Protein AF-A0A534JE71-F1 (afdb_monomer)

Secondary structure (DSSP, 8-state):
---PPPEEEEEEEETTEEE-EEETTEEEPPBTTS--SS-EEEEEEEE-SSEEEEEEEE--SS--TTSEETTGGGT-TTB-HHHHHHHHTTSPEEEEEEEEEETTEEEEEEESSSTTTT-EE-SEEEPPTT--HHHHHHHHHHHHH----EEEEEEEEEEEE-TT-SSEEEEEEEEEE---SS----TTTEEEEEEEEHHHHHHH---HHHHHHHHHHHHHSSS-SS--EE-S---TTS----B-EEEE-SBTTTB---SS---SGGG--BPTTHHHHHHHHHHTT-EEEEEEE-HHHHTTSS-HHHHHHHHHHHHHHHHHTT---SEEEEE-S-TT---SSSTTSSHHHHHHHHHTTB-GGG-EEEESSHHHHHHHHHTT-EEEEE--HHHHHHTHHHHHHH--SEEESSHHHHHHHHHHH-

Radius of gyration: 25.78 Å; Cα contacts (8 Å, |Δi|>4): 868; chains: 1; bounding box: 57×59×81 Å

Structure (mmCIF, N/CA/C/O backbone):
data_AF-A0A534JE71-F1
#
_entry.id   AF-A0A534JE71-F1
#
loop_
_atom_site.group_PDB
_atom_site.id
_atom_site.type_symbol
_atom_site.label_atom_id
_atom_site.label_alt_id
_atom_site.label_comp_id
_atom_site.label_asym_id
_atom_site.label_entity_id
_atom_site.label_seq_id
_atom_site.pdbx_PDB_ins_code
_atom_site.Cartn_x
_atom_site.Cartn_y
_atom_site.Cartn_z
_atom_site.occupancy
_atom_site.B_iso_or_equiv
_atom_site.auth_seq_id
_atom_site.auth_comp_id
_atom_site.auth_asym_id
_atom_site.auth_atom_id
_atom_site.pdbx_PDB_model_num
ATOM 1 N N . MET A 1 1 ? 4.675 37.040 25.798 1.00 39.12 1 MET A N 1
ATOM 2 C CA . MET A 1 1 ? 3.672 36.000 26.102 1.00 39.12 1 MET A CA 1
ATOM 3 C C . MET A 1 1 ? 4.411 34.698 26.328 1.00 39.12 1 MET A C 1
ATOM 5 O O . MET A 1 1 ? 4.952 34.143 25.379 1.00 39.12 1 MET A O 1
ATOM 9 N N . VAL A 1 2 ? 4.527 34.285 27.588 1.00 42.78 2 VAL A N 1
ATOM 10 C CA . VAL A 1 2 ? 5.031 32.959 27.959 1.00 42.78 2 VAL A CA 1
ATOM 11 C C . VAL A 1 2 ? 4.042 31.952 27.367 1.00 42.78 2 VAL A C 1
ATOM 13 O O . VAL A 1 2 ? 2.843 32.099 27.576 1.00 42.78 2 VAL A O 1
ATOM 16 N N . LYS A 1 3 ? 4.502 31.005 26.540 1.00 48.62 3 LYS A N 1
ATOM 17 C CA . LYS A 1 3 ? 3.670 29.848 26.177 1.00 48.62 3 LYS A CA 1
ATOM 18 C C . LYS A 1 3 ? 3.374 29.129 27.489 1.00 48.62 3 LYS A C 1
ATOM 20 O O . LYS A 1 3 ? 4.330 28.644 28.087 1.00 48.62 3 LYS A O 1
ATOM 25 N N . ASP A 1 4 ? 2.118 29.094 27.931 1.00 53.91 4 ASP A N 1
ATOM 26 C CA . ASP A 1 4 ? 1.723 28.263 29.071 1.00 53.91 4 ASP A CA 1
ATOM 27 C C . ASP A 1 4 ? 2.267 26.850 28.846 1.00 53.91 4 ASP A C 1
ATOM 29 O O . ASP A 1 4 ? 2.005 26.221 27.813 1.00 53.91 4 ASP A O 1
ATOM 33 N N . SER A 1 5 ? 3.123 26.386 29.758 1.00 77.12 5 SER A N 1
ATOM 34 C CA . SER A 1 5 ? 3.648 25.028 29.692 1.00 77.12 5 SER A CA 1
ATOM 35 C C . SER A 1 5 ? 2.493 24.073 29.963 1.00 77.12 5 SER A C 1
ATOM 37 O O . SER A 1 5 ? 1.816 24.207 30.984 1.00 77.12 5 SER A O 1
ATOM 39 N N . LYS A 1 6 ? 2.267 23.111 29.065 1.00 84.06 6 LYS A N 1
ATOM 40 C CA . LYS A 1 6 ? 1.254 22.069 29.271 1.00 84.06 6 LYS A CA 1
ATOM 41 C C . LYS A 1 6 ? 1.513 21.337 30.585 1.00 84.06 6 LYS A C 1
ATOM 43 O O . LYS A 1 6 ? 2.666 21.106 30.944 1.00 84.06 6 LYS A O 1
ATOM 48 N N . ARG A 1 7 ? 0.446 20.939 31.275 1.00 92.69 7 ARG A N 1
ATOM 49 C CA . ARG A 1 7 ? 0.546 20.101 32.474 1.00 92.69 7 ARG A CA 1
ATOM 50 C C . ARG A 1 7 ? 0.954 18.698 32.042 1.00 92.69 7 ARG A C 1
ATOM 52 O O . ARG A 1 7 ? 0.233 18.058 31.279 1.00 92.69 7 ARG A O 1
ATOM 59 N N . GLU A 1 8 ? 2.121 18.244 32.482 1.00 95.06 8 GLU A N 1
ATOM 60 C CA . GLU A 1 8 ? 2.642 16.931 32.107 1.00 95.06 8 GLU A CA 1
ATOM 61 C C . GLU A 1 8 ? 2.303 15.866 33.153 1.00 95.06 8 GLU A C 1
ATOM 63 O O . GLU A 1 8 ? 2.530 16.055 34.348 1.00 95.06 8 GLU A O 1
ATOM 68 N N . HIS A 1 9 ? 1.799 14.724 32.686 1.00 96.50 9 HIS A N 1
ATOM 69 C CA . HIS A 1 9 ? 1.378 13.586 33.505 1.00 96.50 9 HIS A CA 1
ATOM 70 C C . HIS A 1 9 ? 2.050 12.296 33.034 1.00 96.50 9 HIS A C 1
ATOM 72 O O . HIS A 1 9 ? 2.346 12.145 31.847 1.00 96.50 9 HIS A O 1
ATOM 78 N N . LEU A 1 10 ? 2.240 11.340 33.939 1.00 96.56 10 LEU A N 1
ATOM 79 C CA . LEU A 1 10 ? 2.813 10.027 33.658 1.00 96.56 10 LEU A CA 1
ATOM 80 C C . LEU A 1 10 ? 1.716 8.960 33.645 1.00 96.56 10 LEU A C 1
ATOM 82 O O . LEU A 1 10 ? 1.156 8.609 34.678 1.00 96.56 10 LEU A O 1
ATOM 86 N N . PHE A 1 11 ? 1.439 8.390 32.475 1.00 96.06 11 PHE A N 1
ATOM 87 C CA . PHE A 1 11 ? 0.637 7.176 32.370 1.00 96.06 11 PHE A CA 1
ATOM 88 C C . PHE A 1 11 ? 1.559 5.963 32.448 1.00 96.06 11 PHE A C 1
ATOM 90 O O . PHE A 1 11 ? 2.163 5.550 31.454 1.00 96.06 11 PHE A O 1
ATOM 97 N N . ILE A 1 12 ? 1.662 5.424 33.659 1.00 96.50 12 ILE A N 1
ATOM 98 C CA . ILE A 1 12 ? 2.448 4.239 33.987 1.00 96.50 12 ILE A CA 1
ATOM 99 C C . ILE A 1 12 ? 1.518 3.028 33.961 1.00 96.50 12 ILE A C 1
ATOM 101 O O . ILE A 1 12 ? 0.556 2.962 34.726 1.00 96.50 12 ILE A O 1
ATOM 105 N N . GLU A 1 13 ? 1.810 2.079 33.077 1.00 93.12 13 GLU A N 1
ATOM 106 C CA . GLU A 1 13 ? 1.003 0.873 32.913 1.00 93.12 13 GLU A CA 1
ATOM 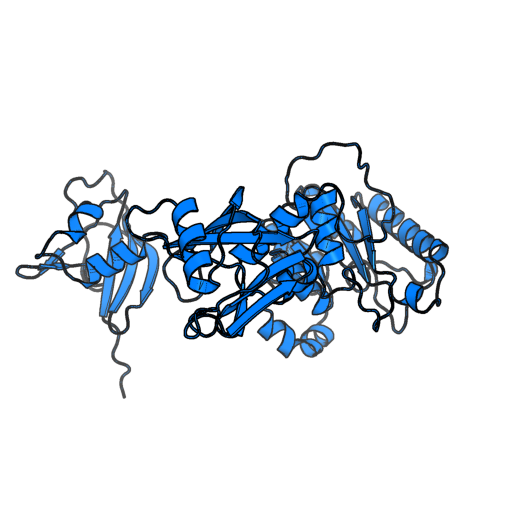107 C C . GLU A 1 13 ? 1.874 -0.339 32.590 1.00 93.12 13 GLU A C 1
ATOM 109 O O . GLU A 1 13 ? 2.843 -0.238 31.829 1.00 93.12 13 GLU A O 1
ATOM 114 N N . THR A 1 14 ? 1.521 -1.481 33.178 1.00 92.44 14 THR A N 1
ATOM 115 C CA . THR A 1 14 ? 2.066 -2.793 32.822 1.00 92.44 14 THR A CA 1
ATOM 116 C C . THR A 1 14 ? 0.982 -3.848 32.977 1.00 92.44 14 THR A C 1
ATOM 118 O O . THR A 1 14 ? 0.295 -3.876 33.991 1.00 92.44 14 THR A O 1
ATOM 121 N N . ASP A 1 15 ? 0.825 -4.709 31.972 1.00 89.06 15 ASP A N 1
ATOM 122 C CA . ASP A 1 15 ? -0.083 -5.862 32.007 1.00 89.06 15 ASP A CA 1
ATOM 123 C C . ASP A 1 15 ? -1.524 -5.516 32.437 1.00 89.06 15 ASP A C 1
ATOM 125 O O . ASP A 1 15 ? -2.166 -6.255 33.178 1.00 89.06 15 ASP A O 1
ATOM 129 N N . GLY A 1 16 ? -2.038 -4.364 31.986 1.00 89.94 16 GLY A N 1
ATOM 130 C CA . GLY A 1 16 ? -3.387 -3.899 32.318 1.00 89.94 16 GLY A CA 1
ATOM 131 C C . GLY A 1 16 ? -3.520 -3.221 33.685 1.00 89.94 16 GLY A C 1
ATOM 132 O O . GLY A 1 16 ? -4.602 -2.730 34.001 1.00 89.94 16 GLY A O 1
ATOM 133 N N . GLN A 1 17 ? -2.440 -3.132 34.458 1.00 94.94 17 GLN A N 1
ATOM 134 C CA . GLN A 1 17 ? -2.396 -2.459 35.751 1.00 94.94 17 GLN A CA 1
ATOM 135 C C . GLN A 1 17 ? -1.890 -1.024 35.609 1.00 94.94 17 GLN A C 1
ATOM 137 O O . GLN A 1 17 ? -0.836 -0.779 35.018 1.00 94.94 17 GLN A O 1
ATOM 142 N N . VAL A 1 18 ? -2.631 -0.067 36.166 1.00 96.62 18 VAL A N 1
ATOM 143 C CA . VAL A 1 18 ? -2.375 1.373 36.056 1.00 96.62 18 VAL A CA 1
ATOM 144 C C . VAL A 1 18 ? -1.985 1.939 37.416 1.00 96.62 18 VAL A C 1
ATOM 146 O O . VAL A 1 18 ? -2.767 1.901 38.368 1.00 96.62 18 VAL A O 1
ATOM 149 N N . TYR A 1 19 ? -0.784 2.513 37.495 1.00 97.44 19 TYR A N 1
ATOM 150 C CA . TYR A 1 19 ? -0.338 3.215 38.696 1.00 97.44 19 TYR A CA 1
ATOM 151 C C . TYR A 1 19 ? -0.962 4.606 38.750 1.00 97.44 19 TYR A C 1
ATOM 153 O O . TYR A 1 19 ? -0.780 5.421 37.841 1.00 97.44 19 TYR A O 1
ATOM 161 N N . LEU A 1 20 ? -1.671 4.884 39.840 1.00 97.38 20 LEU A N 1
ATOM 162 C CA . LEU A 1 20 ? -2.279 6.177 40.124 1.00 97.38 20 LEU A CA 1
ATOM 163 C C . LEU A 1 20 ? -1.825 6.656 41.498 1.00 97.38 20 LEU A C 1
ATOM 165 O O . LEU A 1 20 ? -1.570 5.859 42.398 1.00 97.38 20 LEU A O 1
ATOM 169 N N . VAL A 1 21 ? -1.778 7.971 41.669 1.00 96.81 21 VAL A N 1
ATOM 170 C CA . VAL A 1 21 ? -1.557 8.606 42.969 1.00 96.81 21 VAL A CA 1
ATOM 171 C C . VAL A 1 21 ? -2.841 9.265 43.433 1.00 96.81 21 VAL A C 1
ATOM 173 O O . VAL A 1 21 ? -3.669 9.705 42.627 1.00 96.81 21 VAL A O 1
ATOM 176 N N . LYS A 1 22 ? -3.016 9.317 44.750 1.00 95.12 22 LYS A N 1
ATOM 177 C CA . LYS A 1 22 ? -4.174 9.948 45.365 1.00 95.12 22 LYS A CA 1
ATOM 178 C C . LYS A 1 22 ? -3.881 11.422 45.619 1.00 95.12 22 LYS A C 1
ATOM 180 O O . LYS A 1 22 ? -2.906 11.757 46.283 1.00 95.12 22 LYS A O 1
ATOM 185 N N . ASP A 1 23 ? -4.744 12.289 45.111 1.00 92.06 23 ASP A N 1
ATOM 186 C CA . ASP A 1 23 ? -4.734 13.725 45.363 1.00 92.06 23 ASP A CA 1
ATOM 187 C C . ASP A 1 23 ? -6.082 14.112 45.974 1.00 92.06 23 ASP A C 1
ATOM 189 O O . ASP A 1 23 ? -7.123 14.094 45.310 1.00 92.06 23 ASP A O 1
ATOM 193 N N . ARG A 1 24 ? -6.066 14.387 47.284 1.00 90.94 24 ARG A N 1
ATOM 194 C CA . ARG A 1 24 ? -7.272 14.512 48.118 1.00 90.94 24 ARG A CA 1
ATOM 195 C C . ARG A 1 24 ? -8.154 13.262 47.985 1.00 90.94 24 ARG A C 1
ATOM 197 O O . ARG A 1 24 ? -7.718 12.174 48.353 1.00 90.94 24 ARG A O 1
ATOM 204 N N . ASP A 1 25 ? -9.356 13.403 47.436 1.00 91.50 25 ASP A N 1
ATOM 205 C CA . ASP A 1 25 ? -10.333 12.322 47.272 1.00 91.50 25 ASP A CA 1
ATOM 206 C C . ASP A 1 25 ? -10.376 11.747 45.848 1.00 91.50 25 ASP A C 1
ATOM 208 O O . ASP A 1 25 ? -11.281 10.977 45.531 1.00 91.50 25 ASP A O 1
ATOM 212 N N . ARG A 1 26 ? -9.424 12.107 44.973 1.00 95.38 26 ARG A N 1
ATOM 213 C CA . ARG A 1 26 ? -9.378 11.608 43.589 1.00 95.38 26 ARG A CA 1
ATOM 214 C C . ARG A 1 26 ? -8.062 10.917 43.256 1.00 95.38 26 ARG A C 1
ATOM 216 O O . ARG A 1 26 ? -6.984 11.379 43.619 1.00 95.38 26 ARG A O 1
ATOM 223 N N . TRP A 1 27 ? -8.156 9.833 42.502 1.00 97.75 27 TRP A N 1
ATOM 224 C CA . TRP A 1 27 ? -7.030 9.144 41.888 1.00 97.75 27 TRP A CA 1
ATOM 225 C C . TRP A 1 27 ? -6.703 9.770 40.540 1.00 97.75 27 TRP A C 1
ATOM 227 O O . TRP A 1 27 ? -7.577 9.912 39.685 1.00 97.75 27 TRP A O 1
ATOM 237 N N . ARG A 1 28 ? -5.438 10.119 40.331 1.00 97.25 28 ARG A N 1
ATOM 238 C CA . ARG A 1 28 ? -4.949 10.721 39.088 1.00 97.25 28 ARG A CA 1
ATOM 239 C C . ARG A 1 28 ? -3.624 10.103 38.664 1.00 97.25 28 ARG A C 1
ATOM 241 O O . ARG A 1 28 ? -2.961 9.422 39.445 1.00 97.25 28 ARG A O 1
ATOM 248 N N . PHE A 1 29 ? -3.209 10.390 37.436 1.00 97.62 29 PHE A N 1
ATOM 249 C CA . PHE A 1 29 ? -1.827 10.141 37.045 1.00 97.62 29 PHE A CA 1
ATOM 250 C C . PHE A 1 29 ? -0.860 10.965 37.910 1.00 97.62 29 PHE A C 1
ATOM 252 O O . PHE A 1 29 ? -1.189 12.103 38.273 1.00 97.62 29 PHE A O 1
ATOM 259 N N . PRO A 1 30 ? 0.334 10.433 38.222 1.00 97.12 30 PRO A N 1
ATOM 260 C CA . PRO A 1 30 ? 1.437 11.245 38.719 1.00 97.12 30 PRO A CA 1
ATOM 261 C C . PRO A 1 30 ? 1.761 12.368 37.736 1.00 97.12 30 PRO A C 1
ATOM 263 O O . PRO A 1 30 ? 1.634 12.190 36.521 1.00 97.12 30 PRO A O 1
ATOM 266 N N . ARG A 1 31 ? 2.198 13.517 38.240 1.00 95.62 31 ARG A N 1
ATOM 267 C CA . ARG A 1 31 ? 2.746 14.577 37.388 1.00 95.62 31 ARG A CA 1
ATOM 268 C C . ARG A 1 31 ? 4.176 14.229 36.983 1.00 95.62 31 ARG A C 1
ATOM 270 O O . ARG A 1 31 ? 4.837 13.434 37.642 1.00 95.62 31 ARG A O 1
ATOM 277 N N . ALA A 1 32 ? 4.664 14.801 35.887 1.00 93.12 32 ALA A N 1
ATOM 278 C CA . ALA A 1 32 ? 6.014 14.505 35.400 1.00 93.12 32 ALA A CA 1
ATOM 279 C C . ALA A 1 32 ? 7.137 15.001 36.332 1.00 93.12 32 ALA A C 1
ATOM 281 O O . ALA A 1 32 ? 8.262 14.519 36.222 1.00 93.12 32 ALA A O 1
ATOM 282 N N . ASP A 1 33 ? 6.836 15.954 37.215 1.00 92.56 33 ASP A N 1
ATOM 283 C CA . ASP A 1 33 ? 7.724 16.488 38.252 1.00 92.56 33 ASP A CA 1
ATOM 284 C C . ASP A 1 33 ? 7.598 15.759 39.603 1.00 92.56 33 ASP A C 1
ATOM 286 O O . ASP A 1 33 ? 8.338 16.073 40.533 1.00 92.56 33 ASP A O 1
ATOM 290 N N . GLU A 1 34 ? 6.701 14.776 39.722 1.00 94.38 34 GLU A N 1
ATOM 291 C CA . GLU A 1 34 ? 6.548 13.957 40.926 1.00 94.38 34 GLU A CA 1
ATOM 292 C C . GLU A 1 34 ? 7.457 12.724 40.889 1.00 94.38 34 GLU A C 1
ATOM 294 O O . GLU A 1 34 ? 7.602 12.053 39.863 1.00 94.38 34 GLU A O 1
ATOM 299 N N . GLU A 1 35 ? 8.047 12.390 42.038 1.00 92.75 35 GLU A N 1
ATOM 300 C CA . GLU A 1 35 ? 8.811 11.154 42.187 1.00 92.75 35 GLU A CA 1
ATOM 301 C C . GLU A 1 35 ? 7.888 9.930 42.180 1.00 92.75 35 GLU A C 1
ATOM 303 O O . GLU A 1 35 ? 6.831 9.900 42.814 1.00 92.75 35 GLU A O 1
ATOM 308 N N . VAL A 1 36 ? 8.324 8.886 41.475 1.00 94.44 36 VAL A N 1
ATOM 309 C CA . VAL A 1 36 ? 7.668 7.576 41.441 1.00 94.44 36 VAL A CA 1
ATOM 310 C C . VAL A 1 36 ? 8.638 6.504 41.950 1.00 94.44 36 VAL A C 1
ATOM 312 O O . VAL A 1 36 ? 9.844 6.623 41.723 1.00 94.44 36 VAL A O 1
ATOM 315 N N . PRO A 1 37 ? 8.160 5.442 42.625 1.00 92.94 37 PRO A N 1
ATOM 316 C CA . PRO A 1 37 ? 9.017 4.522 43.387 1.00 92.94 37 PRO A CA 1
ATOM 317 C C . PRO A 1 37 ? 9.809 3.522 42.524 1.00 92.94 37 PRO A C 1
ATOM 319 O O . PRO A 1 37 ? 10.366 2.550 43.029 1.00 92.94 37 PRO A O 1
ATOM 322 N N . PHE A 1 38 ? 9.857 3.727 41.212 1.00 93.25 38 PHE A N 1
ATOM 323 C CA . PHE A 1 38 ? 10.499 2.839 40.253 1.00 93.25 38 PHE A CA 1
ATOM 324 C C . PHE A 1 38 ? 11.017 3.637 39.062 1.00 93.25 38 PHE A C 1
ATOM 326 O O . PHE A 1 38 ? 10.506 4.697 38.708 1.00 93.25 38 PHE A O 1
ATOM 333 N N . SER A 1 39 ? 12.028 3.093 38.388 1.00 92.81 39 SER A N 1
ATOM 334 C CA . SER A 1 39 ? 12.483 3.684 37.132 1.00 92.81 39 SER A CA 1
ATOM 335 C C . SER A 1 39 ? 11.492 3.402 36.004 1.00 92.81 39 SER A C 1
ATOM 337 O O . SER A 1 39 ? 10.850 2.349 35.959 1.00 92.81 39 SER A O 1
ATOM 339 N N . VAL A 1 40 ? 11.396 4.340 35.066 1.00 92.31 40 VAL A N 1
ATOM 340 C CA . VAL A 1 40 ? 10.509 4.240 33.908 1.00 92.31 40 VAL A CA 1
ATOM 341 C C . VAL A 1 40 ? 11.280 4.438 32.607 1.00 92.31 40 VAL A C 1
ATOM 343 O O . VAL A 1 40 ? 12.337 5.066 32.572 1.00 92.31 40 VAL A O 1
ATOM 346 N N . SER A 1 41 ? 10.744 3.902 31.517 1.00 90.38 41 SER A N 1
ATOM 347 C CA . SER A 1 41 ? 11.217 4.153 30.154 1.00 90.38 41 SER A CA 1
ATOM 348 C C . SER A 1 41 ? 10.086 4.723 29.307 1.00 90.38 41 SER A C 1
ATOM 350 O O . SER A 1 41 ? 8.973 4.198 29.343 1.00 90.38 41 SER A O 1
ATOM 352 N N . GLU A 1 42 ? 10.353 5.780 28.544 1.00 83.00 42 GLU A N 1
ATOM 353 C CA . GLU A 1 42 ? 9.334 6.429 27.716 1.00 83.00 42 GLU A CA 1
ATOM 354 C C . GLU A 1 42 ? 8.872 5.530 26.564 1.00 83.00 42 GLU A C 1
ATOM 356 O O . GLU A 1 42 ? 9.685 4.936 25.856 1.00 83.00 42 GLU A O 1
ATOM 361 N N . ALA A 1 43 ? 7.552 5.438 26.389 1.00 78.06 43 ALA A N 1
ATOM 362 C CA . ALA A 1 43 ? 6.908 4.604 25.377 1.00 78.06 43 ALA A CA 1
ATOM 363 C C . ALA A 1 43 ? 6.049 5.416 24.392 1.00 78.06 43 ALA A C 1
ATOM 365 O O . ALA A 1 43 ? 5.790 4.960 23.279 1.00 78.06 43 ALA A O 1
ATOM 366 N N . GLY A 1 44 ? 5.597 6.615 24.768 1.00 83.19 44 GLY A N 1
ATOM 367 C CA . GLY A 1 44 ? 4.831 7.485 23.880 1.00 83.19 44 GLY A CA 1
ATOM 368 C C . GLY A 1 44 ? 4.221 8.687 24.589 1.00 83.19 44 GLY A C 1
ATOM 369 O O . GLY A 1 44 ? 4.450 8.916 25.773 1.00 83.19 44 GLY A O 1
ATOM 370 N N . ARG A 1 45 ? 3.407 9.455 23.860 1.00 87.94 45 ARG A N 1
ATOM 371 C CA . ARG A 1 45 ? 2.731 10.645 24.390 1.00 87.94 45 ARG A CA 1
ATOM 372 C C . ARG A 1 45 ? 1.346 10.839 23.787 1.00 87.94 45 ARG A C 1
ATOM 374 O O . ARG A 1 45 ? 1.127 10.515 22.620 1.00 87.94 45 ARG A O 1
ATOM 381 N N . MET A 1 46 ? 0.446 11.407 24.576 1.00 87.00 46 MET A N 1
ATOM 382 C CA . MET A 1 46 ? -0.916 11.766 24.200 1.00 87.00 46 MET A CA 1
ATOM 383 C C . MET A 1 46 ? -1.167 13.220 24.577 1.00 87.00 46 MET A C 1
ATOM 385 O O . MET A 1 46 ? -0.879 13.630 25.698 1.00 87.00 46 MET A O 1
ATOM 389 N N . ASP A 1 47 ? -1.674 13.995 23.628 1.00 87.88 47 ASP A N 1
ATOM 390 C CA . ASP A 1 47 ? -1.919 15.424 23.792 1.00 87.88 47 ASP A CA 1
ATOM 391 C C . ASP A 1 47 ? -3.425 15.672 23.913 1.00 87.88 47 ASP A C 1
ATOM 393 O O . ASP A 1 47 ? -4.182 15.358 22.991 1.00 87.88 47 ASP A O 1
ATOM 397 N N . PHE A 1 48 ? -3.845 16.214 25.054 1.00 87.94 48 PHE A N 1
ATOM 398 C CA . PHE A 1 48 ? -5.233 16.544 25.374 1.00 87.94 48 PHE A CA 1
ATOM 399 C C . PHE A 1 48 ? -5.453 18.063 25.469 1.00 87.94 48 PHE A C 1
ATOM 401 O O . PHE A 1 48 ? -6.357 18.520 26.163 1.00 87.94 48 PHE A O 1
ATOM 408 N N . GLY A 1 49 ? -4.638 18.859 24.767 1.00 87.12 49 GLY A N 1
ATOM 409 C CA . GLY A 1 49 ? -4.703 20.319 24.810 1.00 87.12 49 GLY A CA 1
ATOM 410 C C . GLY A 1 49 ? -3.835 20.862 25.936 1.00 87.12 49 GLY A C 1
ATOM 411 O O . GLY A 1 49 ? -2.625 21.000 25.747 1.00 87.12 49 GLY A O 1
ATOM 412 N N . ASP A 1 50 ? -4.444 21.142 27.087 1.00 91.19 50 ASP A N 1
ATOM 413 C CA . ASP A 1 50 ? -3.760 21.702 28.264 1.00 91.19 50 ASP A CA 1
ATOM 414 C C . ASP A 1 50 ? -2.966 20.651 29.053 1.00 91.19 50 ASP A C 1
ATOM 416 O O . ASP A 1 50 ? -2.102 20.993 29.864 1.00 91.19 50 ASP A O 1
ATOM 420 N N . ASP A 1 51 ? -3.259 19.373 28.810 1.00 92.88 51 ASP A N 1
ATOM 421 C CA . ASP A 1 51 ? -2.642 18.227 29.465 1.00 92.88 51 ASP A CA 1
ATOM 422 C C . ASP A 1 51 ? -1.864 17.384 28.444 1.00 92.88 51 ASP A C 1
ATOM 424 O O . ASP A 1 51 ? -2.379 17.003 27.388 1.00 92.88 51 ASP A O 1
ATOM 428 N N . LEU A 1 52 ? -0.611 17.073 28.768 1.00 92.50 52 LEU A N 1
ATOM 429 C CA . LEU A 1 52 ? 0.243 16.157 28.020 1.00 92.50 52 LEU A CA 1
ATOM 430 C C . LEU A 1 52 ? 0.471 14.903 28.866 1.00 92.50 52 LEU A C 1
ATOM 432 O O . LEU A 1 52 ? 1.078 14.961 29.929 1.00 92.50 52 LEU A O 1
ATOM 436 N N . VAL A 1 53 ? 0.013 13.753 28.385 1.00 93.31 53 VAL A N 1
ATOM 437 C CA . VAL A 1 53 ? 0.175 12.469 29.076 1.00 93.31 53 VAL A CA 1
ATOM 438 C C . VAL A 1 53 ? 1.308 11.691 28.417 1.00 93.31 53 VAL A C 1
ATOM 440 O O . VAL A 1 53 ? 1.194 11.260 27.268 1.00 93.31 53 VAL A O 1
ATOM 443 N N . ARG A 1 54 ? 2.409 11.488 29.139 1.00 92.56 54 ARG A N 1
ATOM 444 C CA . ARG A 1 54 ? 3.539 10.655 28.719 1.00 92.56 54 ARG A CA 1
ATOM 445 C C . ARG A 1 54 ? 3.275 9.218 29.141 1.00 92.56 54 ARG A C 1
ATOM 447 O O . ARG A 1 54 ? 3.196 8.918 30.328 1.00 92.56 54 ARG A O 1
ATOM 454 N N . ARG A 1 55 ? 3.138 8.319 28.168 1.00 91.06 55 ARG A N 1
ATOM 455 C CA . ARG A 1 55 ? 3.046 6.884 28.436 1.00 91.06 55 ARG A CA 1
ATOM 456 C C . ARG A 1 55 ? 4.444 6.357 28.705 1.00 91.06 55 ARG A C 1
ATOM 458 O O . ARG A 1 55 ? 5.338 6.502 27.867 1.00 91.06 55 ARG A O 1
ATOM 465 N N . VAL A 1 56 ? 4.620 5.725 29.854 1.00 92.94 56 VAL A N 1
ATOM 466 C CA . VAL A 1 56 ? 5.905 5.184 30.284 1.00 92.94 56 VAL A CA 1
ATOM 467 C C . VAL A 1 56 ? 5.729 3.746 30.759 1.00 92.94 56 VAL A C 1
ATOM 469 O O . VAL A 1 56 ? 4.693 3.384 31.313 1.00 92.94 56 VAL A O 1
ATOM 472 N N . LYS A 1 57 ? 6.743 2.916 30.522 1.00 92.19 57 LYS A N 1
ATOM 473 C CA . LYS A 1 57 ? 6.783 1.538 31.010 1.00 92.19 57 LYS A CA 1
ATOM 474 C C . LYS A 1 57 ? 7.609 1.483 32.298 1.00 92.19 57 LYS A C 1
ATOM 476 O O . LYS A 1 57 ? 8.756 1.942 32.264 1.00 92.19 57 LYS A O 1
ATOM 481 N N . PRO A 1 58 ? 7.069 0.963 33.411 1.00 94.81 58 PRO A N 1
ATOM 482 C CA . PRO A 1 58 ? 7.826 0.820 34.647 1.00 94.81 58 PRO A CA 1
ATOM 483 C C . PRO A 1 58 ? 8.810 -0.354 34.554 1.00 94.81 58 PRO A C 1
ATOM 485 O O . PRO A 1 58 ? 8.582 -1.323 33.828 1.00 94.81 58 PRO A O 1
ATOM 488 N N . LYS A 1 59 ? 9.912 -0.278 35.304 1.00 93.62 59 LYS A N 1
ATOM 489 C CA . LYS A 1 59 ? 10.816 -1.409 35.548 1.00 93.62 59 LYS A CA 1
ATOM 490 C C . LYS A 1 59 ? 10.578 -1.927 36.963 1.00 93.62 59 LYS A C 1
ATOM 492 O O . LYS A 1 59 ? 11.105 -1.361 37.919 1.00 93.62 59 LYS A O 1
ATOM 497 N N . LEU A 1 60 ? 9.776 -2.980 37.075 1.00 93.56 60 LEU A N 1
ATOM 498 C CA . LEU A 1 60 ? 9.418 -3.627 38.338 1.00 93.56 60 LEU A CA 1
ATOM 499 C C . LEU A 1 60 ? 10.069 -5.009 38.430 1.00 93.56 60 LEU A C 1
ATOM 501 O O . LEU A 1 60 ? 10.336 -5.643 37.410 1.00 93.56 60 LEU A O 1
ATOM 505 N N . ALA A 1 61 ? 10.307 -5.477 39.654 1.00 92.81 61 ALA A N 1
ATOM 506 C CA . ALA A 1 61 ? 10.789 -6.835 39.916 1.00 92.81 61 ALA A CA 1
ATOM 507 C C . ALA A 1 61 ? 9.650 -7.871 40.023 1.00 92.81 61 ALA A C 1
ATOM 509 O O . ALA A 1 61 ? 9.923 -9.067 40.082 1.00 92.81 61 ALA A O 1
ATOM 510 N N . TYR A 1 62 ? 8.392 -7.418 40.066 1.00 92.62 62 TYR A N 1
ATOM 511 C CA . TYR A 1 62 ? 7.189 -8.233 40.243 1.00 92.62 62 TYR A CA 1
ATOM 512 C C . TYR A 1 62 ? 5.998 -7.627 39.474 1.00 92.62 62 TYR A C 1
ATOM 514 O O . TYR A 1 62 ? 6.083 -6.494 38.993 1.00 92.62 62 TYR A O 1
ATOM 522 N N . HIS A 1 63 ? 4.904 -8.385 39.341 1.00 89.81 63 HIS A N 1
ATOM 523 C CA . HIS A 1 63 ? 3.645 -7.912 38.753 1.00 89.81 63 HIS A CA 1
ATOM 524 C C . HIS A 1 63 ? 2.802 -7.179 39.820 1.00 89.81 63 HIS A C 1
ATOM 526 O O . HIS A 1 63 ? 2.509 -7.791 40.847 1.00 89.81 63 HIS A O 1
ATOM 532 N N . PRO A 1 64 ? 2.427 -5.902 39.618 1.00 92.62 64 PRO A N 1
ATOM 533 C CA . PRO A 1 64 ? 1.839 -5.074 40.669 1.00 92.62 64 PRO A CA 1
ATOM 534 C C . PRO A 1 64 ? 0.318 -5.263 40.788 1.00 92.62 64 PRO A C 1
ATOM 536 O O . PRO A 1 64 ? -0.464 -4.481 40.246 1.00 92.62 64 PRO A O 1
ATOM 539 N N . GLU A 1 65 ? -0.114 -6.299 41.504 1.00 91.94 65 GLU A N 1
ATOM 540 C CA . GLU A 1 65 ? -1.540 -6.570 41.768 1.00 91.94 65 GLU A CA 1
ATOM 541 C C . GLU A 1 65 ? -2.213 -5.490 42.633 1.00 91.94 65 GLU A C 1
ATOM 543 O O . GLU A 1 65 ? -3.435 -5.382 42.663 1.00 91.94 65 GLU A O 1
ATOM 548 N N . GLU A 1 66 ? -1.423 -4.671 43.329 1.00 93.19 66 GLU A N 1
ATOM 549 C CA . GLU A 1 66 ? -1.892 -3.570 44.167 1.00 93.19 66 GLU A CA 1
ATOM 550 C C . GLU A 1 66 ? -2.285 -2.304 43.383 1.00 93.19 66 GLU A C 1
ATOM 552 O O . GLU A 1 66 ? -2.782 -1.339 43.968 1.00 93.19 66 GLU A O 1
ATOM 557 N N . TRP A 1 67 ? -2.043 -2.276 42.070 1.00 96.12 67 TRP A N 1
ATOM 558 C CA . TRP A 1 67 ? -2.432 -1.173 41.187 1.00 96.12 67 TRP A CA 1
ATOM 559 C C . TRP A 1 67 ? -3.875 -1.337 40.691 1.00 96.12 67 TRP A C 1
ATOM 561 O O . TRP A 1 67 ? -4.561 -2.313 40.984 1.00 96.12 67 TRP A O 1
ATOM 571 N N . PHE A 1 68 ? -4.375 -0.340 39.957 1.00 96.31 68 PHE A N 1
ATOM 572 C CA . PHE A 1 68 ? -5.736 -0.394 39.436 1.00 96.31 68 PHE A CA 1
ATOM 573 C C . PHE A 1 68 ? -5.794 -1.177 38.132 1.00 96.31 68 PHE A C 1
ATOM 575 O O . PHE A 1 68 ? -5.121 -0.811 37.165 1.00 96.31 68 PHE A O 1
ATOM 582 N N . ASN A 1 69 ? -6.699 -2.152 38.052 1.00 94.06 69 ASN A N 1
ATOM 583 C CA . ASN A 1 69 ? -7.057 -2.735 36.770 1.00 94.06 69 ASN A CA 1
ATOM 584 C C . ASN A 1 69 ? -7.657 -1.643 35.870 1.00 94.06 69 ASN A C 1
ATOM 586 O O . ASN A 1 69 ? -8.581 -0.922 36.258 1.00 94.06 69 ASN A O 1
ATOM 590 N N . ARG A 1 70 ? -7.121 -1.520 34.655 1.00 92.44 70 ARG A N 1
ATOM 591 C CA . ARG A 1 70 ? -7.525 -0.511 33.672 1.00 92.44 70 ARG A CA 1
ATOM 592 C C . ARG A 1 70 ? -9.024 -0.496 33.368 1.00 92.44 70 ARG A C 1
ATOM 594 O O . ARG A 1 70 ? -9.558 0.581 33.107 1.00 92.44 70 ARG A O 1
ATOM 601 N N . ASP A 1 71 ? -9.686 -1.648 33.387 1.00 90.25 71 ASP A N 1
ATOM 602 C CA . ASP A 1 71 ? -11.090 -1.773 32.993 1.00 90.25 71 ASP A CA 1
ATOM 603 C C . ASP A 1 71 ? -12.025 -1.340 34.132 1.00 90.25 71 ASP A C 1
ATOM 605 O O . ASP A 1 71 ? -13.072 -0.735 33.889 1.00 90.25 71 ASP A O 1
ATOM 609 N N . ASP A 1 72 ? -11.588 -1.509 35.381 1.00 92.44 72 ASP A N 1
ATOM 610 C CA . ASP A 1 72 ? -12.328 -1.064 36.565 1.00 92.44 72 ASP A CA 1
ATOM 611 C C . ASP A 1 72 ? -12.338 0.466 36.704 1.00 92.44 72 ASP A C 1
ATOM 613 O O . ASP A 1 72 ? -13.224 1.038 37.338 1.00 92.44 72 ASP A O 1
ATOM 617 N N . LEU A 1 73 ? -11.381 1.172 36.089 1.00 93.50 73 LEU A N 1
ATOM 618 C CA . LEU A 1 73 ? -11.265 2.632 36.194 1.00 93.50 73 LEU A CA 1
ATOM 619 C C . LEU A 1 73 ? -12.467 3.382 35.605 1.00 93.50 73 LEU A C 1
ATOM 621 O O . LEU A 1 73 ? -12.761 4.499 36.036 1.00 93.50 73 LEU A O 1
ATOM 625 N N . PHE A 1 74 ? -13.165 2.809 34.622 1.00 89.81 74 PHE A N 1
ATOM 626 C CA . PHE A 1 74 ? -14.247 3.505 33.919 1.00 89.81 74 PHE A CA 1
ATOM 627 C C . PHE A 1 74 ? -15.471 3.752 34.806 1.00 89.81 74 PHE A C 1
ATOM 629 O O . PHE A 1 74 ? -16.066 4.835 34.743 1.00 89.81 74 PHE A O 1
ATOM 636 N N . SER A 1 75 ? -15.808 2.789 35.665 1.00 90.44 75 SER A N 1
ATOM 637 C CA . SER A 1 75 ? -16.981 2.830 36.547 1.00 90.44 75 SER A CA 1
ATOM 638 C C . SER A 1 75 ? -16.766 3.670 37.811 1.00 90.44 75 SER A C 1
ATOM 640 O O . SER A 1 75 ? -17.727 4.077 38.460 1.00 90.44 75 SER A O 1
ATOM 642 N N . ARG A 1 76 ? -15.512 3.981 38.151 1.00 94.50 76 ARG A N 1
ATOM 643 C CA . ARG A 1 76 ? -15.141 4.679 39.386 1.00 94.50 76 ARG A CA 1
ATOM 644 C C . ARG A 1 76 ? -15.372 6.185 39.325 1.00 94.50 76 ARG A C 1
ATOM 646 O O . ARG A 1 76 ? -14.822 6.868 38.465 1.00 94.50 76 ARG A O 1
ATOM 653 N N . SER A 1 77 ? -16.138 6.744 40.258 1.00 95.00 77 SER A N 1
ATOM 654 C CA . SER A 1 77 ? -16.351 8.199 40.363 1.00 95.00 77 SER A CA 1
ATOM 655 C C . SER A 1 77 ? -15.166 8.946 40.986 1.00 95.00 77 SER A C 1
ATOM 657 O O . SER A 1 77 ? -15.015 10.146 40.773 1.00 95.00 77 SER A O 1
ATOM 659 N N . ASP A 1 78 ? -14.318 8.243 41.738 1.00 96.38 78 ASP A N 1
ATOM 660 C CA . ASP A 1 78 ? -13.143 8.784 42.428 1.00 96.38 78 ASP A CA 1
ATOM 661 C C . ASP A 1 78 ? -11.880 8.813 41.549 1.00 96.38 78 ASP A C 1
ATOM 663 O O . ASP A 1 78 ? -10.790 9.061 42.048 1.00 96.38 78 ASP A O 1
ATOM 667 N N . VAL A 1 79 ? -12.003 8.582 40.240 1.00 97.06 79 VAL A N 1
ATOM 668 C CA . VAL A 1 79 ? -10.890 8.609 39.276 1.00 97.06 79 VAL A CA 1
ATOM 669 C C . VAL A 1 79 ? -10.975 9.858 38.399 1.00 97.06 79 VAL A C 1
ATOM 671 O O . VAL A 1 79 ? -12.061 10.277 37.990 1.00 97.06 79 VAL A O 1
ATOM 674 N N . ASP A 1 80 ? -9.826 10.466 38.108 1.00 96.25 80 ASP A N 1
ATOM 675 C CA . ASP A 1 80 ? -9.735 11.636 37.244 1.00 96.25 80 ASP A CA 1
ATOM 676 C C . ASP A 1 80 ? -10.161 11.345 35.793 1.00 96.25 80 ASP A C 1
ATOM 678 O O . ASP A 1 80 ? -9.833 10.304 35.217 1.00 96.25 80 ASP A O 1
ATOM 682 N N . ASP A 1 81 ? -10.875 12.281 35.165 1.00 94.44 81 ASP A N 1
ATOM 683 C CA . ASP A 1 81 ? -11.367 12.117 33.793 1.00 94.44 81 ASP A CA 1
ATOM 684 C C . ASP A 1 81 ? -10.226 11.985 32.782 1.00 94.44 81 ASP A C 1
ATOM 686 O O . ASP A 1 81 ? -10.379 11.296 31.770 1.00 94.44 81 ASP A O 1
ATOM 690 N N . LEU A 1 82 ? -9.076 12.620 33.036 1.00 94.44 82 LEU A N 1
ATOM 691 C CA . LEU A 1 82 ? -7.887 12.479 32.201 1.00 94.44 82 LEU A CA 1
ATOM 692 C C . LEU A 1 82 ? -7.388 11.031 32.191 1.00 94.44 82 LEU A C 1
ATOM 694 O O . LEU A 1 82 ? -6.988 10.543 31.133 1.00 94.44 82 LEU A O 1
ATOM 698 N N . VAL A 1 83 ? -7.469 10.325 33.326 1.00 95.56 83 VAL A N 1
ATOM 699 C CA . VAL A 1 83 ? -7.101 8.904 33.425 1.00 95.56 83 VAL A CA 1
ATOM 700 C C . VAL A 1 83 ? -8.005 8.073 32.528 1.00 95.56 83 VAL A C 1
ATOM 702 O O . VAL A 1 83 ? -7.519 7.377 31.637 1.00 95.56 83 VAL A O 1
ATOM 705 N N . LYS A 1 84 ? -9.325 8.210 32.691 1.00 93.81 84 LYS A N 1
ATOM 706 C CA . LYS A 1 84 ? -10.309 7.471 31.885 1.00 93.81 84 LYS A CA 1
ATOM 707 C C . LYS A 1 84 ? -10.138 7.749 30.393 1.00 93.81 84 LYS A C 1
ATOM 709 O O . LYS A 1 84 ? -10.117 6.817 29.591 1.00 93.81 84 LYS A O 1
ATOM 714 N N . LYS A 1 85 ? -9.953 9.019 30.013 1.00 90.56 85 LYS A N 1
ATOM 715 C CA . LYS A 1 85 ? -9.699 9.428 28.622 1.00 90.56 85 LYS A CA 1
ATOM 716 C C . LYS A 1 85 ? -8.413 8.803 28.083 1.00 90.56 85 LYS A C 1
ATOM 718 O O . LYS A 1 85 ? -8.436 8.240 26.995 1.00 90.56 85 LYS A O 1
ATOM 723 N N . ALA A 1 86 ? -7.305 8.858 28.818 1.00 90.25 86 ALA A N 1
ATOM 724 C CA . ALA A 1 86 ? -6.034 8.298 28.366 1.00 90.25 86 ALA A CA 1
ATOM 725 C C . ALA A 1 86 ? -6.078 6.771 28.230 1.00 90.25 86 ALA A C 1
ATOM 727 O O . ALA A 1 86 ? -5.606 6.246 27.222 1.00 90.25 86 ALA A O 1
ATOM 728 N N . VAL A 1 87 ? -6.692 6.062 29.184 1.00 90.44 87 VAL A N 1
ATOM 729 C CA . VAL A 1 87 ? -6.889 4.605 29.104 1.00 90.44 87 VAL A CA 1
ATOM 730 C C . VAL A 1 87 ? -7.769 4.259 27.905 1.00 90.44 87 VAL A C 1
ATOM 732 O O . VAL A 1 87 ? -7.405 3.397 27.105 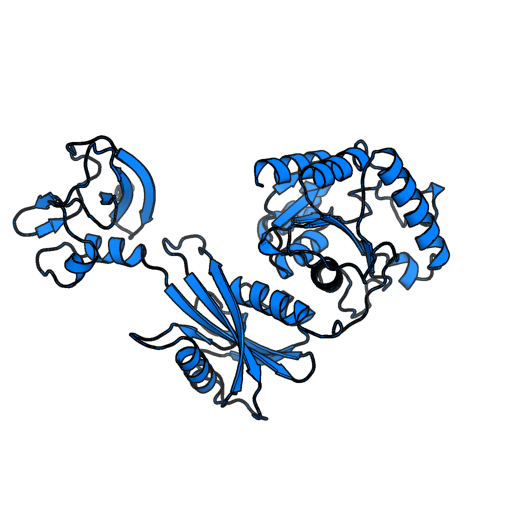1.00 90.44 87 VAL A O 1
ATOM 735 N N . TYR A 1 88 ? -8.871 4.982 27.705 1.00 86.19 88 TYR A N 1
ATOM 736 C CA . TYR A 1 88 ? -9.742 4.819 26.541 1.00 86.19 88 TYR A CA 1
ATOM 737 C C . TYR A 1 88 ? -9.002 5.009 25.211 1.00 86.19 88 TYR A C 1
ATOM 739 O O . TYR A 1 88 ? -9.186 4.234 24.275 1.00 86.19 88 TYR A O 1
ATOM 747 N N . MET A 1 89 ? -8.088 5.978 25.144 1.00 83.19 89 MET A N 1
ATOM 748 C CA . MET A 1 89 ? -7.239 6.235 23.975 1.00 83.19 89 MET A CA 1
ATOM 749 C C . MET A 1 89 ? -6.152 5.175 23.738 1.00 83.19 89 MET A C 1
ATOM 751 O O . MET A 1 89 ? -5.372 5.302 22.796 1.00 83.19 89 MET A O 1
ATOM 755 N N . THR A 1 90 ? -6.090 4.114 24.542 1.00 81.94 90 THR A N 1
ATOM 756 C CA . THR A 1 90 ? -5.277 2.930 24.223 1.00 81.94 90 THR A CA 1
ATOM 757 C C . THR A 1 90 ? -6.079 1.826 23.536 1.00 81.94 90 THR A C 1
ATOM 759 O O . THR A 1 90 ? -5.477 0.890 23.014 1.00 81.94 90 THR A O 1
ATOM 762 N N . MET A 1 91 ? -7.413 1.925 23.504 1.00 82.75 91 MET A N 1
ATOM 763 C CA . MET A 1 91 ? -8.264 0.929 22.857 1.00 82.75 91 MET A CA 1
ATOM 764 C C . MET A 1 91 ? -8.342 1.166 21.341 1.00 82.75 91 MET A C 1
ATOM 766 O O . MET A 1 91 ? -8.524 2.311 20.904 1.00 82.75 91 MET A O 1
ATOM 770 N N . PRO A 1 92 ? -8.224 0.110 20.514 1.00 85.62 92 PRO A N 1
ATOM 771 C CA . PRO A 1 92 ? -8.439 0.226 19.081 1.00 85.62 92 PRO A CA 1
ATOM 772 C C . PRO A 1 92 ? -9.867 0.669 18.763 1.00 85.62 92 PRO A C 1
ATOM 774 O O . PRO A 1 92 ? -10.828 0.231 19.391 1.00 85.62 92 PRO A O 1
ATOM 777 N N . ARG A 1 93 ? -10.019 1.512 17.744 1.00 87.94 93 ARG A N 1
ATOM 778 C CA . ARG A 1 93 ? -11.333 1.777 17.143 1.00 87.94 93 ARG A CA 1
ATOM 779 C C . ARG A 1 93 ? -11.673 0.681 16.148 1.00 87.94 93 ARG A C 1
ATOM 781 O O . ARG A 1 93 ? -10.778 0.264 15.422 1.00 87.94 93 ARG A O 1
ATOM 788 N N . LEU A 1 94 ? -12.930 0.258 16.089 1.00 92.75 94 LEU A N 1
ATOM 789 C CA . LEU A 1 94 ? -13.386 -0.761 15.146 1.00 92.75 94 LEU A CA 1
ATOM 790 C C . LEU A 1 94 ? -14.245 -0.119 14.058 1.00 92.75 94 LEU A C 1
ATOM 792 O O . LEU A 1 94 ? -15.120 0.687 14.371 1.00 92.75 94 LEU A O 1
ATOM 796 N N . VAL A 1 95 ? -13.989 -0.480 12.803 1.00 94.75 95 VAL A N 1
ATOM 797 C CA . VAL A 1 95 ? -14.804 -0.093 11.643 1.00 94.75 95 VAL A CA 1
ATOM 798 C C . VAL A 1 95 ? -15.088 -1.306 10.765 1.00 94.75 95 VAL A C 1
ATOM 800 O O . VAL A 1 95 ? -14.268 -2.224 10.712 1.00 94.75 95 VAL A O 1
ATOM 803 N N . ALA A 1 96 ? -16.212 -1.299 10.058 1.00 97.62 96 ALA A N 1
ATOM 804 C CA . ALA A 1 96 ? -16.553 -2.307 9.064 1.00 97.62 96 ALA A CA 1
ATOM 805 C C . ALA A 1 96 ? -16.908 -1.638 7.730 1.00 97.62 96 ALA A C 1
ATOM 807 O O . ALA A 1 96 ? -17.653 -0.663 7.694 1.00 97.62 96 ALA A O 1
ATOM 808 N N . GLU A 1 97 ? -16.346 -2.152 6.638 1.00 97.75 97 GLU A N 1
ATOM 809 C CA . GLU A 1 97 ? -16.495 -1.633 5.276 1.00 97.75 97 GLU A CA 1
ATOM 810 C C . GLU A 1 97 ? -16.799 -2.783 4.305 1.00 97.75 97 GLU A C 1
ATOM 812 O O . GLU A 1 97 ? -16.411 -3.928 4.548 1.00 97.75 97 GLU A O 1
ATOM 817 N N . VAL A 1 98 ? -17.458 -2.506 3.177 1.00 98.50 98 VAL A N 1
ATOM 818 C CA . VAL A 1 98 ? -17.757 -3.532 2.162 1.00 98.50 98 VAL A CA 1
ATOM 819 C C . VAL A 1 98 ? -17.392 -3.087 0.750 1.00 98.50 98 VAL A C 1
ATOM 821 O O . VAL A 1 98 ? -17.812 -2.044 0.256 1.00 98.50 98 VAL A O 1
ATOM 824 N N . ALA A 1 99 ? -16.638 -3.928 0.046 1.00 98.25 99 ALA A N 1
ATOM 825 C CA . ALA A 1 99 ? -16.449 -3.826 -1.389 1.00 98.25 99 ALA A CA 1
ATOM 826 C C . ALA A 1 99 ? -17.617 -4.515 -2.104 1.00 98.25 99 ALA A C 1
ATOM 828 O O . ALA A 1 99 ? -17.601 -5.729 -2.322 1.00 98.25 99 ALA A O 1
ATOM 829 N N . LEU A 1 100 ? -18.641 -3.732 -2.453 1.00 98.38 100 LEU A N 1
ATOM 830 C CA . LEU A 1 100 ? -19.758 -4.211 -3.266 1.00 98.38 100 LEU A CA 1
ATOM 831 C C . LEU A 1 100 ? -19.315 -4.339 -4.720 1.00 98.38 100 LEU A C 1
ATOM 833 O O . LEU A 1 100 ? -18.859 -3.357 -5.304 1.00 98.38 100 LEU A O 1
ATOM 837 N N . VAL A 1 101 ? -19.459 -5.531 -5.297 1.00 97.12 101 VAL A N 1
ATOM 838 C CA . VAL A 1 101 ? -18.944 -5.863 -6.631 1.00 97.12 101 VAL A CA 1
ATOM 839 C C . VAL A 1 101 ? -20.079 -6.007 -7.645 1.00 97.12 101 VAL A C 1
ATOM 841 O O . VAL A 1 101 ? -21.081 -6.676 -7.393 1.00 97.12 101 VAL A O 1
ATOM 844 N N . ARG A 1 102 ? -19.898 -5.414 -8.830 1.00 94.88 102 ARG A N 1
ATOM 845 C CA . ARG A 1 102 ? -20.742 -5.615 -10.015 1.00 94.88 102 ARG A CA 1
ATOM 846 C C . ARG A 1 102 ? -19.841 -5.885 -11.215 1.00 94.88 102 ARG A C 1
ATOM 848 O O . ARG A 1 102 ? -19.196 -4.980 -11.736 1.00 94.88 102 ARG A O 1
ATOM 855 N N . GLY A 1 103 ? -19.780 -7.144 -11.646 1.00 91.94 103 GLY A N 1
ATOM 856 C CA . GLY A 1 103 ? -18.781 -7.577 -12.625 1.00 91.94 103 GLY A CA 1
ATOM 857 C C . GLY A 1 103 ? -17.371 -7.403 -12.056 1.00 91.94 103 GLY A C 1
ATOM 858 O O . GLY A 1 103 ? -16.991 -8.110 -11.128 1.00 91.94 103 GLY A O 1
ATOM 859 N N . THR A 1 104 ? -16.613 -6.445 -12.591 1.00 90.12 104 THR A N 1
ATOM 860 C CA . THR A 1 104 ? -15.261 -6.085 -12.122 1.00 90.12 104 THR A CA 1
ATOM 861 C C . THR A 1 104 ? -15.194 -4.722 -11.434 1.00 90.12 104 THR A C 1
ATOM 863 O O . THR A 1 104 ? -14.117 -4.305 -10.997 1.00 90.12 104 THR A O 1
ATOM 866 N N . ASP A 1 105 ? -16.324 -4.020 -11.374 1.00 95.88 105 ASP A N 1
ATOM 867 C CA . ASP A 1 105 ? -16.425 -2.695 -10.783 1.00 95.88 105 ASP A CA 1
ATOM 868 C C . ASP A 1 105 ? -16.846 -2.789 -9.319 1.00 95.88 105 ASP A C 1
ATOM 870 O O . ASP A 1 105 ? -17.521 -3.730 -8.894 1.00 95.88 105 ASP A O 1
ATOM 874 N N . ILE A 1 106 ? -16.439 -1.782 -8.557 1.00 97.62 106 ILE A N 1
ATOM 875 C CA . ILE A 1 106 ? -16.716 -1.634 -7.133 1.00 97.62 106 ILE A CA 1
ATOM 876 C C . ILE A 1 106 ? -17.569 -0.397 -6.890 1.00 97.62 106 ILE A C 1
ATOM 878 O O . ILE A 1 106 ? -17.337 0.646 -7.503 1.00 97.62 106 ILE A O 1
ATOM 882 N N . LEU A 1 107 ? -18.534 -0.491 -5.981 1.00 98.31 107 LEU A N 1
ATOM 883 C CA . LEU A 1 107 ? -19.250 0.690 -5.517 1.00 98.31 107 LEU A CA 1
ATOM 884 C C . LEU A 1 107 ? -18.371 1.466 -4.537 1.00 98.31 107 LEU A C 1
ATOM 886 O O . LEU A 1 107 ? -17.811 0.891 -3.604 1.00 98.31 107 LEU A O 1
ATOM 890 N N . MET A 1 108 ? -18.287 2.778 -4.723 1.00 98.25 108 MET A N 1
ATOM 891 C CA . MET A 1 108 ? -17.657 3.680 -3.766 1.00 98.25 108 MET A CA 1
ATOM 892 C C . MET A 1 108 ? -18.588 4.840 -3.430 1.00 98.25 108 MET A C 1
ATOM 894 O O . MET A 1 108 ? -19.388 5.269 -4.262 1.00 98.25 108 MET A O 1
ATOM 898 N N . VAL A 1 109 ? -18.435 5.383 -2.226 1.00 97.62 109 VAL A N 1
ATOM 899 C CA . VAL A 1 109 ? -19.155 6.560 -1.729 1.00 97.62 109 VAL A CA 1
ATOM 900 C C . VAL A 1 109 ? -18.188 7.698 -1.441 1.00 97.62 109 VAL A C 1
ATOM 902 O O . VAL A 1 109 ? -17.060 7.481 -0.994 1.00 97.62 109 VAL A O 1
ATOM 905 N N . LYS A 1 110 ? -18.610 8.931 -1.714 1.00 97.19 110 LYS A N 1
ATOM 906 C CA . LYS A 1 110 ? -17.814 10.138 -1.486 1.00 97.19 110 LYS A CA 1
ATOM 907 C C . LYS A 1 110 ? -18.266 10.833 -0.210 1.00 97.19 110 LYS A C 1
ATOM 909 O O . LYS A 1 110 ? -19.399 11.305 -0.131 1.00 97.19 110 LYS A O 1
ATOM 914 N N . ALA A 1 111 ? -17.371 10.941 0.767 1.00 93.69 111 ALA A N 1
ATOM 915 C CA . ALA A 1 111 ? -17.708 11.515 2.066 1.00 93.69 111 ALA A CA 1
ATOM 916 C C . ALA A 1 111 ? -17.791 13.052 2.021 1.00 93.69 111 ALA A C 1
ATOM 918 O O . ALA A 1 111 ? -16.921 13.734 1.471 1.00 93.69 111 ALA A O 1
ATOM 919 N N . LYS A 1 112 ? -18.808 13.610 2.678 1.00 92.88 112 LYS A N 1
ATOM 920 C CA . LYS A 1 112 ? -19.075 15.051 2.818 1.00 92.88 112 LYS A CA 1
ATOM 921 C C . LYS A 1 112 ? -18.497 15.643 4.108 1.00 92.88 112 LYS A C 1
ATOM 923 O O . LYS A 1 112 ? -18.241 16.848 4.179 1.00 92.88 112 LYS A O 1
ATOM 928 N N . ARG A 1 113 ? -18.239 14.798 5.111 1.00 85.38 113 ARG A N 1
ATOM 929 C CA . ARG A 1 113 ? -17.725 15.172 6.438 1.00 85.38 113 ARG A CA 1
ATOM 930 C C . ARG A 1 113 ? -16.608 14.237 6.915 1.00 85.38 113 ARG A C 1
ATOM 932 O O . ARG A 1 113 ? -16.278 13.253 6.262 1.00 85.38 113 ARG A O 1
ATOM 939 N N . GLY A 1 114 ? -16.008 14.572 8.057 1.00 81.50 114 GLY A N 1
ATOM 940 C CA . GLY A 1 114 ? -14.968 13.763 8.698 1.00 81.50 114 GLY A CA 1
ATOM 941 C C . GLY A 1 114 ? -13.603 13.802 8.002 1.00 81.50 114 GLY A C 1
ATOM 942 O O . GLY A 1 114 ? -13.349 14.611 7.110 1.00 81.50 114 GLY A O 1
ATOM 943 N N . PHE A 1 115 ? -12.706 12.910 8.432 1.00 74.19 115 PHE A N 1
ATOM 944 C CA . PHE A 1 115 ? -11.328 12.809 7.922 1.00 74.19 115 PHE A CA 1
ATOM 945 C C . PHE A 1 115 ? -11.254 12.437 6.436 1.00 74.19 115 PHE A C 1
ATOM 947 O O . PHE A 1 115 ? -10.265 12.743 5.775 1.00 74.19 115 PHE A O 1
ATOM 954 N N . SER A 1 116 ? -12.309 11.810 5.921 1.00 83.00 116 SER A N 1
ATOM 955 C CA . SER A 1 116 ? -12.417 11.373 4.533 1.00 83.00 116 SER A CA 1
ATOM 956 C C . SER A 1 116 ? -13.120 12.385 3.627 1.00 83.00 116 SER A C 1
ATOM 958 O O . SER A 1 116 ? -13.363 12.071 2.465 1.00 83.00 116 SER A O 1
ATOM 960 N N . ARG A 1 117 ? -13.446 13.591 4.117 1.00 90.31 117 ARG A N 1
ATOM 961 C CA . ARG A 1 117 ? -14.160 14.613 3.339 1.00 90.31 117 ARG A CA 1
ATOM 962 C C . ARG A 1 117 ? -13.505 14.843 1.972 1.00 90.31 117 ARG A C 1
ATOM 964 O O . ARG A 1 117 ? -12.327 15.184 1.890 1.00 90.31 117 ARG A O 1
ATOM 971 N N . GLY A 1 118 ? -14.300 14.705 0.912 1.00 91.88 118 GLY A N 1
ATOM 972 C CA . GLY A 1 118 ? -13.882 14.882 -0.478 1.00 91.88 118 GLY A CA 1
ATOM 973 C C . GLY A 1 118 ? -13.252 13.646 -1.130 1.00 91.88 118 GLY A C 1
ATOM 974 O O . GLY A 1 118 ? -13.063 13.661 -2.346 1.00 91.88 118 GLY A O 1
ATOM 975 N N . TYR A 1 119 ? -12.972 12.583 -0.369 1.00 93.00 119 TYR A N 1
ATOM 976 C CA . TYR A 1 119 ? -12.416 11.327 -0.874 1.00 93.00 119 TYR A CA 1
ATOM 977 C C . TYR A 1 119 ? -13.491 10.258 -1.049 1.00 93.00 119 TYR A C 1
ATOM 979 O O . TYR A 1 119 ? -14.495 10.236 -0.332 1.00 93.00 119 TYR A O 1
ATOM 987 N N . TRP A 1 120 ? -13.240 9.348 -1.988 1.00 97.19 120 TRP A N 1
ATOM 988 C CA . TRP A 1 120 ? -14.074 8.172 -2.204 1.00 97.19 120 TRP A CA 1
ATOM 989 C C . TRP A 1 120 ? -13.580 7.006 -1.354 1.00 97.19 120 TRP A C 1
ATOM 991 O O . TRP A 1 120 ? -12.374 6.768 -1.275 1.00 97.19 120 TRP A O 1
ATOM 1001 N N . ASN A 1 121 ? -14.498 6.261 -0.748 1.00 96.31 121 ASN A N 1
ATOM 1002 C CA . ASN A 1 121 ? -14.211 5.077 0.060 1.00 96.31 121 ASN A CA 1
ATOM 1003 C C . ASN A 1 121 ? -15.245 3.981 -0.200 1.00 96.31 121 ASN A C 1
ATOM 1005 O O . ASN A 1 121 ? -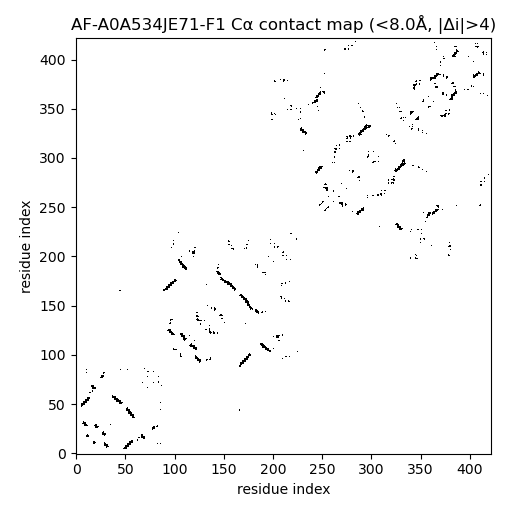16.207 4.189 -0.939 1.00 96.31 121 ASN A O 1
ATOM 1009 N N . LEU A 1 122 ? -15.019 2.810 0.386 1.00 97.62 122 LEU A N 1
ATOM 1010 C CA . LEU A 1 122 ? -16.055 1.791 0.475 1.00 97.62 122 LEU A CA 1
ATOM 1011 C C . LEU A 1 122 ? -17.157 2.266 1.434 1.00 97.62 122 LEU A C 1
ATOM 1013 O O . LEU A 1 122 ? -16.824 2.959 2.397 1.00 97.62 122 LEU A O 1
ATOM 1017 N N . PRO A 1 123 ? -18.429 1.916 1.179 1.00 97.31 123 PRO A N 1
ATOM 1018 C CA . PRO A 1 123 ? -19.494 2.100 2.158 1.00 97.31 123 PRO A CA 1
ATOM 1019 C C . PRO A 1 123 ? -19.169 1.375 3.467 1.00 97.31 123 PRO A C 1
ATOM 1021 O O . PRO A 1 123 ? -18.639 0.255 3.435 1.00 97.31 123 PRO A O 1
ATOM 1024 N N . GLY A 1 124 ? -19.494 2.001 4.594 1.00 96.25 124 GLY A N 1
ATOM 1025 C CA . GLY A 1 124 ? -19.212 1.449 5.916 1.00 96.25 124 GLY A CA 1
ATOM 1026 C C . GLY A 1 124 ? -18.901 2.497 6.980 1.00 96.25 124 GLY A C 1
ATOM 1027 O O . GLY A 1 124 ? -18.732 3.680 6.694 1.00 96.25 124 GLY A O 1
ATOM 1028 N N . GLY A 1 125 ? -18.762 2.042 8.222 1.00 94.12 125 GLY A N 1
ATOM 1029 C CA . GLY A 1 125 ? -18.656 2.931 9.372 1.00 94.12 125 GLY A CA 1
ATOM 1030 C C . GLY A 1 125 ? -18.177 2.249 10.648 1.00 94.12 125 GLY A C 1
ATOM 1031 O O . GLY A 1 125 ? -17.566 1.178 10.622 1.00 94.12 125 GLY A O 1
ATOM 1032 N N . PHE A 1 126 ? -18.378 2.928 11.776 1.00 94.25 126 PHE A N 1
ATOM 1033 C CA . PHE A 1 126 ? -17.976 2.423 13.088 1.00 94.25 126 PHE A CA 1
ATOM 1034 C C . PHE A 1 126 ? -18.974 1.381 13.596 1.00 94.25 126 PHE A C 1
ATOM 1036 O O . PHE A 1 126 ? -20.164 1.452 13.306 1.00 94.25 126 PHE A O 1
ATOM 1043 N N . LEU A 1 127 ? -18.472 0.436 14.387 1.00 95.62 127 LEU A N 1
ATOM 1044 C CA . LEU A 1 127 ? -19.326 -0.505 15.106 1.00 95.62 127 LEU A CA 1
ATOM 1045 C C . LEU A 1 127 ? -19.971 0.187 16.312 1.00 95.62 127 LEU A C 1
ATOM 1047 O O . LEU A 1 127 ? -19.294 0.928 17.037 1.00 95.62 127 LEU A O 1
ATOM 1051 N N . ASP A 1 128 ? -21.236 -0.138 16.563 1.00 93.25 128 ASP A N 1
ATOM 1052 C CA . ASP A 1 128 ? -21.930 0.198 17.801 1.00 93.25 128 ASP A CA 1
ATOM 1053 C C . ASP A 1 128 ? -21.549 -0.750 18.952 1.00 93.25 128 ASP A C 1
ATOM 1055 O O . ASP A 1 128 ? -20.868 -1.769 18.792 1.00 93.25 128 ASP A O 1
ATOM 1059 N N . PHE A 1 129 ? -21.962 -0.397 20.172 1.00 87.50 129 PHE A N 1
ATOM 1060 C CA . PHE A 1 129 ? -21.665 -1.191 21.363 1.00 87.50 129 PHE A CA 1
ATOM 1061 C C . PHE A 1 129 ? -22.274 -2.598 21.267 1.00 87.50 129 PHE A C 1
ATOM 1063 O O . PHE A 1 129 ? -23.491 -2.754 21.204 1.00 87.50 129 PHE A O 1
ATOM 1070 N N . GLY A 1 130 ? -21.413 -3.620 21.310 1.00 88.75 130 GLY A N 1
ATOM 1071 C CA . GLY A 1 130 ? -21.821 -5.026 21.228 1.00 88.75 130 GLY A CA 1
ATOM 1072 C C . GLY A 1 130 ? -22.241 -5.482 19.827 1.00 88.75 130 GLY A C 1
ATOM 1073 O O . GLY A 1 130 ? -22.744 -6.594 19.686 1.00 88.75 130 GLY A O 1
ATOM 1074 N N . GLU A 1 131 ? -22.042 -4.651 18.803 1.00 95.62 131 GLU A N 1
ATOM 1075 C CA . GLU A 1 131 ? -22.415 -4.958 17.424 1.00 95.62 131 GLU A CA 1
ATOM 1076 C C . GLU A 1 131 ? -21.358 -5.841 16.741 1.00 95.62 131 GLU A C 1
ATOM 1078 O O . GLU A 1 131 ? -20.153 -5.604 16.854 1.00 95.62 131 GLU A O 1
ATOM 1083 N N . ALA A 1 132 ? -21.805 -6.868 16.013 1.00 96.88 132 ALA A N 1
ATOM 1084 C CA . ALA A 1 132 ? -20.922 -7.675 15.175 1.00 96.88 132 ALA A CA 1
ATOM 1085 C C . ALA A 1 132 ? -20.527 -6.899 13.900 1.00 96.88 132 ALA A C 1
ATOM 1087 O O . ALA A 1 132 ? -21.368 -6.180 13.355 1.00 96.88 132 ALA A O 1
ATOM 1088 N N . PRO A 1 133 ? -19.296 -7.045 13.370 1.00 97.69 133 PRO A N 1
ATOM 1089 C CA . PRO A 1 133 ? -18.861 -6.257 12.216 1.00 97.69 133 PRO A CA 1
ATOM 1090 C C . PRO A 1 133 ? -19.708 -6.472 10.946 1.00 97.69 133 PRO A C 1
ATOM 1092 O O . PRO A 1 133 ? -19.897 -5.527 10.182 1.00 97.69 133 PRO A O 1
ATOM 1095 N N . GLU A 1 134 ? -20.250 -7.674 10.727 1.00 97.62 134 GLU A N 1
ATOM 1096 C CA . GLU A 1 134 ? -21.159 -7.981 9.611 1.00 97.62 134 GLU A CA 1
ATOM 1097 C C . GLU A 1 134 ? -22.465 -7.181 9.709 1.00 97.62 134 GLU A C 1
ATOM 1099 O O . GLU A 1 134 ? -22.939 -6.624 8.722 1.00 97.62 134 GLU A O 1
ATOM 1104 N N . VAL A 1 135 ? -23.016 -7.077 10.921 1.00 97.81 135 VAL A N 1
ATOM 1105 C CA . VAL A 1 135 ? -24.244 -6.317 11.191 1.00 97.81 135 VAL A CA 1
ATOM 1106 C C . VAL A 1 135 ? -23.982 -4.822 11.025 1.00 97.81 135 VAL A C 1
ATOM 1108 O O . VAL A 1 135 ? -24.774 -4.124 10.393 1.00 97.81 135 VAL A O 1
ATOM 1111 N N . ALA A 1 136 ? -22.834 -4.349 11.519 1.00 98.06 136 ALA A N 1
ATOM 1112 C CA . ALA A 1 136 ? -22.429 -2.955 11.400 1.00 98.06 136 ALA A CA 1
ATOM 1113 C C . ALA A 1 136 ? -22.328 -2.517 9.937 1.00 98.06 136 ALA A C 1
ATOM 1115 O O . ALA A 1 136 ? -22.882 -1.488 9.564 1.00 98.06 136 ALA A O 1
ATOM 1116 N N . VAL A 1 137 ? -21.663 -3.299 9.078 1.00 98.12 137 VAL A N 1
ATOM 1117 C CA . VAL A 1 137 ? -21.511 -2.907 7.670 1.00 98.12 137 VAL A CA 1
ATOM 1118 C C . VAL A 1 137 ? -22.842 -2.917 6.917 1.00 98.12 137 VAL A C 1
ATOM 1120 O O . VAL A 1 137 ? -23.086 -2.020 6.114 1.00 98.12 137 VAL A O 1
ATOM 1123 N N . GLU A 1 138 ? -23.733 -3.872 7.193 1.00 98.25 138 GLU A N 1
ATOM 1124 C CA . GLU A 1 138 ? -25.080 -3.898 6.610 1.00 98.25 138 GLU A CA 1
ATOM 1125 C C . GLU A 1 138 ? -25.904 -2.672 7.027 1.00 98.25 138 GLU A C 1
ATOM 1127 O O . GLU A 1 138 ? -26.516 -2.022 6.171 1.00 98.25 138 GLU A O 1
ATOM 1132 N N . ARG A 1 139 ? -25.876 -2.317 8.320 1.00 98.00 139 ARG A N 1
ATOM 1133 C CA . ARG A 1 139 ? -26.521 -1.110 8.854 1.00 98.00 139 ARG A CA 1
ATOM 1134 C C . ARG A 1 139 ? -25.962 0.150 8.199 1.00 98.00 139 ARG A C 1
ATOM 1136 O O . ARG A 1 139 ? -26.734 0.945 7.671 1.00 98.00 139 ARG A O 1
ATOM 1143 N N . GLU A 1 140 ? -24.642 0.312 8.189 1.00 97.81 140 GLU A N 1
ATOM 1144 C CA . GLU A 1 140 ? -23.970 1.487 7.626 1.00 97.81 140 GLU A CA 1
ATOM 1145 C C . GLU A 1 140 ? -24.281 1.652 6.135 1.00 97.81 140 GLU A C 1
ATOM 1147 O O . GLU A 1 140 ? -24.653 2.738 5.702 1.00 97.81 140 GLU A O 1
ATOM 1152 N N . VAL A 1 141 ? -24.255 0.578 5.338 1.00 98.06 141 VAL A N 1
ATOM 1153 C CA . VAL A 1 141 ? -24.630 0.665 3.915 1.00 98.06 141 VAL A CA 1
ATOM 1154 C C . VAL A 1 141 ? -26.100 1.064 3.743 1.00 98.06 141 VAL A C 1
ATOM 1156 O O . VAL A 1 141 ? -26.433 1.904 2.896 1.00 98.06 141 VAL A O 1
ATOM 1159 N N . GLN A 1 142 ? -26.997 0.495 4.548 1.00 97.81 142 GLN A N 1
ATOM 1160 C CA . GLN A 1 142 ? -28.412 0.850 4.510 1.00 97.81 142 GLN A CA 1
ATOM 1161 C C . GLN A 1 142 ? -28.644 2.315 4.916 1.00 97.81 142 GLN A C 1
ATOM 1163 O O . GLN A 1 142 ? -29.490 2.988 4.322 1.00 97.81 142 GLN A O 1
ATOM 1168 N N . GLU A 1 143 ? -27.899 2.833 5.889 1.00 96.44 143 GLU A N 1
ATOM 1169 C CA . GLU A 1 143 ? -27.954 4.235 6.295 1.00 96.44 143 GLU A CA 1
ATOM 1170 C C . GLU A 1 143 ? -27.380 5.172 5.229 1.00 96.44 143 GLU A C 1
ATOM 1172 O O . GLU A 1 143 ? -28.040 6.141 4.853 1.00 96.44 143 GLU A O 1
ATOM 1177 N N . GLU A 1 144 ? -26.171 4.891 4.739 1.00 96.62 144 GLU A N 1
ATOM 1178 C CA . GLU A 1 144 ? -25.405 5.758 3.841 1.00 96.62 144 GLU A CA 1
ATOM 1179 C C . GLU A 1 144 ? -26.029 5.871 2.451 1.00 96.62 144 GLU A C 1
ATOM 1181 O O . GLU A 1 144 ? -26.047 6.963 1.871 1.00 96.62 144 GLU A O 1
ATOM 1186 N N . ILE A 1 145 ? -26.518 4.753 1.901 1.00 97.31 145 ILE A N 1
ATOM 1187 C CA . ILE A 1 145 ? -26.976 4.676 0.507 1.00 97.31 145 ILE A CA 1
ATOM 1188 C C . ILE A 1 145 ? -28.340 3.997 0.323 1.00 97.31 145 ILE A C 1
ATOM 1190 O O . ILE A 1 145 ? -28.820 3.907 -0.813 1.00 97.31 145 ILE A O 1
ATOM 1194 N N . GLY A 1 146 ? -28.996 3.546 1.396 1.00 97.31 146 GLY A N 1
ATOM 1195 C CA . GLY A 1 146 ? -30.347 2.978 1.328 1.00 97.31 146 GLY A CA 1
ATOM 1196 C C . GLY A 1 146 ? -30.433 1.636 0.605 1.00 97.31 146 GLY A C 1
ATOM 1197 O O . GLY A 1 146 ? -31.479 1.348 0.021 1.00 97.31 146 GLY A O 1
ATOM 1198 N N . ALA A 1 147 ? -29.345 0.863 0.582 1.00 97.31 147 ALA A N 1
ATOM 1199 C CA . ALA A 1 147 ? -29.262 -0.395 -0.150 1.00 97.31 147 ALA A CA 1
ATOM 1200 C C . ALA A 1 147 ? -29.127 -1.598 0.790 1.00 97.31 147 ALA A C 1
ATOM 1202 O O . ALA A 1 147 ? -28.222 -1.646 1.617 1.00 97.31 147 ALA A O 1
ATOM 1203 N N . GLY A 1 148 ? -29.962 -2.616 0.567 1.00 97.38 148 GLY A N 1
ATOM 1204 C CA . GLY A 1 148 ? -29.727 -3.951 1.110 1.00 97.38 148 GLY A CA 1
ATOM 1205 C C . GLY A 1 148 ? -28.566 -4.633 0.385 1.00 97.38 148 GLY A C 1
ATOM 1206 O O . GLY A 1 148 ? -28.399 -4.471 -0.833 1.00 97.38 148 GLY A O 1
ATOM 1207 N N . ILE A 1 149 ? -27.773 -5.401 1.125 1.00 98.25 149 ILE A N 1
ATOM 1208 C CA . ILE A 1 149 ? -26.591 -6.096 0.613 1.00 98.25 149 ILE A CA 1
ATOM 1209 C C . ILE A 1 149 ? -26.603 -7.567 1.015 1.00 98.25 149 ILE A C 1
ATOM 1211 O O . ILE A 1 149 ? -27.351 -7.988 1.892 1.00 98.25 149 ILE A O 1
ATOM 1215 N N . THR A 1 150 ? -25.757 -8.350 0.362 1.00 98.31 150 THR A N 1
ATOM 1216 C CA . THR A 1 150 ? -25.419 -9.710 0.776 1.00 98.31 150 THR A CA 1
ATOM 1217 C C . THR A 1 150 ? -23.905 -9.818 0.817 1.00 98.31 150 THR A C 1
ATOM 1219 O O . THR A 1 150 ? -23.228 -9.443 -0.145 1.00 98.31 150 THR A O 1
ATOM 1222 N N . LEU A 1 151 ? -23.375 -10.275 1.949 1.00 98.31 151 LEU A N 1
ATOM 1223 C CA . LEU A 1 151 ? -21.943 -10.461 2.139 1.00 98.31 151 LEU A CA 1
ATOM 1224 C C . LEU A 1 151 ? -21.518 -11.824 1.582 1.00 98.31 151 LEU A C 1
ATOM 1226 O O . LEU A 1 151 ? -22.096 -12.853 1.921 1.00 98.31 151 LEU A O 1
ATOM 1230 N N . ASP A 1 152 ? -20.485 -11.822 0.744 1.00 96.62 152 ASP A N 1
ATOM 1231 C CA . ASP A 1 152 ? -19.882 -13.037 0.187 1.00 96.62 152 ASP A CA 1
ATOM 1232 C C . ASP A 1 152 ? -18.831 -13.619 1.149 1.00 96.62 152 ASP A C 1
ATOM 1234 O O . ASP A 1 152 ? -18.576 -14.822 1.159 1.00 96.62 152 ASP A O 1
ATOM 1238 N N . GLY A 1 153 ? -18.181 -12.754 1.937 1.00 96.62 153 GLY A N 1
ATOM 1239 C CA . GLY A 1 153 ? -17.157 -13.140 2.904 1.00 96.62 153 GLY A CA 1
ATOM 1240 C C . GLY A 1 153 ? -16.221 -11.997 3.298 1.00 96.62 153 GLY A C 1
ATOM 124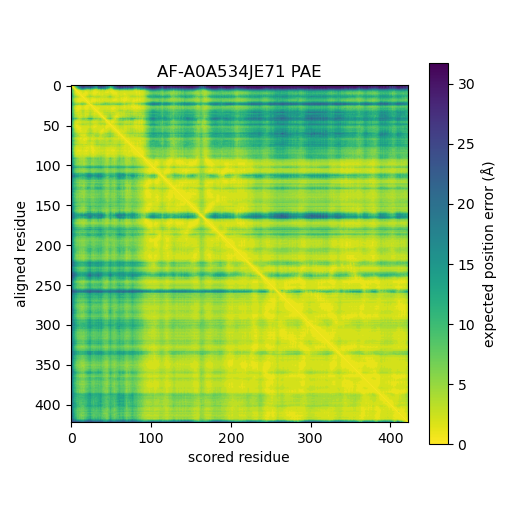1 O O . GLY A 1 153 ? -16.236 -10.912 2.713 1.00 96.62 153 GLY A O 1
ATOM 1242 N N . LEU A 1 154 ? -15.382 -12.251 4.301 1.00 97.56 154 LEU A N 1
ATOM 1243 C CA . LEU A 1 154 ? -14.371 -11.311 4.783 1.00 97.56 154 LEU A CA 1
ATOM 1244 C C . LEU A 1 154 ? -13.155 -11.304 3.839 1.00 97.56 154 LEU A C 1
ATOM 1246 O O . LEU A 1 154 ? -12.529 -12.341 3.622 1.00 97.56 154 LEU A O 1
ATOM 1250 N N . LEU A 1 155 ? -12.794 -10.136 3.299 1.00 96.44 155 LEU A N 1
ATOM 1251 C CA . LEU A 1 155 ? -11.553 -9.960 2.530 1.00 96.44 155 LEU A CA 1
ATOM 1252 C C . LEU A 1 155 ? -10.337 -9.931 3.456 1.00 96.44 155 LEU A C 1
ATOM 1254 O O . LEU A 1 155 ? -9.305 -10.524 3.145 1.00 96.44 155 LEU A O 1
ATOM 1258 N N . GLY A 1 156 ? -10.466 -9.257 4.599 1.00 95.81 156 GLY A N 1
ATOM 1259 C CA . GLY A 1 156 ? -9.424 -9.220 5.612 1.00 95.81 156 GLY A CA 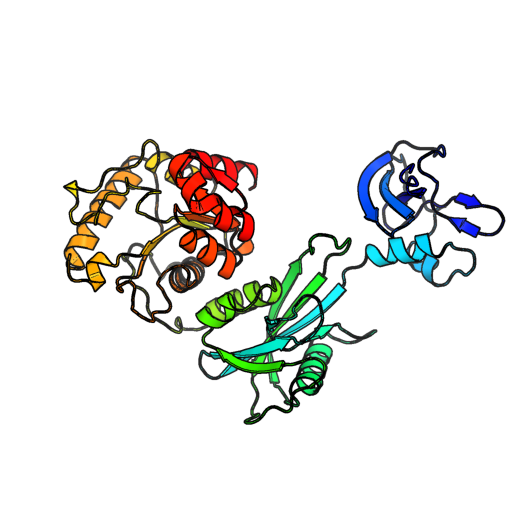1
ATOM 1260 C C . GLY A 1 156 ? -9.733 -8.290 6.778 1.00 95.81 156 GLY A C 1
ATOM 1261 O O . GLY A 1 156 ? -10.656 -7.475 6.734 1.00 95.81 156 GLY A O 1
ATOM 1262 N N . VAL A 1 157 ? -8.910 -8.419 7.819 1.00 96.00 157 VAL A N 1
ATOM 1263 C CA . VAL A 1 157 ? -8.854 -7.490 8.950 1.00 96.00 157 VAL A CA 1
ATOM 1264 C C . VAL A 1 157 ? -7.558 -6.707 8.851 1.00 96.00 157 VAL A C 1
ATOM 1266 O O . VAL A 1 157 ? -6.470 -7.279 8.745 1.00 96.00 157 VAL A O 1
ATOM 1269 N N . TYR A 1 158 ? -7.670 -5.388 8.886 1.00 93.31 158 TYR A N 1
ATOM 1270 C CA . TYR A 1 158 ? -6.542 -4.488 8.721 1.00 93.31 158 TYR A CA 1
ATOM 1271 C C . TYR A 1 158 ? -6.421 -3.538 9.897 1.00 93.31 158 TYR A C 1
ATOM 1273 O O . TYR A 1 158 ? -7.403 -3.254 10.570 1.00 93.31 158 TYR A O 1
ATOM 1281 N N . HIS A 1 159 ? -5.229 -2.990 10.125 1.00 91.19 159 HIS A N 1
ATOM 1282 C CA . HIS A 1 159 ? -5.033 -1.980 11.156 1.00 91.19 159 HIS A CA 1
ATOM 1283 C C . HIS A 1 159 ? -4.129 -0.848 10.671 1.00 91.19 159 HIS A C 1
ATOM 1285 O O . HIS A 1 159 ? -3.175 -1.061 9.924 1.00 91.19 159 HIS A O 1
ATOM 1291 N N . SER A 1 160 ? -4.432 0.377 11.097 1.00 86.50 160 SER A N 1
ATOM 1292 C CA . SER A 1 160 ? -3.617 1.554 10.799 1.00 86.50 160 SER A CA 1
ATOM 1293 C C . SER A 1 160 ? -3.710 2.567 11.930 1.00 86.50 160 SER A C 1
ATOM 1295 O O . SER A 1 160 ? -4.788 2.825 12.467 1.00 86.50 160 SER A O 1
ATOM 1297 N N . GLY A 1 161 ? -2.570 3.167 12.265 1.00 79.56 161 GLY A N 1
ATOM 1298 C CA . GLY A 1 161 ? -2.528 4.414 13.018 1.00 79.56 161 GLY A CA 1
ATOM 1299 C C . GLY A 1 161 ? -2.757 5.589 12.070 1.00 79.56 161 GLY A C 1
ATOM 1300 O O . GLY A 1 161 ? -2.378 5.529 10.897 1.00 79.56 161 GLY A O 1
ATOM 1301 N N . PHE A 1 162 ? -3.369 6.661 12.564 1.00 67.94 162 PHE A N 1
ATOM 1302 C CA . PHE A 1 162 ? -3.502 7.906 11.809 1.00 67.94 162 PHE A CA 1
ATOM 1303 C C . PHE A 1 162 ? -2.562 8.962 12.398 1.00 67.94 162 PHE A C 1
ATOM 1305 O O . PHE A 1 162 ? -2.511 9.100 13.621 1.00 67.94 162 PHE A O 1
ATOM 1312 N N . PRO A 1 163 ? -1.823 9.730 11.574 1.00 58.94 163 PRO A N 1
ATOM 1313 C CA . PRO A 1 163 ? -0.965 10.798 12.075 1.00 58.94 163 PRO A CA 1
ATOM 1314 C C . PRO A 1 163 ? -1.735 11.756 12.991 1.00 58.94 163 PRO A C 1
ATOM 1316 O O . PRO A 1 163 ? -2.805 12.241 12.629 1.00 58.94 163 PRO A O 1
ATOM 1319 N N . GLY A 1 164 ? -1.193 12.017 14.182 1.00 58.47 164 GLY A N 1
ATOM 1320 C CA . GLY A 1 164 ? -1.834 12.877 15.181 1.00 58.47 164 GLY A CA 1
ATOM 1321 C C . GLY A 1 164 ? -2.975 12.221 15.966 1.00 58.47 164 GLY A C 1
ATOM 1322 O O . GLY A 1 164 ? -3.551 12.882 16.824 1.00 58.47 164 GLY A O 1
ATOM 1323 N N . LYS A 1 165 ? -3.290 10.939 15.726 1.00 63.88 165 LYS A N 1
ATOM 1324 C CA . LYS A 1 165 ? -4.200 10.161 16.575 1.00 63.88 165 LYS A CA 1
ATOM 1325 C C . LYS A 1 165 ? -3.410 9.198 17.469 1.00 63.88 165 LYS A C 1
ATOM 1327 O O . LYS A 1 165 ? -2.536 8.498 16.962 1.00 63.88 165 LYS A O 1
ATOM 1332 N N . PRO A 1 166 ? -3.727 9.119 18.773 1.00 60.06 166 PRO A N 1
ATOM 1333 C CA . PRO A 1 166 ? -3.078 8.176 19.687 1.00 60.06 166 PRO A CA 1
ATOM 1334 C C . PRO A 1 166 ? -3.423 6.706 19.425 1.00 60.06 166 PRO A C 1
ATOM 1336 O O . PRO A 1 166 ? -2.686 5.822 19.850 1.00 60.06 166 PRO A O 1
ATOM 1339 N N . THR A 1 167 ? -4.556 6.445 18.766 1.00 72.56 167 THR A N 1
ATOM 1340 C CA . THR A 1 167 ? -5.142 5.110 18.635 1.00 72.56 167 THR A CA 1
ATOM 1341 C C . THR A 1 167 ? -4.907 4.497 17.261 1.00 72.56 167 THR A C 1
ATOM 1343 O O . THR A 1 167 ? -4.919 5.175 16.228 1.00 72.56 167 THR A O 1
ATOM 1346 N N . TYR A 1 168 ? -4.780 3.172 17.248 1.00 81.19 168 TYR A N 1
ATOM 1347 C CA . TYR A 1 168 ? -4.977 2.382 16.040 1.00 81.19 168 TYR A CA 1
ATOM 1348 C C . TYR A 1 168 ? -6.472 2.221 15.763 1.00 81.19 168 TYR A C 1
ATOM 1350 O O . TYR A 1 168 ? -7.298 2.166 16.674 1.00 81.19 168 TYR A O 1
ATOM 1358 N N . THR A 1 169 ? -6.822 2.149 14.487 1.00 88.44 169 THR A N 1
ATOM 1359 C CA . THR A 1 169 ? -8.134 1.672 14.042 1.00 88.44 169 THR A CA 1
ATOM 1360 C C . THR A 1 169 ? -7.942 0.313 13.389 1.00 88.44 169 THR A C 1
ATOM 1362 O O . THR A 1 169 ? -6.970 0.127 12.655 1.00 88.44 169 THR A O 1
ATOM 1365 N N . MET A 1 170 ? -8.840 -0.617 13.686 1.00 92.94 170 MET A N 1
ATOM 1366 C CA . MET A 1 170 ? -8.946 -1.934 13.084 1.00 92.94 170 MET A CA 1
ATOM 1367 C C . MET A 1 170 ? -10.185 -1.954 12.188 1.00 92.94 170 MET A C 1
ATOM 1369 O O . MET A 1 170 ? -11.271 -1.591 12.633 1.00 92.94 170 MET A O 1
ATOM 1373 N N . GLY A 1 171 ? -9.999 -2.316 10.924 1.00 94.81 171 GLY A N 1
ATOM 1374 C CA . GLY A 1 171 ? -11.038 -2.337 9.905 1.00 94.81 171 GLY A CA 1
ATOM 1375 C C . GLY A 1 171 ? -11.297 -3.746 9.399 1.00 94.81 171 GLY A C 1
ATOM 1376 O O . GLY A 1 171 ? -10.365 -4.414 8.948 1.00 94.81 171 GLY A O 1
ATOM 1377 N N . PHE A 1 172 ? -12.552 -4.172 9.452 1.00 97.75 172 PHE A N 1
ATOM 1378 C CA . PHE A 1 172 ? -13.048 -5.377 8.798 1.00 97.75 172 PHE A CA 1
ATOM 1379 C C . PHE A 1 172 ? -13.523 -4.987 7.402 1.00 97.75 172 PHE A C 1
ATOM 1381 O O . PHE A 1 172 ? -14.395 -4.132 7.279 1.00 97.75 172 PHE A O 1
ATOM 1388 N N . VAL A 1 173 ? -12.947 -5.566 6.349 1.00 98.25 173 VAL A N 1
ATOM 1389 C CA . VAL A 1 173 ? -13.408 -5.289 4.982 1.00 98.25 173 VAL A CA 1
ATOM 1390 C C . VAL A 1 173 ? -14.005 -6.549 4.397 1.00 98.25 173 VAL A C 1
ATOM 1392 O O . VAL A 1 173 ? -13.332 -7.574 4.287 1.00 98.25 173 VAL A O 1
ATOM 1395 N N . TYR A 1 174 ? -15.262 -6.459 3.996 1.00 98.44 174 TYR A N 1
ATOM 1396 C CA . TYR A 1 174 ? -16.011 -7.543 3.385 1.00 98.44 174 TYR A CA 1
ATOM 1397 C C . TYR A 1 174 ? -16.055 -7.394 1.871 1.00 98.44 174 TYR A C 1
ATOM 1399 O O . TYR A 1 174 ? -15.899 -6.307 1.313 1.00 98.44 174 TYR A O 1
ATOM 1407 N N . ARG A 1 175 ? -16.310 -8.508 1.198 1.00 98.06 175 ARG A N 1
ATOM 1408 C CA . ARG A 1 175 ? -16.809 -8.544 -0.171 1.00 98.06 175 ARG A CA 1
ATOM 1409 C C . ARG A 1 175 ? -18.308 -8.791 -0.112 1.00 98.06 175 ARG A C 1
ATOM 1411 O O . ARG A 1 175 ? -18.766 -9.591 0.701 1.00 98.06 175 ARG A O 1
ATOM 1418 N N . GLY A 1 176 ? -19.058 -8.151 -0.995 1.00 97.81 176 GLY A N 1
ATOM 1419 C CA . GLY A 1 176 ? -20.477 -8.438 -1.136 1.00 97.81 176 GLY A CA 1
ATOM 1420 C C . GLY A 1 176 ? -21.045 -7.962 -2.458 1.00 97.81 176 GLY A C 1
ATOM 1421 O O . GLY A 1 176 ? -20.330 -7.485 -3.344 1.00 97.81 176 GLY A O 1
ATOM 1422 N N . HIS A 1 177 ? -22.360 -8.054 -2.567 1.00 97.81 177 HIS A N 1
ATOM 1423 C CA . HIS A 1 177 ? -23.114 -7.600 -3.722 1.00 97.81 177 HIS A CA 1
ATOM 1424 C C . HIS A 1 177 ? -24.445 -6.973 -3.298 1.00 97.81 177 HIS A C 1
ATOM 1426 O O . HIS A 1 177 ? -24.908 -7.121 -2.168 1.00 97.81 177 HIS A O 1
ATOM 1432 N N . THR A 1 178 ? -25.059 -6.228 -4.216 1.00 97.81 178 THR A N 1
ATOM 1433 C CA . THR A 1 178 ? -26.378 -5.623 -4.013 1.00 97.81 178 THR A CA 1
ATOM 1434 C C . THR A 1 178 ? -27.202 -5.688 -5.292 1.00 97.81 178 THR A C 1
ATOM 1436 O O . THR A 1 178 ? -26.695 -5.439 -6.389 1.00 97.81 178 THR A O 1
ATOM 1439 N N . GLY A 1 179 ? -28.493 -5.992 -5.142 1.00 95.88 179 GLY A N 1
ATOM 1440 C CA . GLY A 1 179 ? -29.485 -5.883 -6.213 1.00 95.88 179 GLY A CA 1
ATOM 1441 C C . GLY A 1 179 ? -30.001 -4.456 -6.432 1.00 95.88 179 GLY A C 1
ATOM 1442 O O . GLY A 1 179 ? -30.807 -4.232 -7.335 1.00 95.88 179 GLY A O 1
ATOM 1443 N N . ALA A 1 180 ? -29.570 -3.480 -5.624 1.00 94.44 180 ALA A N 1
ATOM 1444 C CA . ALA A 1 180 ? -30.044 -2.107 -5.724 1.00 94.44 180 ALA A CA 1
ATOM 1445 C C . ALA A 1 180 ? -29.648 -1.463 -7.065 1.00 94.44 180 ALA A C 1
ATOM 1447 O O . ALA A 1 180 ? -28.490 -1.474 -7.498 1.00 94.44 180 ALA A O 1
ATOM 1448 N N . THR A 1 181 ? -30.634 -0.858 -7.723 1.00 91.94 181 THR A N 1
ATOM 1449 C CA . THR A 1 181 ? -30.459 -0.128 -8.989 1.00 91.94 181 THR A CA 1
ATOM 1450 C C . THR A 1 181 ? -30.405 1.386 -8.795 1.00 91.94 181 THR A C 1
ATOM 1452 O O . THR A 1 181 ? -30.014 2.108 -9.710 1.00 91.94 181 THR A O 1
ATOM 1455 N N . ARG A 1 182 ? -30.780 1.873 -7.606 1.00 93.38 182 ARG A N 1
ATOM 1456 C CA . ARG A 1 182 ? -30.736 3.279 -7.193 1.00 93.38 182 ARG A CA 1
ATOM 1457 C C . ARG A 1 182 ? -30.277 3.372 -5.743 1.00 93.38 182 ARG A C 1
ATOM 1459 O O . ARG A 1 182 ? -30.572 2.480 -4.954 1.00 93.38 182 ARG A O 1
ATOM 1466 N N . PHE A 1 183 ? -29.618 4.477 -5.412 1.00 96.94 183 PHE A N 1
ATOM 1467 C CA . PHE A 1 183 ? -29.125 4.763 -4.068 1.00 96.94 183 PHE A CA 1
ATOM 1468 C C . PHE A 1 183 ? -29.815 6.001 -3.501 1.00 96.94 183 PHE A C 1
ATOM 1470 O O . PHE A 1 183 ? -29.980 7.004 -4.198 1.00 96.94 183 PHE A O 1
ATOM 1477 N N . ARG A 1 184 ? -30.213 5.931 -2.230 1.00 96.94 184 ARG A N 1
ATOM 1478 C CA . ARG A 1 184 ? -30.731 7.063 -1.461 1.00 96.94 184 ARG A CA 1
ATOM 1479 C C . ARG A 1 184 ? -29.643 7.507 -0.496 1.00 96.94 184 ARG A C 1
ATOM 1481 O O . ARG A 1 184 ? -29.464 6.894 0.548 1.00 96.94 184 ARG A O 1
ATOM 1488 N N . LEU A 1 185 ? -28.930 8.562 -0.870 1.00 97.38 185 LEU A N 1
ATOM 1489 C CA . LEU A 1 185 ? -27.768 9.030 -0.123 1.00 97.38 185 LEU A CA 1
ATOM 1490 C C . LEU A 1 185 ? -28.178 9.739 1.171 1.00 97.38 185 LEU A C 1
ATOM 1492 O O . LEU A 1 185 ? -29.064 10.599 1.162 1.00 97.38 185 LEU A O 1
ATOM 1496 N N . LYS A 1 186 ? -27.476 9.437 2.262 1.00 95.25 186 LYS A N 1
ATOM 1497 C CA . LYS A 1 186 ? -27.539 10.187 3.521 1.00 95.25 186 LYS A CA 1
ATOM 1498 C C . LYS A 1 186 ? -26.913 11.567 3.315 1.00 95.25 186 LYS A C 1
ATOM 1500 O O . LYS A 1 186 ? -25.697 11.725 3.352 1.00 95.25 186 LYS A O 1
ATOM 1505 N N . ALA A 1 187 ? -27.737 12.567 3.006 1.00 91.94 187 ALA A N 1
ATOM 1506 C CA . ALA A 1 187 ? -27.291 13.834 2.414 1.00 91.94 187 ALA A CA 1
ATOM 1507 C C . ALA A 1 187 ? -26.338 14.683 3.287 1.00 91.94 187 ALA A C 1
ATOM 1509 O O . ALA A 1 187 ? -25.661 15.582 2.767 1.00 91.94 187 ALA A O 1
ATOM 1510 N N . ASP A 1 188 ? -26.287 14.448 4.599 1.00 91.94 188 ASP A N 1
ATOM 1511 C CA . ASP A 1 188 ? -25.341 15.082 5.523 1.00 91.94 188 ASP A CA 1
ATOM 1512 C C . ASP A 1 188 ? -23.972 14.378 5.568 1.00 91.94 188 ASP A C 1
ATOM 1514 O O . ASP A 1 188 ? -22.981 15.003 5.955 1.00 91.94 188 ASP A O 1
ATOM 1518 N N . GLU A 1 189 ? -23.884 13.130 5.102 1.00 92.00 189 GLU A N 1
ATOM 1519 C CA . GLU A 1 189 ? -22.683 12.289 5.176 1.00 92.00 189 GLU A CA 1
ATOM 1520 C C . GLU A 1 189 ? -22.081 11.980 3.810 1.00 92.00 189 GLU A C 1
ATOM 1522 O O . GLU A 1 189 ? -20.862 12.061 3.649 1.00 92.00 189 GLU A O 1
ATOM 1527 N N . ILE A 1 190 ? -22.922 11.682 2.820 1.00 96.44 190 ILE A N 1
ATOM 1528 C CA . ILE A 1 190 ? -22.524 11.183 1.505 1.00 96.44 190 ILE A CA 1
ATOM 1529 C C . ILE A 1 190 ? -22.902 12.194 0.424 1.00 96.44 190 ILE A C 1
ATOM 1531 O O . ILE A 1 190 ? -24.051 12.611 0.287 1.00 96.44 190 ILE A O 1
ATOM 1535 N N . GLU A 1 191 ? -21.903 12.606 -0.355 1.00 96.00 191 GLU A N 1
ATOM 1536 C CA . GLU A 1 191 ? -22.056 13.522 -1.489 1.00 96.00 191 GLU A CA 1
ATOM 1537 C C . GLU A 1 191 ? -22.472 12.779 -2.765 1.00 96.00 191 GLU A C 1
ATOM 1539 O O . GLU A 1 191 ? -23.266 13.294 -3.548 1.00 96.00 191 GLU A O 1
ATOM 1544 N N . ALA A 1 192 ? -21.921 11.584 -2.984 1.00 97.06 192 ALA A N 1
ATOM 1545 C CA . ALA A 1 192 ? -22.134 10.793 -4.192 1.00 97.06 192 ALA A CA 1
ATOM 1546 C C . ALA A 1 192 ? -21.869 9.302 -3.939 1.00 97.06 192 ALA A C 1
ATOM 1548 O O . ALA A 1 192 ? -21.095 8.957 -3.046 1.00 97.06 192 ALA A O 1
ATOM 1549 N N . ALA A 1 193 ? -22.462 8.438 -4.763 1.00 97.50 193 ALA A N 1
ATOM 1550 C CA . ALA A 1 193 ? -22.154 7.012 -4.850 1.00 97.50 193 ALA A CA 1
ATOM 1551 C C . ALA A 1 193 ? -22.025 6.627 -6.327 1.00 97.50 193 ALA A C 1
ATOM 1553 O O . ALA A 1 193 ? -22.884 7.006 -7.123 1.00 97.50 193 ALA A O 1
ATOM 1554 N N . ASP A 1 194 ? -20.962 5.914 -6.697 1.00 97.62 194 ASP A N 1
ATOM 1555 C CA . ASP A 1 194 ? -20.702 5.552 -8.093 1.00 97.62 194 ASP A CA 1
ATOM 1556 C C . ASP A 1 194 ? -19.871 4.267 -8.205 1.00 97.62 194 ASP A C 1
ATOM 1558 O O . ASP A 1 194 ? -19.189 3.858 -7.259 1.00 97.62 194 ASP A O 1
ATOM 1562 N N . TRP A 1 195 ? -19.954 3.622 -9.365 1.00 97.81 195 TRP A N 1
ATOM 1563 C CA . TRP A 1 195 ? -19.221 2.405 -9.686 1.00 97.81 195 TRP A CA 1
ATOM 1564 C C . TRP A 1 195 ? -17.888 2.746 -10.348 1.00 97.81 195 TRP A C 1
ATOM 1566 O O . TRP A 1 195 ? -17.820 3.519 -11.302 1.00 97.81 195 TRP A O 1
ATOM 1576 N N . PHE A 1 196 ? -16.812 2.136 -9.861 1.00 97.50 196 PHE A N 1
ATOM 1577 C CA . PHE A 1 196 ? -15.469 2.348 -10.383 1.00 97.50 196 PHE A CA 1
ATOM 1578 C C . PHE A 1 196 ? -14.809 1.026 -10.752 1.00 97.50 196 PHE A C 1
ATOM 1580 O O . PHE A 1 196 ? -14.832 0.088 -9.955 1.00 97.50 196 PHE A O 1
ATOM 1587 N N . PRO A 1 197 ? -14.059 0.977 -11.861 1.00 96.38 197 PRO A N 1
ATOM 1588 C CA . PRO A 1 197 ? -13.038 -0.043 -12.024 1.00 96.38 197 PRO A CA 1
ATOM 1589 C C . PRO A 1 197 ? -12.049 0.021 -10.852 1.00 96.38 197 PRO A C 1
ATOM 1591 O O . PRO A 1 197 ? -11.594 1.113 -10.493 1.00 96.38 197 PRO A O 1
ATOM 1594 N N . ILE A 1 198 ? -11.641 -1.124 -10.289 1.00 96.00 198 ILE A N 1
ATOM 1595 C CA . ILE A 1 198 ? -10.788 -1.169 -9.077 1.00 96.00 198 ILE A CA 1
ATOM 1596 C C . ILE A 1 198 ? -9.545 -0.277 -9.186 1.00 96.00 198 ILE A C 1
ATOM 1598 O O . ILE A 1 198 ? -9.217 0.472 -8.266 1.00 96.00 198 ILE A O 1
ATOM 1602 N N . HIS A 1 199 ? -8.857 -0.316 -10.330 1.00 95.06 199 HIS A N 1
ATOM 1603 C CA . HIS A 1 199 ? -7.642 0.470 -10.547 1.00 95.06 199 HIS A CA 1
ATOM 1604 C C . HIS A 1 199 ? -7.887 1.987 -10.471 1.00 95.06 199 HIS A C 1
ATOM 1606 O O . HIS A 1 199 ? -6.960 2.732 -10.162 1.00 95.06 199 HIS A O 1
ATOM 1612 N N . ARG A 1 200 ? -9.110 2.451 -10.760 1.00 95.88 200 ARG A N 1
ATOM 1613 C CA . ARG A 1 200 ? -9.525 3.846 -10.589 1.00 95.88 200 ARG A CA 1
ATOM 1614 C C . ARG A 1 200 ? -9.937 4.121 -9.156 1.00 95.88 200 ARG A C 1
ATOM 1616 O O . ARG A 1 200 ? -9.485 5.120 -8.613 1.00 95.88 200 ARG A O 1
ATOM 1623 N N . GLY A 1 201 ? -10.709 3.230 -8.536 1.00 96.06 201 GLY A N 1
ATOM 1624 C CA . GLY A 1 201 ? -11.124 3.380 -7.140 1.00 96.06 201 GLY A CA 1
ATOM 1625 C C . GLY A 1 201 ? -9.943 3.525 -6.174 1.00 96.06 201 GLY A C 1
ATOM 1626 O O . GLY A 1 201 ? -9.920 4.434 -5.346 1.00 96.06 201 GLY A O 1
ATOM 1627 N N . LEU A 1 202 ? -8.880 2.735 -6.371 1.00 95.81 202 LEU A N 1
ATOM 1628 C CA . LEU A 1 202 ? -7.624 2.849 -5.611 1.00 95.81 202 LEU A CA 1
ATOM 1629 C C . LEU A 1 202 ? -6.958 4.232 -5.705 1.00 95.81 202 LEU A C 1
ATOM 1631 O O . LEU A 1 202 ? -6.257 4.640 -4.780 1.00 95.81 202 LEU A O 1
ATOM 1635 N N . MET A 1 203 ? -7.174 4.959 -6.805 1.00 94.62 203 MET A N 1
ATOM 1636 C CA . MET A 1 203 ? -6.638 6.311 -6.997 1.00 94.62 203 MET A CA 1
ATOM 1637 C C . MET A 1 203 ? -7.488 7.392 -6.322 1.00 94.62 203 MET A C 1
ATOM 1639 O O . MET A 1 203 ? -7.015 8.516 -6.183 1.00 94.62 203 MET A O 1
ATOM 1643 N N .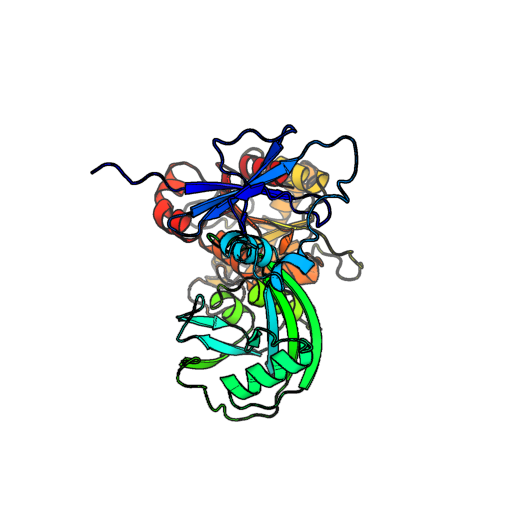 GLN A 1 204 ? -8.720 7.070 -5.920 1.00 94.69 204 GLN A N 1
ATOM 1644 C CA . GLN A 1 204 ? -9.661 8.020 -5.321 1.00 94.69 204 GLN A CA 1
ATOM 1645 C C . GLN A 1 204 ? -9.678 7.973 -3.788 1.00 94.69 204 GLN A C 1
ATOM 1647 O O . GLN A 1 204 ? -10.118 8.930 -3.146 1.00 94.69 204 GLN A O 1
ATOM 1652 N N . THR A 1 205 ? -9.205 6.872 -3.196 1.00 92.88 205 THR A N 1
ATOM 1653 C CA . THR A 1 205 ? -9.196 6.687 -1.743 1.00 92.88 205 THR A CA 1
ATOM 1654 C C . THR A 1 205 ? -7.863 7.065 -1.101 1.00 92.88 205 THR A C 1
ATOM 1656 O O . THR A 1 205 ? -6.771 6.791 -1.615 1.00 92.88 205 THR A O 1
ATOM 1659 N N . HIS A 1 206 ? -7.953 7.674 0.079 1.00 89.00 206 HIS A N 1
ATOM 1660 C CA . HIS A 1 206 ? -6.835 7.880 1.001 1.00 89.00 206 HIS A CA 1
ATOM 1661 C C . HIS A 1 206 ? -6.909 6.962 2.230 1.00 89.00 206 HIS A C 1
ATOM 1663 O O . HIS A 1 206 ? -5.983 6.967 3.042 1.00 89.00 206 HIS A O 1
ATOM 1669 N N . ASN A 1 207 ? -7.973 6.165 2.356 1.00 89.62 207 ASN A N 1
ATOM 1670 C CA . ASN A 1 207 ? -8.149 5.226 3.450 1.00 89.62 207 ASN A CA 1
ATOM 1671 C C . ASN A 1 207 ? -7.278 3.977 3.204 1.00 89.62 207 ASN A C 1
ATOM 1673 O O . ASN A 1 207 ? -7.422 3.317 2.168 1.00 89.62 207 ASN A O 1
ATOM 1677 N N . PRO A 1 208 ? -6.352 3.641 4.121 1.00 89.62 208 PRO A N 1
ATOM 1678 C CA . PRO A 1 208 ? -5.514 2.458 3.972 1.00 89.62 208 PRO A CA 1
ATOM 1679 C C . PRO A 1 208 ? -6.322 1.152 3.949 1.00 89.62 208 PRO A C 1
ATOM 1681 O O . PRO A 1 208 ? -5.952 0.252 3.198 1.00 89.62 208 PRO A O 1
ATOM 1684 N N . PHE A 1 209 ? -7.434 1.056 4.688 1.00 91.62 209 PHE A N 1
ATOM 1685 C CA . PHE A 1 209 ? -8.278 -0.146 4.733 1.00 91.62 209 PHE A CA 1
ATOM 1686 C C . PHE A 1 209 ? -8.904 -0.432 3.376 1.00 91.62 209 PHE A C 1
ATOM 1688 O O . PHE A 1 209 ? -8.737 -1.532 2.854 1.00 91.62 209 PHE A O 1
ATOM 1695 N N . VAL A 1 210 ? -9.482 0.594 2.745 1.00 93.56 210 VAL A N 1
ATOM 1696 C CA . VAL A 1 210 ? -9.995 0.515 1.373 1.00 93.56 210 VAL A CA 1
ATOM 1697 C C . VA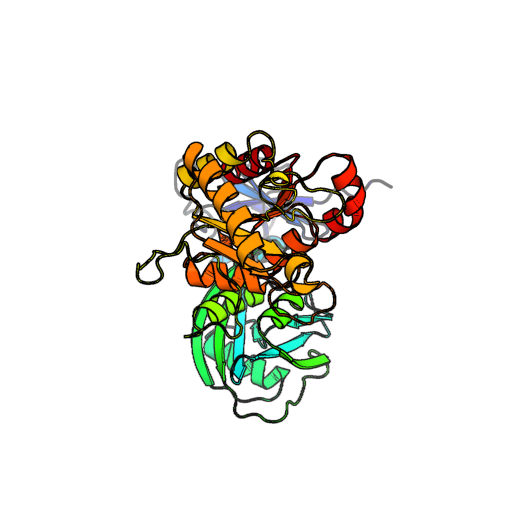L A 1 210 ? -8.899 0.065 0.411 1.00 93.56 210 VAL A C 1
ATOM 1699 O O . VAL A 1 210 ? -9.114 -0.848 -0.379 1.00 93.56 210 VAL A O 1
ATOM 1702 N N . ARG A 1 211 ? -7.697 0.655 0.471 1.00 94.38 211 ARG A N 1
ATOM 1703 C CA . ARG A 1 211 ? -6.602 0.267 -0.438 1.00 94.38 211 ARG A CA 1
ATOM 1704 C C . ARG A 1 211 ? -6.235 -1.204 -0.298 1.00 94.38 211 ARG A C 1
ATOM 1706 O O . ARG A 1 211 ? -6.107 -1.901 -1.301 1.00 94.38 211 ARG A O 1
ATOM 1713 N N . TRP A 1 212 ? -6.061 -1.672 0.932 1.00 94.56 212 TRP A N 1
ATOM 1714 C CA . TRP A 1 212 ? -5.684 -3.054 1.205 1.00 94.56 212 TRP A CA 1
ATOM 1715 C C . TRP A 1 212 ? -6.801 -4.037 0.858 1.00 94.56 212 TRP A C 1
ATOM 1717 O O . TRP A 1 212 ? -6.527 -5.023 0.180 1.00 94.56 212 TRP A O 1
ATOM 1727 N N . GLY A 1 213 ? -8.044 -3.721 1.222 1.00 96.31 213 GLY A N 1
ATOM 1728 C CA . GLY A 1 213 ? -9.220 -4.510 0.867 1.00 96.31 213 GLY A CA 1
ATOM 1729 C C . GLY A 1 213 ? -9.401 -4.632 -0.643 1.00 96.31 213 GLY A C 1
ATOM 1730 O O . GLY A 1 213 ? -9.606 -5.727 -1.151 1.00 96.31 213 GLY A O 1
ATOM 1731 N N . LEU A 1 214 ? -9.233 -3.543 -1.396 1.00 97.19 214 LEU A N 1
ATOM 1732 C CA . LEU A 1 214 ? -9.352 -3.564 -2.857 1.00 97.19 214 LEU A CA 1
ATOM 1733 C C . LEU A 1 214 ? -8.214 -4.316 -3.558 1.00 97.19 214 LEU A C 1
ATOM 1735 O O . LEU A 1 214 ? -8.432 -4.927 -4.604 1.00 97.19 214 LEU A O 1
ATOM 1739 N N . VAL A 1 215 ? -7.005 -4.291 -2.999 1.00 96.81 215 VAL A N 1
ATOM 1740 C CA . VAL A 1 215 ? -5.890 -5.125 -3.472 1.00 96.81 215 VAL A CA 1
ATOM 1741 C C . VAL A 1 215 ? -6.181 -6.604 -3.224 1.00 96.81 215 VAL A C 1
ATOM 1743 O O . VAL A 1 215 ? -5.990 -7.419 -4.127 1.00 96.81 215 VAL A O 1
ATOM 1746 N N . ASP A 1 216 ? -6.659 -6.952 -2.029 1.00 95.88 216 ASP A N 1
ATOM 1747 C CA . ASP A 1 216 ? -6.977 -8.335 -1.676 1.00 95.88 216 ASP A CA 1
ATOM 1748 C C . ASP A 1 216 ? -8.178 -8.842 -2.500 1.00 95.88 216 ASP A C 1
ATOM 1750 O O . ASP A 1 216 ? -8.120 -9.945 -3.045 1.00 95.88 216 ASP A O 1
ATOM 1754 N N . LEU A 1 217 ? -9.186 -7.995 -2.749 1.00 96.81 217 LEU A N 1
ATOM 1755 C CA . LEU A 1 217 ? -10.267 -8.260 -3.704 1.00 96.81 217 LEU A CA 1
ATOM 1756 C C . LEU A 1 217 ? -9.730 -8.517 -5.118 1.00 96.81 217 LEU A C 1
ATOM 1758 O O . LEU A 1 217 ? -10.104 -9.501 -5.752 1.00 96.81 217 LEU A O 1
ATOM 1762 N N . PHE A 1 218 ? -8.824 -7.669 -5.617 1.00 96.94 218 PHE A N 1
ATOM 1763 C CA . PHE A 1 218 ? -8.237 -7.845 -6.947 1.00 96.94 218 PHE A CA 1
ATOM 1764 C C . PHE A 1 218 ? -7.522 -9.196 -7.084 1.00 96.94 218 PHE A C 1
ATOM 1766 O O . PHE A 1 218 ? -7.627 -9.861 -8.117 1.00 96.94 218 PHE A O 1
ATOM 1773 N N . LYS A 1 219 ? -6.803 -9.625 -6.038 1.00 94.19 219 LYS A N 1
ATOM 1774 C CA . LYS A 1 219 ? -6.118 -10.925 -6.012 1.00 94.19 219 LYS A CA 1
ATOM 1775 C C . LYS A 1 219 ? -7.102 -12.099 -6.093 1.00 94.19 219 LYS A C 1
ATOM 1777 O O . LYS A 1 219 ? -6.723 -13.124 -6.661 1.00 94.19 219 LYS A O 1
ATOM 1782 N N . GLN A 1 220 ? -8.334 -11.946 -5.603 1.00 92.81 220 GLN A N 1
ATOM 1783 C CA . GLN A 1 220 ? -9.374 -12.983 -5.626 1.00 92.81 220 GLN A CA 1
ATOM 1784 C C . GLN A 1 220 ? -10.097 -13.144 -6.969 1.00 92.81 220 GLN A C 1
ATOM 1786 O O . GLN A 1 220 ? -10.770 -14.155 -7.160 1.00 92.81 220 GLN A O 1
ATOM 1791 N N . PHE A 1 221 ? -9.975 -12.206 -7.916 1.00 91.06 221 PHE A N 1
ATOM 1792 C CA . PHE A 1 221 ? -10.525 -12.441 -9.253 1.00 91.06 221 PHE A CA 1
ATOM 1793 C C . PHE A 1 221 ? -9.839 -13.637 -9.915 1.00 91.06 221 PHE A C 1
ATOM 1795 O O . PHE A 1 221 ? -8.614 -13.747 -9.866 1.00 91.06 221 PHE A O 1
ATOM 1802 N N . GLU A 1 222 ? -10.607 -14.510 -10.567 1.00 87.25 222 GLU A N 1
ATOM 1803 C CA . GLU A 1 222 ? -10.065 -15.671 -11.283 1.00 87.25 222 GLU A CA 1
ATOM 1804 C C . GLU A 1 222 ? -9.037 -15.229 -12.335 1.00 87.25 222 GLU A C 1
ATOM 1806 O O . GLU A 1 222 ? -7.878 -15.647 -12.303 1.00 87.25 222 GLU A O 1
ATOM 1811 N N . SER A 1 223 ? -9.425 -14.266 -13.174 1.00 86.62 223 SER A N 1
ATOM 1812 C CA . SER A 1 223 ? -8.535 -13.557 -14.094 1.00 86.62 223 SER A CA 1
ATOM 1813 C C . SER A 1 223 ? -8.506 -12.061 -13.773 1.00 86.62 223 SER A C 1
ATOM 1815 O O . SER A 1 223 ? -9.529 -11.512 -13.360 1.00 86.62 223 SER A O 1
ATOM 1817 N N . PRO A 1 224 ? -7.363 -11.370 -13.953 1.00 88.81 224 PRO A N 1
ATOM 1818 C CA . PRO A 1 224 ? -7.317 -9.921 -13.825 1.00 88.81 224 PRO A CA 1
ATOM 1819 C C . PRO A 1 224 ? -8.386 -9.242 -14.703 1.00 88.81 224 PRO A C 1
ATOM 1821 O O . PRO A 1 224 ? -8.550 -9.625 -15.858 1.00 88.81 224 PRO A O 1
ATOM 1824 N N . PRO A 1 225 ? -9.058 -8.185 -14.217 1.00 89.12 225 PRO A N 1
ATOM 1825 C CA . PRO A 1 225 ? -10.084 -7.455 -14.969 1.00 89.12 225 PRO A CA 1
ATOM 1826 C C . PRO A 1 225 ? -9.526 -6.629 -16.145 1.00 89.12 225 PRO A C 1
ATOM 1828 O O . PRO A 1 225 ? -10.257 -5.887 -16.794 1.00 89.12 225 PRO A O 1
ATOM 1831 N N . PHE A 1 226 ? -8.217 -6.694 -16.392 1.00 93.06 226 PHE A N 1
ATOM 1832 C CA . PHE A 1 226 ? -7.540 -6.073 -17.523 1.00 93.06 226 PHE A CA 1
ATOM 1833 C C . PHE A 1 226 ? -6.213 -6.782 -17.800 1.00 93.06 226 PHE A C 1
ATOM 1835 O O . PHE A 1 226 ? -5.575 -7.321 -16.894 1.00 93.06 226 PHE A O 1
ATOM 1842 N N . GLU A 1 227 ? -5.759 -6.702 -19.048 1.00 91.12 227 GLU A N 1
ATOM 1843 C CA . GLU A 1 227 ? -4.492 -7.289 -19.472 1.00 91.12 227 GLU A CA 1
ATOM 1844 C C . GLU A 1 227 ? -3.302 -6.345 -19.291 1.00 91.12 227 GLU A C 1
ATOM 1846 O O . GLU A 1 227 ? -3.400 -5.119 -19.411 1.00 91.12 227 GLU A O 1
ATOM 1851 N N . VAL A 1 228 ? -2.142 -6.947 -19.035 1.00 94.69 228 VAL A N 1
ATOM 1852 C CA . VAL A 1 228 ? -0.845 -6.264 -19.023 1.00 94.69 228 VAL A CA 1
ATOM 1853 C C . VAL A 1 228 ? 0.173 -7.097 -19.787 1.00 94.69 228 VAL A C 1
ATOM 1855 O O . VAL A 1 228 ? 0.172 -8.329 -19.715 1.00 94.69 228 VAL A O 1
ATOM 1858 N N . VAL A 1 229 ? 1.077 -6.420 -20.496 1.00 96.50 229 VAL A N 1
ATOM 1859 C CA . VAL A 1 229 ? 2.151 -7.102 -21.218 1.00 96.50 229 VAL A CA 1
ATOM 1860 C C . VAL A 1 229 ? 3.146 -7.654 -20.206 1.00 96.50 229 VAL A C 1
ATOM 1862 O O . VAL A 1 229 ? 3.635 -6.920 -19.346 1.00 96.50 229 VAL A O 1
ATOM 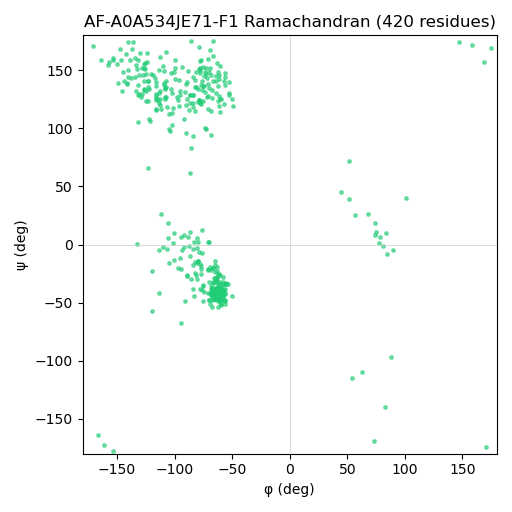1865 N N . ARG A 1 230 ? 3.450 -8.943 -20.333 1.00 96.62 230 ARG A N 1
ATOM 1866 C CA . ARG A 1 230 ? 4.467 -9.653 -19.554 1.00 96.62 230 ARG A CA 1
ATOM 1867 C C . ARG A 1 230 ? 5.596 -10.076 -20.478 1.00 96.62 230 ARG A C 1
ATOM 1869 O O . ARG A 1 230 ? 5.362 -10.332 -21.660 1.00 96.62 230 ARG A O 1
ATOM 1876 N N . HIS A 1 231 ? 6.811 -10.162 -19.955 1.00 96.75 231 HIS A N 1
ATOM 1877 C CA . HIS A 1 231 ? 7.928 -10.675 -20.737 1.00 96.75 231 HIS A CA 1
ATOM 1878 C C . HIS A 1 231 ? 7.849 -12.202 -20.882 1.00 96.75 231 HIS A C 1
ATOM 1880 O O . HIS A 1 231 ? 8.132 -12.716 -21.970 1.00 96.75 231 HIS A O 1
ATOM 1886 N N . GLY A 1 232 ? 7.383 -12.898 -19.840 1.00 96.06 232 GLY A N 1
ATOM 1887 C CA . GLY A 1 232 ? 7.193 -14.351 -19.826 1.00 96.06 232 GLY A CA 1
ATOM 1888 C C . GLY A 1 232 ? 8.320 -15.086 -19.105 1.00 96.06 232 GLY A C 1
ATOM 1889 O O . GLY A 1 232 ? 8.780 -16.115 -19.586 1.00 96.06 232 GLY A O 1
ATOM 1890 N N . LEU A 1 233 ? 8.797 -14.523 -17.992 1.00 96.19 233 LEU A N 1
ATOM 1891 C CA . LEU A 1 233 ? 9.794 -15.157 -17.119 1.00 96.19 233 LEU A CA 1
ATOM 1892 C C . LEU A 1 233 ? 9.136 -16.017 -16.038 1.00 96.19 233 LEU A C 1
ATOM 1894 O O . LEU A 1 233 ? 9.740 -16.969 -15.547 1.00 96.19 233 LEU A O 1
ATOM 1898 N N . LEU A 1 234 ? 7.908 -15.667 -15.655 1.00 95.06 234 LEU A N 1
ATOM 1899 C CA . LEU A 1 234 ? 7.244 -16.279 -14.520 1.00 95.06 234 LEU A CA 1
ATOM 1900 C C . LEU A 1 234 ? 6.654 -17.644 -14.875 1.00 95.06 234 LEU A C 1
ATOM 1902 O O . LEU A 1 234 ? 5.752 -17.744 -15.707 1.00 95.06 234 LEU A O 1
ATOM 1906 N N . ASP A 1 235 ? 7.061 -18.683 -14.148 1.00 91.62 235 ASP A N 1
ATOM 1907 C CA . ASP A 1 235 ? 6.338 -19.954 -14.149 1.00 91.62 235 ASP A CA 1
ATOM 1908 C C . ASP A 1 235 ? 5.017 -19.816 -13.376 1.00 91.62 235 ASP A C 1
ATOM 1910 O O . ASP A 1 235 ? 4.985 -19.858 -12.145 1.00 91.62 235 ASP A O 1
ATOM 1914 N N . ARG A 1 236 ? 3.904 -19.644 -14.086 1.00 85.50 236 ARG A N 1
ATOM 1915 C CA . ARG A 1 236 ? 2.576 -19.461 -13.477 1.00 85.50 236 ARG A CA 1
ATOM 1916 C C . ARG A 1 236 ? 1.960 -20.762 -12.949 1.00 85.50 236 ARG A C 1
ATOM 1918 O O . ARG A 1 236 ? 0.928 -20.691 -12.291 1.00 85.50 236 ARG A O 1
ATOM 1925 N N . THR A 1 237 ? 2.574 -21.917 -13.214 1.00 86.25 237 THR A N 1
ATOM 1926 C CA . THR A 1 237 ? 2.111 -23.213 -12.692 1.00 86.25 237 THR A CA 1
ATOM 1927 C C . THR A 1 237 ? 2.603 -23.464 -11.266 1.00 86.25 237 THR A C 1
ATOM 1929 O O . THR A 1 237 ? 1.948 -24.164 -10.497 1.00 86.25 237 THR A O 1
ATOM 1932 N N . ALA A 1 238 ? 3.715 -22.834 -10.877 1.00 87.56 238 ALA A N 1
ATOM 1933 C CA . ALA A 1 238 ? 4.270 -22.956 -9.538 1.00 87.56 238 ALA A CA 1
ATOM 1934 C C . ALA A 1 238 ? 3.421 -22.227 -8.481 1.00 87.56 238 ALA A C 1
ATOM 1936 O O . ALA A 1 238 ? 3.180 -21.016 -8.556 1.00 87.56 238 ALA A O 1
ATOM 1937 N N . THR A 1 239 ? 3.044 -22.949 -7.425 1.00 86.31 239 THR A N 1
ATOM 1938 C CA . THR A 1 239 ? 2.448 -22.358 -6.222 1.00 86.31 239 THR A CA 1
ATOM 1939 C C . THR A 1 239 ? 3.494 -21.567 -5.446 1.00 86.31 239 THR A C 1
ATOM 1941 O O . THR A 1 239 ? 4.599 -22.057 -5.206 1.00 86.31 239 THR A O 1
ATOM 1944 N N . ARG A 1 240 ? 3.144 -20.355 -5.007 1.00 89.31 240 ARG A N 1
ATOM 1945 C CA . ARG A 1 240 ? 4.047 -19.476 -4.252 1.00 89.31 240 ARG A CA 1
ATOM 1946 C C . ARG A 1 240 ? 3.405 -19.061 -2.931 1.00 89.31 240 ARG A C 1
ATOM 1948 O O . ARG A 1 240 ? 2.263 -18.592 -2.959 1.00 89.31 240 ARG A O 1
ATOM 1955 N N . PRO A 1 241 ? 4.118 -19.154 -1.794 1.00 93.56 241 PRO A N 1
ATOM 1956 C CA . PRO A 1 241 ? 3.628 -18.573 -0.554 1.00 93.56 241 PRO A CA 1
ATOM 1957 C C . PRO A 1 241 ? 3.519 -17.050 -0.685 1.00 93.56 241 PRO A C 1
ATOM 1959 O O . PRO A 1 241 ? 4.191 -16.418 -1.516 1.00 93.56 241 PRO A O 1
ATOM 1962 N N . GLU A 1 242 ? 2.662 -16.456 0.144 1.00 94.88 242 GLU A N 1
ATOM 1963 C CA . GLU A 1 242 ? 2.585 -15.004 0.219 1.00 94.88 242 GLU A CA 1
ATOM 1964 C C . GLU A 1 242 ? 3.890 -14.442 0.805 1.00 94.88 242 GLU A C 1
ATOM 1966 O O . GLU A 1 242 ? 4.477 -15.005 1.728 1.00 94.88 242 GLU A O 1
ATOM 1971 N N . GLY A 1 243 ? 4.367 -13.319 0.276 1.00 95.44 243 GLY A N 1
ATOM 1972 C CA . GLY A 1 243 ? 5.646 -12.744 0.683 1.00 95.44 243 GLY A CA 1
ATOM 1973 C C . GLY A 1 243 ? 5.895 -11.349 0.114 1.00 95.44 243 GLY A C 1
ATOM 1974 O O . GLY A 1 243 ? 5.136 -10.878 -0.741 1.00 95.44 243 GLY A O 1
ATOM 1975 N N . PRO A 1 244 ? 6.952 -10.666 0.570 1.00 97.12 244 PRO A N 1
ATOM 1976 C CA . PRO A 1 244 ? 7.273 -9.325 0.109 1.00 97.12 244 PRO A CA 1
ATOM 1977 C C . PRO A 1 244 ? 7.829 -9.337 -1.324 1.00 97.12 244 PRO A C 1
ATOM 1979 O O . PRO A 1 244 ? 8.451 -10.305 -1.771 1.00 97.12 244 PRO A O 1
ATOM 1982 N N . ALA A 1 245 ? 7.620 -8.238 -2.041 1.00 98.25 245 ALA A N 1
ATOM 1983 C CA . ALA A 1 245 ? 8.235 -7.987 -3.336 1.00 98.25 245 ALA A CA 1
ATOM 1984 C C . ALA A 1 245 ? 8.843 -6.580 -3.401 1.00 98.25 245 ALA A C 1
ATOM 1986 O O . ALA A 1 245 ? 8.451 -5.676 -2.661 1.00 98.25 245 ALA A O 1
ATOM 1987 N N . VAL A 1 246 ? 9.786 -6.381 -4.315 1.00 98.81 246 VAL A N 1
ATOM 1988 C CA . VAL A 1 246 ? 10.231 -5.056 -4.737 1.00 98.81 246 VAL A CA 1
ATOM 1989 C C . VAL A 1 246 ? 9.897 -4.880 -6.211 1.00 98.81 246 VAL A C 1
ATOM 1991 O O . VAL A 1 246 ? 10.417 -5.580 -7.079 1.00 98.81 246 VAL A O 1
ATOM 1994 N N . PHE A 1 247 ? 9.015 -3.926 -6.478 1.00 98.88 247 PHE A N 1
ATOM 1995 C CA . PHE A 1 247 ? 8.660 -3.462 -7.806 1.00 98.88 247 PHE A CA 1
ATOM 1996 C C . PHE A 1 247 ? 9.646 -2.363 -8.215 1.00 98.88 247 PHE A C 1
ATOM 1998 O O . PHE A 1 247 ? 9.784 -1.353 -7.524 1.00 98.88 247 PHE A O 1
ATOM 2005 N N . LEU A 1 248 ? 10.354 -2.551 -9.323 1.00 98.88 248 LEU A N 1
ATOM 2006 C CA . LEU A 1 248 ? 11.354 -1.608 -9.822 1.00 98.88 248 LEU A CA 1
ATOM 2007 C C . LEU A 1 248 ? 10.873 -0.977 -11.129 1.00 98.88 248 LEU A C 1
ATOM 2009 O O . LEU A 1 248 ? 10.460 -1.693 -12.042 1.00 98.88 248 LEU A O 1
ATOM 2013 N N . ASP A 1 249 ? 10.961 0.349 -11.266 1.00 98.62 249 ASP A N 1
ATOM 2014 C CA . ASP A 1 249 ? 10.983 0.932 -12.611 1.00 98.62 249 ASP A CA 1
ATOM 2015 C C . ASP A 1 249 ? 12.281 0.537 -13.337 1.00 98.62 249 ASP A C 1
ATOM 2017 O O . ASP A 1 249 ? 13.252 0.084 -12.730 1.00 98.62 249 ASP A O 1
ATOM 2021 N N . ARG A 1 250 ? 12.292 0.677 -14.663 1.00 98.12 250 ARG A N 1
ATOM 2022 C CA . ARG A 1 250 ? 13.440 0.294 -15.493 1.00 98.12 250 ARG A CA 1
ATOM 2023 C C . ARG A 1 250 ? 14.366 1.482 -15.760 1.00 98.12 250 ARG A C 1
ATOM 2025 O O . ARG A 1 250 ? 15.498 1.528 -15.273 1.00 98.12 250 ARG A O 1
ATOM 2032 N N . ASP A 1 251 ? 13.864 2.451 -16.523 1.00 96.88 251 ASP A N 1
ATOM 2033 C CA . ASP A 1 251 ? 14.639 3.585 -17.025 1.00 96.88 251 ASP A CA 1
ATOM 2034 C C . ASP A 1 251 ? 14.858 4.631 -15.928 1.00 96.88 251 ASP A C 1
ATOM 2036 O O . ASP A 1 251 ? 13.905 5.202 -15.416 1.00 96.88 251 ASP A O 1
ATOM 2040 N N . GLY A 1 252 ? 16.116 4.924 -15.603 1.00 95.75 252 GLY A N 1
ATOM 2041 C CA . GLY A 1 252 ? 16.489 5.829 -14.512 1.00 95.75 252 GLY A CA 1
ATOM 2042 C C . GLY A 1 252 ? 16.662 5.142 -13.153 1.00 95.75 252 GLY A C 1
ATOM 2043 O O . GLY A 1 252 ? 17.116 5.794 -12.215 1.00 95.75 252 GLY A O 1
ATOM 2044 N N . VAL A 1 253 ? 16.366 3.839 -13.057 1.00 98.19 253 VAL A N 1
ATOM 2045 C CA . VAL A 1 253 ? 16.511 3.036 -11.829 1.00 98.19 253 VAL A CA 1
ATOM 2046 C C . VAL A 1 253 ? 17.490 1.880 -12.032 1.00 98.19 253 VAL A C 1
ATOM 2048 O O . VAL A 1 253 ? 18.493 1.800 -11.327 1.00 98.19 253 VAL A O 1
ATOM 2051 N N . ILE A 1 254 ? 17.230 1.013 -13.017 1.00 98.44 254 ILE A N 1
ATOM 2052 C CA . ILE A 1 254 ? 18.103 -0.114 -13.380 1.00 98.44 254 ILE A CA 1
ATOM 2053 C C . ILE A 1 254 ? 19.097 0.324 -14.457 1.00 98.44 254 ILE A C 1
ATOM 2055 O O . ILE A 1 254 ? 20.302 0.100 -14.335 1.00 98.44 254 ILE A O 1
ATOM 2059 N N . ASN A 1 255 ? 18.603 0.977 -15.511 1.00 97.94 255 ASN A N 1
ATOM 2060 C CA . ASN A 1 255 ? 19.425 1.494 -16.601 1.00 97.94 255 ASN A CA 1
ATOM 2061 C C . ASN A 1 255 ? 19.438 3.014 -16.641 1.00 97.94 255 ASN A C 1
ATOM 2063 O O . ASN A 1 255 ? 18.551 3.683 -16.115 1.00 97.94 255 ASN A O 1
ATOM 2067 N N . GLN A 1 256 ? 20.437 3.568 -17.320 1.00 94.56 256 GLN A N 1
ATOM 2068 C CA . GLN A 1 256 ? 20.512 4.998 -17.569 1.00 94.56 256 GLN A CA 1
ATOM 2069 C C . GLN A 1 256 ? 19.282 5.448 -18.363 1.00 94.56 256 GLN A C 1
ATOM 2071 O O . GLN A 1 256 ? 18.981 4.913 -19.434 1.00 94.56 256 GLN A O 1
ATOM 2076 N N . GLY A 1 257 ? 18.567 6.441 -17.831 1.00 86.75 257 GLY A N 1
ATOM 2077 C CA . GLY A 1 257 ? 17.589 7.188 -18.611 1.00 86.75 257 GLY A CA 1
ATOM 2078 C C . GLY A 1 257 ? 18.305 8.052 -19.651 1.00 86.75 257 GLY A C 1
ATOM 2079 O O . GLY A 1 257 ? 19.434 8.487 -19.433 1.00 86.75 257 GLY A O 1
ATOM 2080 N N . ARG A 1 258 ? 17.651 8.336 -20.778 1.00 88.12 258 ARG A N 1
ATOM 2081 C CA . ARG A 1 258 ? 18.203 9.207 -21.825 1.00 88.12 258 ARG A CA 1
ATOM 2082 C C . ARG A 1 258 ? 17.175 10.206 -22.327 1.00 88.12 258 ARG A C 1
ATOM 2084 O O . ARG A 1 258 ? 15.975 9.990 -22.180 1.00 88.12 258 ARG A O 1
ATOM 2091 N N . ALA A 1 259 ? 17.650 11.282 -22.952 1.00 79.38 259 ALA A N 1
ATOM 2092 C CA . ALA A 1 259 ? 16.788 12.113 -23.782 1.00 79.38 259 ALA A CA 1
ATOM 2093 C C . ALA A 1 259 ? 16.234 11.247 -24.932 1.00 79.38 259 ALA A C 1
ATOM 2095 O O . ALA A 1 259 ? 16.995 10.580 -25.641 1.00 79.38 259 ALA A O 1
ATOM 2096 N N . GLY A 1 260 ? 14.907 11.205 -25.066 1.00 84.44 260 GLY A N 1
ATOM 2097 C CA . GLY A 1 260 ? 14.214 10.266 -25.948 1.00 84.44 260 GLY A CA 1
ATOM 2098 C C . GLY A 1 260 ? 14.019 8.885 -25.313 1.00 84.44 260 GLY A C 1
ATOM 2099 O O . GLY A 1 260 ? 13.686 8.777 -24.138 1.00 84.44 260 GLY A O 1
ATOM 2100 N N . TYR A 1 261 ? 14.202 7.824 -26.104 1.00 90.69 261 TYR A N 1
ATOM 2101 C CA . TYR A 1 261 ? 13.863 6.452 -25.713 1.00 90.69 261 TYR A CA 1
ATOM 2102 C C . TYR A 1 261 ? 15.059 5.502 -25.834 1.00 90.69 261 TYR A C 1
ATOM 2104 O O . TYR A 1 261 ? 15.879 5.615 -26.752 1.00 90.69 261 TYR A O 1
ATOM 2112 N N . VAL A 1 262 ? 15.128 4.508 -24.947 1.00 94.12 262 VAL A N 1
ATOM 2113 C CA . VAL A 1 262 ? 15.982 3.327 -25.131 1.00 94.12 262 VAL A CA 1
ATOM 2114 C C . VAL A 1 262 ? 15.319 2.451 -26.197 1.00 94.12 262 VAL A C 1
ATOM 2116 O O . VAL A 1 262 ? 14.321 1.791 -25.937 1.00 94.12 262 VAL A O 1
ATOM 2119 N N . ARG A 1 263 ? 15.824 2.529 -27.433 1.00 94.69 263 ARG A N 1
ATOM 2120 C CA . ARG A 1 263 ? 15.225 1.894 -28.623 1.00 94.69 263 ARG A CA 1
ATOM 2121 C C . ARG A 1 263 ? 15.969 0.648 -29.096 1.00 94.69 263 ARG A C 1
ATOM 2123 O O . ARG A 1 263 ? 15.431 -0.124 -29.887 1.00 94.69 263 ARG A O 1
ATOM 2130 N N . THR A 1 264 ? 17.201 0.447 -28.641 1.00 95.69 264 THR A N 1
ATOM 2131 C CA . THR A 1 264 ? 18.014 -0.711 -29.016 1.00 95.69 264 THR A CA 1
ATOM 2132 C C . THR A 1 264 ? 18.774 -1.260 -27.813 1.00 95.69 264 THR A C 1
ATOM 2134 O O . THR A 1 264 ? 18.963 -0.528 -26.835 1.00 95.69 264 THR A O 1
ATOM 2137 N N . PRO A 1 265 ? 19.214 -2.530 -27.851 1.00 96.94 265 PRO A N 1
ATOM 2138 C CA . PRO A 1 265 ? 20.059 -3.090 -26.802 1.00 96.94 265 PRO A CA 1
ATOM 2139 C C . PRO A 1 265 ? 21.331 -2.265 -26.563 1.00 96.94 265 PRO A C 1
ATOM 2141 O O . PRO A 1 265 ? 21.764 -2.121 -25.427 1.00 96.94 265 PRO A O 1
ATOM 2144 N N . GLU A 1 266 ? 21.917 -1.650 -27.587 1.00 95.81 266 GLU A N 1
ATOM 2145 C CA . GLU A 1 266 ? 23.127 -0.820 -27.478 1.00 95.81 266 GLU A CA 1
ATOM 2146 C C . GLU A 1 266 ? 22.866 0.461 -26.676 1.00 95.81 266 GLU A C 1
ATOM 2148 O O . GLU A 1 266 ? 23.733 0.916 -25.937 1.00 95.81 266 GLU A O 1
ATOM 2153 N N . HIS A 1 267 ? 21.646 1.007 -26.747 1.00 95.75 267 HIS A N 1
ATOM 2154 C CA . HIS A 1 267 ? 21.229 2.135 -25.910 1.00 95.75 267 HIS A CA 1
ATOM 2155 C C . HIS A 1 267 ? 21.086 1.761 -24.430 1.00 95.75 267 HIS A C 1
ATOM 2157 O O . HIS A 1 267 ? 21.030 2.655 -23.586 1.00 95.75 267 HIS A O 1
ATOM 2163 N N . PHE A 1 268 ? 20.957 0.471 -24.118 1.00 97.56 268 PHE A N 1
ATOM 2164 C CA . PHE A 1 268 ? 20.798 -0.005 -22.754 1.00 97.56 268 PHE A CA 1
ATOM 2165 C C . PHE A 1 268 ? 22.163 -0.105 -22.066 1.00 97.56 268 PHE A C 1
ATOM 2167 O O . PHE A 1 268 ? 23.001 -0.937 -22.431 1.00 97.56 268 PHE A O 1
ATOM 2174 N N . ALA A 1 269 ? 22.346 0.717 -21.034 1.00 97.62 269 ALA A N 1
ATOM 2175 C CA . ALA A 1 269 ? 23.496 0.696 -20.140 1.00 97.62 269 ALA A CA 1
ATOM 2176 C C . ALA A 1 269 ? 23.012 0.707 -18.687 1.00 97.62 269 ALA A C 1
ATOM 2178 O O . ALA A 1 269 ? 22.185 1.546 -18.318 1.00 97.62 269 ALA A O 1
ATOM 2179 N N . PHE A 1 270 ? 23.520 -0.212 -17.866 1.00 98.50 270 PHE A N 1
ATOM 2180 C CA . PHE A 1 270 ? 23.189 -0.253 -16.444 1.00 98.50 270 PHE A CA 1
ATOM 2181 C C . PHE A 1 270 ? 23.644 1.016 -15.725 1.00 98.50 270 PHE A C 1
ATOM 2183 O O . PHE A 1 270 ? 24.659 1.630 -16.064 1.00 98.50 270 PHE A O 1
ATOM 2190 N N . LEU A 1 271 ? 22.887 1.399 -14.701 1.00 97.94 271 LEU A N 1
ATOM 2191 C CA . LEU A 1 271 ? 23.378 2.343 -13.709 1.00 97.94 271 LEU A CA 1
ATOM 2192 C C . LEU A 1 271 ? 24.418 1.652 -12.808 1.00 97.94 271 LEU A C 1
ATOM 2194 O O . LEU A 1 271 ? 24.287 0.455 -12.536 1.00 97.94 271 LEU A O 1
ATOM 2198 N N . PRO A 1 272 ? 25.445 2.376 -12.323 1.00 97.56 272 PRO A N 1
ATOM 2199 C CA . PRO A 1 272 ? 26.507 1.774 -11.521 1.00 97.56 272 PRO A CA 1
ATOM 2200 C C . PRO A 1 272 ? 25.984 1.071 -10.262 1.00 97.56 272 PRO A C 1
ATOM 2202 O O . PRO A 1 272 ? 25.407 1.714 -9.377 1.00 97.56 272 PRO A O 1
ATOM 2205 N N . GLY A 1 273 ? 26.253 -0.230 -10.151 1.00 97.56 273 GLY A N 1
ATOM 2206 C CA . GLY A 1 273 ? 25.866 -1.054 -9.006 1.00 97.56 273 GLY A CA 1
ATOM 2207 C C . GLY A 1 273 ? 24.399 -1.500 -8.989 1.00 97.56 273 GLY A C 1
ATOM 2208 O O . GLY A 1 273 ? 23.935 -2.005 -7.969 1.00 97.56 273 GLY A O 1
ATOM 2209 N N . ALA A 1 274 ? 23.629 -1.229 -10.052 1.00 98.38 274 ALA A N 1
ATOM 2210 C CA . ALA A 1 274 ? 22.219 -1.603 -10.105 1.00 98.38 274 ALA A CA 1
ATOM 2211 C C . ALA A 1 274 ? 22.005 -3.130 -10.140 1.00 98.38 274 ALA A C 1
ATOM 2213 O O . ALA A 1 274 ? 21.154 -3.592 -9.380 1.00 98.38 274 ALA A O 1
ATOM 2214 N N . PRO A 1 275 ? 22.752 -3.928 -10.935 1.00 98.62 275 PRO A N 1
ATOM 2215 C CA . PRO A 1 275 ? 22.627 -5.387 -10.900 1.00 98.62 275 PRO A CA 1
ATOM 2216 C C . PRO A 1 275 ? 22.890 -5.989 -9.517 1.00 98.62 275 PRO A C 1
ATOM 2218 O O . PRO A 1 275 ? 22.097 -6.792 -9.031 1.00 98.62 275 PRO A O 1
ATOM 2221 N N . GLU A 1 276 ? 23.948 -5.540 -8.846 1.00 98.62 276 GLU A N 1
ATOM 2222 C CA . GLU A 1 276 ? 24.328 -5.992 -7.509 1.00 98.62 276 GLU A CA 1
ATOM 2223 C C . GLU A 1 276 ? 23.249 -5.630 -6.484 1.00 98.62 276 GLU A C 1
ATOM 2225 O O . GLU A 1 276 ? 22.868 -6.466 -5.672 1.00 98.62 276 GLU A O 1
ATOM 2230 N N . ALA A 1 277 ? 22.665 -4.430 -6.579 1.00 98.62 277 ALA A N 1
ATOM 2231 C CA . ALA A 1 277 ? 21.562 -4.018 -5.712 1.00 98.62 277 ALA A CA 1
ATOM 2232 C C . ALA A 1 277 ? 20.321 -4.920 -5.863 1.00 98.62 277 ALA A C 1
ATOM 2234 O O . ALA A 1 277 ? 19.640 -5.210 -4.881 1.00 98.62 277 ALA A O 1
ATOM 2235 N N . VAL A 1 278 ? 20.020 -5.392 -7.079 1.00 98.81 278 VAL A N 1
ATOM 2236 C CA . VAL A 1 278 ? 18.938 -6.368 -7.287 1.00 98.81 278 VAL A CA 1
ATOM 2237 C C . VAL A 1 278 ? 19.297 -7.710 -6.643 1.00 98.81 278 VAL A C 1
ATOM 2239 O O . VAL A 1 278 ? 18.459 -8.297 -5.958 1.00 98.81 278 VAL A O 1
ATOM 2242 N N . ALA A 1 279 ? 20.544 -8.165 -6.786 1.00 98.69 279 ALA A N 1
ATOM 2243 C CA . ALA A 1 279 ? 21.010 -9.385 -6.131 1.00 98.69 279 ALA A CA 1
ATOM 2244 C C . ALA A 1 279 ? 20.924 -9.281 -4.597 1.00 98.69 279 ALA A C 1
ATOM 2246 O O . ALA A 1 279 ? 20.548 -10.251 -3.940 1.00 98.69 279 ALA A O 1
ATOM 2247 N N . ASP A 1 280 ? 21.221 -8.115 -4.016 1.00 98.62 280 ASP A N 1
ATOM 2248 C CA . ASP A 1 280 ? 21.094 -7.854 -2.577 1.00 98.62 280 ASP A CA 1
ATOM 2249 C C . ASP A 1 280 ? 19.642 -8.013 -2.101 1.00 98.62 280 ASP A C 1
ATOM 2251 O O . ASP A 1 280 ? 19.391 -8.660 -1.083 1.00 98.62 280 ASP A O 1
ATOM 2255 N N . LEU A 1 281 ? 18.673 -7.496 -2.868 1.00 98.56 281 LEU A N 1
ATOM 2256 C CA . LEU A 1 281 ? 17.247 -7.695 -2.591 1.00 98.56 281 LEU A CA 1
ATOM 2257 C C . LEU A 1 281 ? 16.863 -9.176 -2.629 1.00 98.56 281 LEU A C 1
ATOM 2259 O O . LEU A 1 281 ? 16.158 -9.647 -1.736 1.00 98.56 281 LEU A O 1
ATOM 2263 N N . ASN A 1 282 ? 17.351 -9.921 -3.627 1.00 98.31 282 ASN A N 1
ATOM 2264 C CA . ASN A 1 282 ? 17.089 -11.357 -3.712 1.00 98.31 282 ASN A CA 1
ATOM 2265 C C . ASN A 1 282 ? 17.674 -12.113 -2.511 1.00 98.31 282 ASN A C 1
ATOM 2267 O O . ASN A 1 282 ? 17.002 -12.983 -1.961 1.00 98.31 282 ASN A O 1
ATOM 2271 N N . ARG A 1 283 ? 18.894 -11.773 -2.071 1.00 98.00 283 ARG A N 1
ATOM 2272 C CA . ARG A 1 283 ? 19.522 -12.387 -0.885 1.00 98.00 283 ARG A CA 1
ATOM 2273 C C . ARG A 1 283 ? 18.777 -12.065 0.409 1.00 98.00 283 ARG A C 1
ATOM 2275 O O . ARG A 1 283 ? 18.762 -12.893 1.312 1.00 98.00 283 ARG A O 1
ATOM 2282 N N . ALA A 1 284 ? 18.114 -10.914 0.475 1.00 97.38 284 ALA A N 1
ATOM 2283 C CA . ALA A 1 284 ? 17.234 -10.540 1.578 1.00 97.38 284 ALA A CA 1
ATOM 2284 C C . ALA A 1 284 ? 15.823 -11.166 1.495 1.00 97.38 284 ALA A C 1
ATOM 2286 O O . ALA A 1 284 ? 14.958 -10.839 2.304 1.00 97.38 284 ALA A O 1
ATOM 2287 N N . GLY A 1 285 ? 15.565 -12.052 0.526 1.00 95.75 285 GLY A N 1
ATOM 2288 C CA . GLY A 1 285 ? 14.293 -12.766 0.394 1.00 95.75 285 GLY A CA 1
ATOM 2289 C C . GLY A 1 285 ? 13.191 -11.989 -0.330 1.00 95.75 285 GLY A C 1
ATOM 2290 O O . GLY A 1 285 ? 12.043 -12.436 -0.350 1.00 95.75 285 GLY A O 1
ATOM 2291 N N . PHE A 1 286 ? 13.504 -10.846 -0.951 1.00 98.00 286 PHE A N 1
ATOM 2292 C CA . PHE A 1 286 ? 12.540 -10.144 -1.794 1.00 98.00 286 PHE A CA 1
ATOM 2293 C C . PHE A 1 286 ? 12.453 -10.778 -3.181 1.00 98.00 286 PHE A C 1
ATOM 2295 O O . PHE A 1 286 ? 13.452 -10.984 -3.878 1.00 98.00 286 PHE A O 1
ATOM 2302 N N . ARG A 1 287 ? 11.215 -10.974 -3.632 1.00 97.62 287 ARG A N 1
ATOM 2303 C CA . ARG A 1 287 ? 10.908 -11.189 -5.047 1.00 97.62 287 ARG A CA 1
ATOM 2304 C C . ARG A 1 287 ? 11.036 -9.870 -5.792 1.00 97.62 287 ARG A C 1
ATOM 2306 O O . ARG A 1 287 ? 10.473 -8.871 -5.352 1.00 97.62 287 ARG A O 1
ATOM 2313 N N . VAL A 1 288 ? 11.749 -9.845 -6.911 1.00 98.62 288 VAL A N 1
ATOM 2314 C CA . VAL A 1 288 ? 11.925 -8.614 -7.694 1.00 98.62 288 VAL A CA 1
ATOM 2315 C C . VAL A 1 288 ? 11.101 -8.692 -8.966 1.00 98.62 288 VAL A C 1
ATOM 2317 O O . VAL A 1 288 ? 11.238 -9.635 -9.740 1.00 98.62 288 VAL A O 1
ATOM 2320 N N . ALA A 1 289 ? 10.276 -7.675 -9.198 1.00 98.69 289 ALA A N 1
ATOM 2321 C CA . ALA A 1 289 ? 9.516 -7.512 -10.428 1.00 98.69 289 ALA A CA 1
ATOM 2322 C C . ALA A 1 289 ? 9.840 -6.163 -11.059 1.00 98.69 289 ALA A C 1
ATOM 2324 O O . ALA A 1 289 ? 9.941 -5.155 -10.359 1.00 98.69 289 ALA A O 1
ATOM 2325 N N . ILE A 1 290 ? 9.954 -6.113 -12.380 1.00 98.88 290 ILE A N 1
ATOM 2326 C CA . ILE A 1 290 ? 10.150 -4.847 -13.089 1.00 98.88 290 ILE A CA 1
ATOM 2327 C C . ILE A 1 290 ? 8.792 -4.378 -13.606 1.00 98.88 290 ILE A C 1
ATOM 2329 O O . ILE A 1 290 ? 8.109 -5.122 -14.296 1.00 98.88 290 ILE A O 1
ATOM 2333 N N . VAL A 1 291 ? 8.391 -3.147 -13.295 1.00 98.69 291 VAL A N 1
ATOM 2334 C CA . VAL A 1 291 ? 7.121 -2.546 -13.734 1.00 98.69 291 VAL A CA 1
ATOM 2335 C C . VAL A 1 291 ? 7.417 -1.261 -14.501 1.00 98.69 291 VAL A C 1
ATOM 2337 O O . VAL A 1 291 ? 7.825 -0.263 -13.913 1.00 98.69 291 VAL A O 1
ATOM 2340 N N . SER A 1 292 ? 7.237 -1.252 -15.824 1.00 98.19 292 SER A N 1
ATOM 2341 C CA . SER A 1 292 ? 7.747 -0.166 -16.673 1.00 98.19 292 SER A CA 1
ATOM 2342 C C . SER A 1 292 ? 6.731 0.393 -17.672 1.00 98.19 292 SER A C 1
ATOM 2344 O O . SER A 1 292 ? 6.026 -0.340 -18.362 1.00 98.19 292 SER A O 1
ATOM 2346 N N . ASN A 1 293 ? 6.695 1.723 -17.796 1.00 97.38 293 ASN A N 1
ATOM 2347 C CA . ASN A 1 293 ? 5.972 2.409 -18.868 1.00 97.38 293 ASN A CA 1
ATOM 2348 C C . ASN A 1 293 ? 6.869 2.470 -20.118 1.00 97.38 293 ASN A C 1
ATOM 2350 O O . ASN A 1 293 ? 7.923 3.096 -20.065 1.00 97.38 293 ASN A O 1
ATOM 2354 N N . GLN A 1 294 ? 6.450 1.866 -21.234 1.00 96.06 294 GLN A N 1
ATOM 2355 C CA . GLN A 1 294 ? 7.194 1.815 -22.502 1.00 96.06 294 GLN A CA 1
ATOM 2356 C C . GLN A 1 294 ? 6.363 2.396 -23.656 1.00 96.06 294 GLN A C 1
ATOM 2358 O O . GLN A 1 294 ? 6.008 1.709 -24.611 1.00 96.06 294 GLN A O 1
ATOM 2363 N N . ASP A 1 295 ? 6.083 3.699 -23.590 1.00 93.62 295 ASP A N 1
ATOM 2364 C CA . ASP A 1 295 ? 5.299 4.429 -24.598 1.00 93.62 295 ASP A CA 1
ATOM 2365 C C . ASP A 1 295 ? 5.975 4.503 -25.973 1.00 93.62 295 ASP A C 1
ATOM 2367 O O . ASP A 1 295 ? 5.301 4.793 -26.957 1.00 93.62 295 ASP A O 1
ATOM 2371 N N . ALA A 1 296 ? 7.270 4.184 -26.081 1.00 94.25 296 ALA A N 1
ATOM 2372 C CA . ALA A 1 296 ? 7.934 4.008 -27.373 1.00 94.25 296 ALA A CA 1
ATOM 2373 C C . ALA A 1 296 ? 7.240 2.952 -28.252 1.00 94.25 296 ALA A C 1
ATOM 2375 O O . ALA A 1 296 ? 7.212 3.105 -29.472 1.00 94.25 296 ALA A O 1
ATOM 2376 N N . VAL A 1 297 ? 6.670 1.906 -27.641 1.00 95.31 297 VAL A N 1
ATOM 2377 C CA . VAL A 1 297 ? 5.884 0.887 -28.351 1.00 95.31 297 VAL A CA 1
ATOM 2378 C C . VAL A 1 297 ? 4.559 1.482 -28.825 1.00 95.31 297 VAL A C 1
ATOM 2380 O O . VAL A 1 297 ? 4.218 1.369 -29.998 1.00 95.31 297 VAL A O 1
ATOM 2383 N N . GLY A 1 298 ? 3.846 2.195 -27.951 1.00 92.94 298 GLY A N 1
ATOM 2384 C CA . GLY A 1 298 ? 2.559 2.823 -28.260 1.00 92.94 298 GLY A CA 1
ATOM 2385 C C . GLY A 1 298 ? 2.653 3.918 -29.320 1.00 92.94 298 GLY A C 1
ATOM 2386 O O . GLY A 1 298 ? 1.744 4.072 -30.128 1.00 92.94 298 GLY A O 1
ATOM 2387 N N . TRP A 1 299 ? 3.781 4.627 -29.375 1.00 95.00 299 TRP A N 1
ATOM 2388 C CA . TRP A 1 299 ? 4.114 5.561 -30.454 1.00 95.00 299 TRP A CA 1
ATOM 2389 C C . TRP A 1 299 ? 4.655 4.879 -31.720 1.00 95.00 299 TRP A C 1
ATOM 2391 O O . TRP A 1 299 ? 5.023 5.568 -32.667 1.00 95.00 299 TRP A O 1
ATOM 2401 N N . LYS A 1 300 ? 4.732 3.542 -31.749 1.00 95.12 300 LYS A N 1
ATOM 2402 C CA . LYS A 1 300 ? 5.283 2.732 -32.850 1.00 95.12 300 LYS A CA 1
ATOM 2403 C C . LYS A 1 300 ? 6.734 3.079 -33.215 1.00 95.12 300 LYS A C 1
ATOM 2405 O O . LYS A 1 300 ? 7.177 2.835 -34.332 1.00 95.12 300 LYS A O 1
ATOM 2410 N N . LEU A 1 301 ? 7.498 3.620 -32.263 1.00 94.94 301 LEU A N 1
ATOM 2411 C CA . LEU A 1 301 ? 8.916 3.952 -32.439 1.00 94.94 301 LEU A CA 1
ATOM 2412 C C . LEU A 1 301 ? 9.812 2.714 -32.369 1.00 94.94 301 LEU A C 1
ATOM 2414 O O . LEU A 1 301 ? 10.915 2.729 -32.914 1.00 94.94 301 LEU A O 1
ATOM 2418 N N . ILE A 1 302 ? 9.357 1.668 -31.676 1.00 96.00 302 ILE A N 1
ATOM 2419 C CA . ILE A 1 302 ? 9.965 0.336 -31.683 1.00 96.00 302 ILE A CA 1
ATOM 2420 C C . ILE A 1 302 ? 8.870 -0.739 -31.692 1.00 96.00 302 ILE A C 1
ATOM 2422 O O . ILE A 1 302 ? 7.841 -0.556 -31.040 1.00 96.00 302 ILE A O 1
ATOM 2426 N N . PRO A 1 303 ? 9.077 -1.871 -32.384 1.00 96.12 303 PRO A N 1
ATOM 2427 C CA . PRO A 1 303 ? 8.192 -3.024 -32.268 1.00 96.12 303 PRO A CA 1
ATOM 2428 C C . PRO A 1 303 ? 8.457 -3.795 -30.965 1.00 96.12 303 PRO A C 1
ATOM 2430 O O . PRO A 1 303 ? 9.561 -3.752 -30.416 1.00 96.12 303 PRO A O 1
ATOM 2433 N N . GLU A 1 304 ? 7.487 -4.587 -30.512 1.00 94.44 304 GLU A N 1
ATOM 2434 C CA . GLU A 1 304 ? 7.602 -5.395 -29.286 1.00 94.44 304 GLU A CA 1
ATOM 2435 C C . GLU A 1 304 ? 8.804 -6.348 -29.300 1.00 94.44 304 GLU A C 1
ATOM 2437 O O . GLU A 1 304 ? 9.515 -6.461 -28.304 1.00 94.44 304 GLU A O 1
ATOM 2442 N N . ARG A 1 305 ? 9.119 -6.954 -30.455 1.00 96.00 305 ARG A N 1
ATOM 2443 C CA . ARG A 1 305 ? 10.322 -7.794 -30.626 1.00 96.00 305 ARG A CA 1
ATOM 2444 C C . ARG A 1 305 ? 11.620 -7.062 -30.273 1.00 96.00 305 ARG A C 1
ATOM 2446 O O . ARG A 1 305 ? 12.557 -7.667 -29.768 1.00 96.00 305 ARG A O 1
ATOM 2453 N N . GLN A 1 306 ? 11.688 -5.757 -30.537 1.00 97.38 306 GLN A N 1
ATOM 2454 C CA . GLN A 1 306 ? 12.863 -4.948 -30.230 1.00 97.38 306 GLN A CA 1
ATOM 2455 C C . GLN A 1 306 ? 12.916 -4.611 -28.738 1.00 97.38 306 GLN A C 1
ATOM 2457 O O . GLN A 1 306 ? 13.992 -4.650 -28.148 1.00 97.38 306 GLN A O 1
ATOM 2462 N N . LEU A 1 307 ? 11.762 -4.336 -28.118 1.00 97.50 307 LEU A N 1
ATOM 2463 C CA . LEU A 1 307 ? 11.669 -4.189 -26.667 1.00 97.50 307 LEU A CA 1
ATOM 2464 C C . LEU A 1 307 ? 12.101 -5.477 -25.950 1.00 97.50 307 LEU A C 1
ATOM 2466 O O . LEU A 1 307 ? 12.878 -5.398 -25.001 1.00 97.50 307 LEU A O 1
ATOM 2470 N N . ARG A 1 308 ? 11.679 -6.647 -26.449 1.00 97.06 308 ARG A N 1
ATOM 2471 C CA . ARG A 1 308 ? 12.096 -7.956 -25.926 1.00 97.06 308 ARG A CA 1
ATOM 2472 C C . ARG A 1 308 ? 13.618 -8.105 -25.942 1.00 97.06 308 ARG A C 1
ATOM 2474 O O . ARG A 1 308 ? 14.189 -8.342 -24.892 1.00 97.06 308 ARG A O 1
ATOM 2481 N N . ARG A 1 309 ? 14.291 -7.789 -27.057 1.00 98.06 309 ARG A N 1
ATOM 2482 C CA . ARG A 1 309 ? 15.770 -7.813 -27.142 1.00 98.06 309 ARG A CA 1
ATOM 2483 C C . ARG A 1 309 ? 16.466 -6.898 -26.126 1.00 98.06 309 ARG A C 1
ATOM 2485 O O . ARG A 1 309 ? 17.560 -7.207 -25.660 1.00 98.06 309 ARG A O 1
ATOM 2492 N N . ILE A 1 310 ? 15.865 -5.751 -25.797 1.00 98.25 310 ILE A N 1
ATOM 2493 C CA . ILE A 1 310 ? 16.386 -4.852 -24.753 1.00 98.25 310 ILE A CA 1
ATOM 2494 C C . ILE A 1 310 ? 16.245 -5.509 -23.378 1.00 98.25 310 ILE A C 1
ATOM 2496 O O . ILE A 1 310 ? 17.178 -5.457 -22.576 1.00 98.25 310 ILE A O 1
ATOM 2500 N N . HIS A 1 311 ? 15.095 -6.130 -23.104 1.00 98.44 311 HIS A N 1
ATOM 2501 C CA . HIS A 1 311 ? 14.890 -6.889 -21.873 1.00 98.44 311 HIS A CA 1
ATOM 2502 C C . HIS A 1 311 ? 15.822 -8.091 -21.780 1.00 98.44 311 HIS A C 1
ATOM 2504 O O . HIS A 1 311 ? 16.395 -8.278 -20.718 1.00 98.44 311 HIS A O 1
ATOM 2510 N N . ASP A 1 312 ? 16.062 -8.830 -22.862 1.00 98.06 312 ASP A N 1
ATOM 2511 C CA . ASP A 1 312 ? 16.966 -9.988 -22.867 1.00 98.06 312 ASP A CA 1
ATOM 2512 C C . ASP A 1 312 ? 18.389 -9.576 -22.457 1.00 98.06 312 ASP A C 1
ATOM 2514 O O . ASP A 1 312 ? 19.000 -10.200 -21.588 1.00 98.06 312 ASP A O 1
ATOM 2518 N N . LYS A 1 313 ? 18.896 -8.454 -22.997 1.00 98.25 313 LYS A N 1
ATOM 2519 C CA . LYS A 1 313 ? 20.187 -7.879 -22.578 1.00 98.25 313 LYS A CA 1
ATOM 2520 C C . LYS A 1 313 ? 20.190 -7.499 -21.093 1.00 98.25 313 LYS A C 1
ATOM 2522 O O . LYS A 1 313 ? 21.181 -7.732 -20.401 1.00 98.25 313 LYS A O 1
ATOM 2527 N N . MET A 1 314 ? 19.104 -6.900 -20.604 1.00 98.56 314 MET A N 1
ATOM 2528 C CA . MET A 1 314 ? 18.958 -6.549 -19.189 1.00 98.56 314 MET A CA 1
ATOM 2529 C C . MET A 1 314 ? 18.945 -7.796 -18.299 1.00 98.56 314 MET A C 1
ATOM 2531 O O . MET A 1 314 ? 19.660 -7.838 -17.306 1.00 98.56 314 MET A O 1
ATOM 2535 N N . ILE A 1 315 ? 18.167 -8.815 -18.655 1.00 98.56 315 ILE A N 1
ATOM 2536 C CA . ILE A 1 315 ? 18.053 -10.067 -17.903 1.00 98.56 315 ILE A CA 1
ATOM 2537 C C . ILE A 1 315 ? 19.416 -10.754 -17.830 1.00 98.56 315 ILE A C 1
ATOM 2539 O O . ILE A 1 315 ? 19.852 -11.105 -16.738 1.00 98.56 315 ILE A O 1
ATOM 2543 N N . ALA A 1 316 ? 20.127 -10.868 -18.956 1.00 98.31 316 ALA A N 1
ATOM 2544 C CA . ALA A 1 316 ? 21.462 -11.459 -18.994 1.00 98.31 316 ALA A CA 1
ATOM 2545 C C . ALA A 1 316 ? 22.456 -10.712 -18.087 1.00 98.31 316 ALA A C 1
ATOM 2547 O O . ALA A 1 316 ? 23.209 -11.337 -17.343 1.00 98.31 316 ALA A O 1
ATOM 2548 N N . GLY A 1 317 ? 22.434 -9.375 -18.102 1.00 98.38 317 GLY A N 1
ATOM 2549 C CA . GLY A 1 317 ? 23.300 -8.571 -17.239 1.00 98.38 317 GLY A CA 1
ATOM 2550 C C . GLY A 1 317 ? 22.958 -8.665 -15.749 1.00 98.38 317 GLY A C 1
ATOM 2551 O O . GLY A 1 317 ? 23.862 -8.681 -14.921 1.00 98.38 317 GLY A O 1
ATOM 2552 N N . LEU A 1 318 ? 21.671 -8.774 -15.399 1.00 98.62 318 LEU A N 1
ATOM 2553 C CA . LEU A 1 318 ? 21.241 -9.034 -14.021 1.00 98.62 318 LEU A CA 1
ATOM 2554 C C . LEU A 1 318 ? 21.688 -10.432 -13.566 1.00 98.62 318 LEU A C 1
ATOM 2556 O O . LEU A 1 318 ? 22.296 -10.568 -12.506 1.00 98.62 318 LEU A O 1
ATOM 2560 N N . ALA A 1 319 ? 21.472 -11.453 -14.397 1.00 98.25 319 ALA A N 1
ATOM 2561 C CA . ALA A 1 319 ? 21.868 -12.828 -14.104 1.00 98.25 319 ALA A CA 1
ATOM 2562 C C . ALA A 1 319 ? 23.387 -12.971 -13.905 1.00 98.25 319 ALA A C 1
ATOM 2564 O O . ALA A 1 319 ? 23.817 -13.671 -12.991 1.00 98.25 319 ALA A O 1
ATOM 2565 N N . ALA A 1 320 ? 24.198 -12.257 -14.693 1.00 98.12 320 ALA A N 1
ATOM 2566 C CA . ALA A 1 320 ? 25.655 -12.236 -14.542 1.00 98.12 320 ALA A CA 1
ATOM 2567 C C . ALA A 1 320 ? 26.120 -11.697 -13.173 1.00 98.12 320 ALA A C 1
ATOM 2569 O O . ALA A 1 320 ? 27.181 -12.086 -12.693 1.00 98.12 320 ALA A O 1
ATOM 2570 N N . ALA A 1 321 ? 25.318 -10.848 -12.522 1.00 97.69 321 ALA A N 1
ATOM 2571 C CA . ALA A 1 321 ? 25.561 -10.353 -11.164 1.00 97.69 321 ALA A CA 1
ATOM 2572 C C . ALA A 1 321 ? 24.888 -11.211 -10.069 1.00 97.69 321 ALA A C 1
ATOM 2574 O O . ALA A 1 321 ? 24.841 -10.811 -8.907 1.00 97.69 321 ALA A O 1
ATOM 2575 N N . GLY A 1 322 ? 24.324 -12.371 -10.425 1.00 97.88 322 GLY A N 1
ATOM 2576 C CA . GLY A 1 322 ? 23.583 -13.239 -9.505 1.00 97.88 322 GLY A CA 1
ATOM 2577 C C . GLY A 1 322 ? 22.184 -12.731 -9.139 1.00 97.88 322 GLY A C 1
ATOM 2578 O O . GLY A 1 322 ? 21.561 -13.271 -8.223 1.00 97.88 322 GLY A O 1
ATOM 2579 N N . ALA A 1 323 ? 21.679 -11.708 -9.833 1.00 98.38 323 ALA A N 1
ATOM 2580 C CA . ALA A 1 323 ? 20.344 -11.168 -9.621 1.00 98.38 323 ALA A CA 1
ATOM 2581 C C . ALA A 1 323 ? 19.283 -11.958 -10.397 1.00 98.38 323 ALA A C 1
ATOM 2583 O O . ALA A 1 323 ? 19.494 -12.387 -11.533 1.00 98.38 323 ALA A O 1
ATOM 2584 N N . ARG A 1 324 ? 18.103 -12.104 -9.793 1.00 96.81 324 ARG A N 1
ATOM 2585 C CA . ARG A 1 324 ? 16.923 -12.744 -10.378 1.00 96.81 324 ARG A CA 1
ATOM 2586 C C . ARG A 1 324 ? 15.740 -11.784 -10.383 1.00 96.81 324 ARG A C 1
ATOM 2588 O O . ARG A 1 324 ? 15.454 -11.114 -9.390 1.00 96.81 324 ARG A O 1
ATOM 2595 N N . VAL A 1 325 ? 15.037 -11.761 -11.509 1.00 98.00 325 VAL A N 1
ATOM 2596 C CA . VAL A 1 325 ? 13.776 -11.040 -11.702 1.00 98.00 325 VAL A CA 1
ATOM 2597 C C . VAL A 1 325 ? 12.698 -12.076 -11.978 1.00 98.00 325 VAL A C 1
ATOM 2599 O O . VAL A 1 325 ? 12.871 -12.910 -12.859 1.00 98.00 325 VAL A O 1
ATOM 2602 N N . GLU A 1 326 ? 11.604 -12.015 -11.227 1.00 97.69 326 GLU A N 1
ATOM 2603 C CA . GLU A 1 326 ? 10.483 -12.949 -11.359 1.00 97.69 326 GLU A CA 1
ATOM 2604 C C . GLU A 1 326 ? 9.696 -12.707 -12.651 1.00 97.69 326 GLU A C 1
ATOM 2606 O O . GLU A 1 326 ? 9.290 -13.648 -13.321 1.00 97.69 326 GLU A O 1
ATOM 2611 N N . GLU A 1 327 ? 9.458 -11.436 -12.995 1.00 98.31 327 GLU A N 1
ATOM 2612 C CA . GLU A 1 327 ? 8.740 -11.034 -14.206 1.00 98.31 327 GLU A CA 1
ATOM 2613 C C . GLU A 1 327 ? 8.969 -9.549 -14.529 1.00 98.31 327 GLU A C 1
ATOM 2615 O O . GLU A 1 327 ? 9.310 -8.736 -13.659 1.00 98.31 327 GLU A O 1
ATOM 2620 N N . ILE A 1 328 ? 8.748 -9.189 -15.792 1.00 98.75 328 ILE A N 1
ATOM 2621 C CA . ILE A 1 328 ? 8.733 -7.815 -16.286 1.00 98.75 328 ILE A CA 1
ATOM 2622 C C . ILE A 1 328 ? 7.326 -7.500 -16.802 1.00 98.75 328 ILE A C 1
ATOM 2624 O O . ILE A 1 328 ? 6.869 -8.063 -17.795 1.00 98.75 328 ILE A O 1
ATOM 2628 N N . TYR A 1 329 ? 6.669 -6.537 -16.167 1.00 98.62 329 TYR A N 1
ATOM 2629 C CA . TYR A 1 329 ? 5.356 -6.026 -16.538 1.00 98.62 329 TYR A CA 1
ATOM 2630 C C . TYR A 1 329 ? 5.498 -4.685 -17.255 1.00 98.62 329 TYR A C 1
ATOM 2632 O O . TYR A 1 329 ? 6.167 -3.762 -16.776 1.00 98.62 329 TYR A O 1
ATOM 2640 N N . VAL A 1 330 ? 4.839 -4.552 -18.402 1.00 98.25 330 VAL A N 1
ATOM 2641 C CA . VAL A 1 330 ? 4.983 -3.400 -19.289 1.00 98.25 330 VAL A CA 1
ATOM 2642 C C . VAL A 1 330 ? 3.635 -2.781 -19.615 1.00 98.25 330 VAL A C 1
ATOM 2644 O O . VAL A 1 330 ? 2.688 -3.456 -20.009 1.00 98.25 330 VAL A O 1
ATOM 2647 N N . CYS A 1 331 ? 3.572 -1.454 -19.522 1.00 97.94 331 CYS A N 1
ATOM 2648 C CA . CYS A 1 331 ? 2.549 -0.677 -20.205 1.00 97.94 331 CYS A CA 1
ATOM 2649 C C . CYS A 1 331 ? 3.090 -0.253 -21.581 1.00 97.94 331 CYS A C 1
ATOM 2651 O O . CYS A 1 331 ? 3.936 0.647 -21.621 1.00 97.94 331 CYS A O 1
ATOM 2653 N N . PRO A 1 332 ? 2.611 -0.829 -22.700 1.00 96.50 332 PRO A N 1
ATOM 2654 C CA . PRO A 1 332 ? 3.061 -0.439 -24.037 1.00 96.50 332 PRO A CA 1
ATOM 2655 C C . PRO A 1 332 ? 2.379 0.845 -24.529 1.00 96.50 332 PRO A C 1
ATOM 2657 O O . PRO A 1 332 ? 2.815 1.440 -25.505 1.00 96.50 332 PRO A O 1
ATOM 2660 N N . HIS A 1 333 ? 1.300 1.283 -23.879 1.00 96.50 333 HIS A N 1
ATOM 2661 C CA . HIS A 1 333 ? 0.457 2.366 -24.370 1.00 96.50 333 HIS A CA 1
ATOM 2662 C C . HIS A 1 333 ? 1.127 3.748 -24.306 1.00 96.50 333 HIS A C 1
ATOM 2664 O O . HIS A 1 333 ? 1.909 4.057 -23.395 1.00 96.50 333 HIS A O 1
ATOM 2670 N N . HIS A 1 334 ? 0.765 4.607 -25.263 1.00 93.25 334 HIS A N 1
ATOM 2671 C CA . HIS A 1 334 ? 1.218 5.995 -25.311 1.00 93.25 334 HIS A CA 1
ATOM 2672 C C . HIS A 1 334 ? 0.605 6.840 -24.184 1.00 93.25 334 HIS A C 1
ATOM 2674 O O . HIS A 1 334 ? -0.328 6.438 -23.491 1.00 93.25 334 HIS A O 1
ATOM 2680 N N . VAL A 1 335 ? 1.145 8.043 -23.986 1.00 91.81 335 VAL A N 1
ATOM 2681 C CA . VAL A 1 335 ? 0.835 8.884 -22.816 1.00 91.81 335 VAL A CA 1
ATOM 2682 C C . VAL A 1 335 ? -0.606 9.398 -22.755 1.00 91.81 335 VAL A C 1
ATOM 2684 O O . VAL A 1 335 ? -1.058 9.763 -21.677 1.00 91.81 335 VAL A O 1
ATOM 2687 N N . LEU A 1 336 ? -1.306 9.421 -23.892 1.00 91.88 336 LEU A N 1
ATOM 2688 C CA . LEU A 1 336 ? -2.695 9.882 -2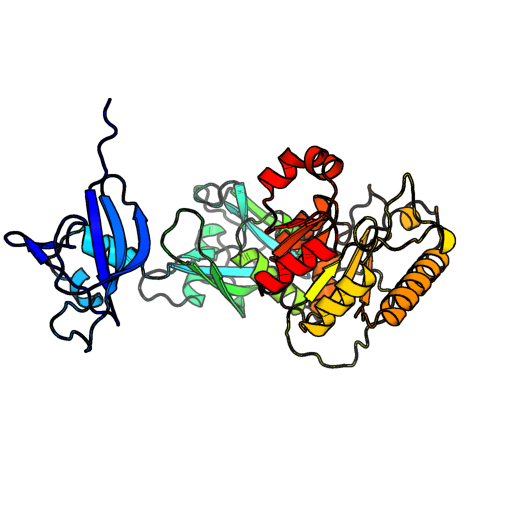4.005 1.00 91.88 336 LEU A CA 1
ATOM 2689 C C . LEU A 1 336 ? -3.705 8.730 -23.877 1.00 91.88 336 LEU A C 1
ATOM 2691 O O . LEU A 1 336 ? -4.905 8.972 -23.884 1.00 91.88 336 LEU A O 1
ATOM 2695 N N . ALA A 1 337 ? -3.235 7.482 -23.790 1.00 92.50 337 ALA A N 1
ATOM 2696 C CA . ALA A 1 337 ? -4.109 6.324 -23.716 1.00 92.50 337 ALA A CA 1
ATOM 2697 C C . ALA A 1 337 ? -4.740 6.180 -22.328 1.00 92.50 337 ALA A C 1
ATOM 2699 O O . ALA A 1 337 ? -4.062 6.228 -21.291 1.00 92.50 337 ALA A O 1
ATOM 2700 N N . ASP A 1 338 ? -6.035 5.888 -22.310 1.00 91.94 338 ASP A N 1
ATOM 2701 C CA . ASP A 1 338 ? -6.776 5.641 -21.084 1.00 91.94 338 ASP A CA 1
ATOM 2702 C C . ASP A 1 338 ? -6.702 4.170 -20.634 1.00 91.94 338 ASP A C 1
ATOM 2704 O O . ASP A 1 338 ? -7.697 3.457 -20.585 1.00 91.94 338 ASP A O 1
ATOM 2708 N N . CYS A 1 339 ? -5.490 3.684 -20.349 1.00 95.75 339 CYS A N 1
ATOM 2709 C CA . CYS A 1 339 ? -5.264 2.290 -19.950 1.00 95.75 339 CYS A CA 1
ATOM 2710 C C . CYS A 1 339 ? -5.087 2.118 -18.425 1.00 95.75 339 CYS A C 1
ATOM 2712 O O . CYS A 1 339 ? -4.483 2.989 -17.792 1.00 95.75 339 CYS A O 1
ATOM 2714 N N . PRO A 1 340 ? -5.490 0.980 -17.825 1.00 96.38 340 PRO A N 1
ATOM 2715 C CA . PRO A 1 340 ? -5.293 0.694 -16.395 1.00 96.38 340 PRO A CA 1
ATOM 2716 C C . PRO A 1 340 ? -3.827 0.569 -15.954 1.00 96.38 340 PRO A C 1
ATOM 2718 O O . PRO A 1 340 ? -3.505 0.744 -14.780 1.00 96.38 340 PRO A O 1
ATOM 2721 N N . CYS A 1 341 ? -2.928 0.237 -16.883 1.00 97.12 341 CYS A N 1
ATOM 2722 C CA . CYS A 1 341 ? -1.557 -0.164 -16.577 1.00 97.12 341 CYS A CA 1
ATOM 2723 C C . CYS A 1 341 ? -0.554 0.998 -16.500 1.00 97.12 341 CYS A C 1
ATOM 2725 O O . CYS A 1 341 ? 0.458 0.885 -15.813 1.00 97.12 341 CYS A O 1
ATOM 2727 N N . ARG A 1 342 ? -0.782 2.123 -17.191 1.00 97.19 342 ARG A N 1
ATOM 2728 C CA . ARG A 1 342 ? 0.203 3.216 -17.217 1.00 97.19 342 ARG A CA 1
ATOM 2729 C C . ARG A 1 342 ? 0.307 3.885 -15.846 1.00 97.19 342 ARG A C 1
ATOM 2731 O O . ARG A 1 342 ? -0.617 4.585 -15.431 1.00 97.19 342 ARG A O 1
ATOM 2738 N N . LYS A 1 343 ? 1.469 3.771 -15.192 1.00 97.69 343 LYS A N 1
ATOM 2739 C CA . LYS A 1 343 ? 1.765 4.511 -13.948 1.00 97.69 343 LYS A CA 1
ATOM 2740 C C . LYS A 1 343 ? 1.515 6.014 -14.188 1.00 97.69 343 LYS A C 1
ATOM 2742 O O . LYS A 1 343 ? 2.014 6.520 -15.201 1.00 97.69 343 LYS A O 1
ATOM 2747 N N . PRO A 1 344 ? 0.759 6.724 -13.325 1.00 96.69 344 PRO A N 1
ATOM 2748 C CA . PRO A 1 344 ? 0.501 6.428 -11.909 1.00 96.69 344 PRO A CA 1
ATOM 2749 C C . PRO A 1 344 ? -0.623 5.432 -11.605 1.00 96.69 344 PRO A C 1
ATOM 2751 O O . PRO A 1 344 ? -0.815 5.112 -10.436 1.00 96.69 344 PRO A O 1
ATOM 2754 N N . ARG A 1 345 ? -1.362 4.932 -12.602 1.00 97.25 345 ARG A N 1
ATOM 2755 C CA . ARG A 1 345 ? -2.369 3.898 -12.339 1.00 97.25 345 ARG A CA 1
ATOM 2756 C C . ARG A 1 345 ? -1.699 2.616 -11.832 1.00 97.25 345 ARG A C 1
ATOM 2758 O O . ARG A 1 345 ? -0.601 2.282 -12.288 1.00 97.25 345 ARG A O 1
ATOM 2765 N N . PRO A 1 346 ? -2.351 1.880 -10.920 1.00 97.69 346 PRO A N 1
ATOM 2766 C CA . PRO A 1 346 ? -1.720 0.770 -10.219 1.00 97.69 346 PRO A CA 1
ATOM 2767 C C . PRO A 1 346 ? -1.722 -0.542 -11.012 1.00 97.69 346 PRO A C 1
ATOM 2769 O O . PRO A 1 346 ? -1.252 -1.546 -10.489 1.00 97.69 346 PRO A O 1
ATOM 2772 N N . GLY A 1 347 ? -2.235 -0.577 -12.250 1.00 98.06 347 GLY A N 1
ATOM 2773 C CA . GLY A 1 347 ? -2.535 -1.832 -12.943 1.00 98.06 347 GLY A CA 1
ATOM 2774 C C . GLY A 1 347 ? -1.349 -2.789 -13.085 1.00 98.06 347 GLY A C 1
ATOM 2775 O O . GLY A 1 347 ? -1.505 -3.976 -12.813 1.00 98.06 347 GLY A O 1
ATOM 2776 N N . LEU A 1 348 ? -0.152 -2.289 -13.425 1.00 98.50 348 LEU A N 1
ATOM 2777 C CA . LEU A 1 348 ? 1.047 -3.140 -13.493 1.00 98.50 348 LEU A CA 1
ATOM 2778 C C . LEU A 1 348 ? 1.391 -3.756 -12.135 1.00 98.50 348 LEU A C 1
ATOM 2780 O O . LEU A 1 348 ? 1.736 -4.930 -12.070 1.00 98.50 348 LEU A O 1
ATOM 2784 N N . LEU A 1 349 ? 1.291 -2.976 -11.056 1.00 98.56 349 LEU A N 1
ATOM 2785 C CA . LEU A 1 349 ? 1.649 -3.440 -9.721 1.00 98.56 349 LEU A CA 1
ATOM 2786 C C . LEU A 1 349 ? 0.579 -4.374 -9.140 1.00 98.56 349 LEU A C 1
ATOM 2788 O O . LEU A 1 349 ? 0.932 -5.324 -8.454 1.00 98.56 349 LEU A O 1
ATOM 2792 N N . LEU A 1 350 ? -0.707 -4.146 -9.433 1.00 98.31 350 LEU A N 1
ATOM 2793 C CA . LEU A 1 350 ? -1.799 -5.047 -9.046 1.00 98.31 350 LEU A CA 1
ATOM 2794 C C . LEU A 1 350 ? -1.622 -6.429 -9.667 1.00 98.31 350 LEU A C 1
ATOM 2796 O O . LEU A 1 350 ? -1.682 -7.441 -8.970 1.00 98.31 350 LEU A O 1
ATOM 2800 N N . VAL A 1 351 ? -1.358 -6.466 -10.974 1.00 97.94 351 VAL A N 1
ATOM 2801 C CA . VAL A 1 351 ? -1.126 -7.728 -11.672 1.00 97.94 351 VAL A CA 1
ATOM 2802 C C . VAL A 1 351 ? 0.145 -8.401 -11.165 1.00 97.94 351 VAL A C 1
ATOM 2804 O O . VAL A 1 351 ? 0.103 -9.586 -10.848 1.00 97.94 351 VAL A O 1
ATOM 2807 N N . ALA A 1 352 ? 1.232 -7.646 -10.978 1.00 97.75 352 ALA A N 1
ATOM 2808 C CA . ALA A 1 352 ? 2.453 -8.181 -10.388 1.00 97.75 352 ALA A CA 1
ATOM 2809 C C . ALA A 1 352 ? 2.224 -8.741 -8.974 1.00 97.75 352 ALA A C 1
ATOM 2811 O O . ALA A 1 352 ? 2.748 -9.800 -8.639 1.00 97.75 352 ALA A O 1
ATOM 2812 N N . ALA A 1 353 ? 1.416 -8.077 -8.144 1.00 97.25 353 ALA A N 1
ATOM 2813 C CA . ALA A 1 353 ? 1.096 -8.559 -6.807 1.00 97.25 353 ALA A CA 1
ATOM 2814 C C . ALA A 1 353 ? 0.267 -9.851 -6.830 1.00 97.25 353 ALA A C 1
ATOM 2816 O O . ALA A 1 353 ? 0.516 -10.738 -6.015 1.00 97.25 353 ALA A O 1
ATOM 2817 N N . LYS A 1 354 ? -0.676 -9.992 -7.769 1.00 96.12 354 LYS A N 1
ATOM 2818 C CA . LYS A 1 354 ? -1.441 -11.232 -7.950 1.00 96.12 354 LYS A CA 1
ATOM 2819 C C . LYS A 1 354 ? -0.559 -12.370 -8.461 1.00 96.12 354 LYS A C 1
ATOM 2821 O O . LYS A 1 354 ? -0.500 -13.414 -7.823 1.00 96.12 354 LYS A O 1
ATOM 2826 N N . ASP A 1 355 ? 0.146 -12.152 -9.568 1.00 96.00 355 ASP A N 1
ATOM 2827 C CA . ASP A 1 355 ? 0.951 -13.180 -10.237 1.00 96.00 355 ASP A CA 1
ATOM 2828 C C . ASP A 1 355 ? 2.085 -13.698 -9.336 1.00 96.00 355 ASP A C 1
ATOM 2830 O O . ASP A 1 355 ? 2.371 -14.893 -9.308 1.00 96.00 355 ASP A O 1
ATOM 2834 N N . LEU A 1 356 ? 2.698 -12.816 -8.542 1.00 95.81 356 LEU A N 1
ATOM 2835 C CA . LEU A 1 356 ? 3.755 -13.195 -7.604 1.00 95.81 356 LEU A CA 1
ATOM 2836 C C . LEU A 1 356 ? 3.228 -13.636 -6.240 1.00 95.81 356 LEU A C 1
ATOM 2838 O O . LEU A 1 356 ? 4.040 -13.943 -5.376 1.00 95.81 356 LEU A O 1
ATOM 2842 N N . ASN A 1 357 ? 1.914 -13.619 -5.998 1.00 96.00 357 ASN A N 1
ATOM 2843 C CA . ASN A 1 357 ? 1.338 -13.705 -4.655 1.00 96.00 357 ASN A CA 1
ATOM 2844 C C . ASN A 1 357 ? 2.083 -12.788 -3.656 1.00 96.00 357 ASN A C 1
ATOM 2846 O O . ASN A 1 357 ? 2.511 -13.199 -2.574 1.00 96.00 357 ASN A O 1
ATOM 2850 N N . ALA A 1 358 ? 2.353 -11.548 -4.065 1.00 96.62 358 ALA A N 1
ATOM 2851 C CA . ALA A 1 358 ? 3.004 -10.570 -3.212 1.00 96.62 358 ALA A CA 1
ATOM 2852 C C . ALA A 1 358 ? 2.009 -9.990 -2.205 1.00 96.62 358 ALA A C 1
ATOM 2854 O O . ALA A 1 358 ? 0.810 -9.883 -2.476 1.00 96.62 358 ALA A O 1
ATOM 2855 N N . ASN A 1 359 ? 2.530 -9.575 -1.053 1.00 95.31 359 ASN A N 1
ATOM 2856 C CA . ASN A 1 359 ? 1.804 -8.769 -0.082 1.00 95.31 359 ASN A CA 1
ATOM 2857 C C . ASN A 1 359 ? 2.261 -7.310 -0.208 1.00 95.31 359 ASN A C 1
ATOM 2859 O O . ASN A 1 359 ? 3.354 -6.980 0.274 1.00 95.31 359 ASN A O 1
ATOM 2863 N N . PRO A 1 360 ? 1.474 -6.417 -0.838 1.00 94.12 360 PRO A N 1
ATOM 2864 C CA . PRO A 1 360 ? 1.872 -5.027 -1.023 1.00 94.12 360 PRO A CA 1
ATOM 2865 C C . PRO A 1 360 ? 2.240 -4.298 0.266 1.00 94.12 360 PRO A C 1
ATOM 2867 O O . PRO A 1 360 ? 3.193 -3.530 0.256 1.00 94.12 360 PRO A O 1
ATOM 2870 N N . ARG A 1 361 ? 1.605 -4.622 1.400 1.00 91.75 361 ARG A N 1
ATOM 2871 C CA . ARG A 1 361 ? 1.881 -4.002 2.713 1.00 91.75 361 ARG A CA 1
ATOM 2872 C C . ARG A 1 361 ? 3.318 -4.227 3.194 1.00 91.75 361 ARG A C 1
ATOM 2874 O O . ARG A 1 361 ? 3.852 -3.440 3.971 1.00 91.75 361 ARG A O 1
ATOM 2881 N N . ARG A 1 362 ? 3.946 -5.308 2.723 1.00 94.56 362 ARG A N 1
ATOM 2882 C CA . ARG A 1 362 ? 5.340 -5.689 3.004 1.00 94.56 362 ARG A CA 1
ATOM 2883 C C . ARG A 1 362 ? 6.265 -5.449 1.807 1.00 94.56 362 ARG A C 1
ATOM 2885 O O . ARG A 1 362 ? 7.426 -5.846 1.839 1.00 94.56 362 ARG A O 1
ATOM 2892 N N . SER A 1 363 ? 5.746 -4.847 0.742 1.00 97.88 363 SER A N 1
ATOM 2893 C CA . SER A 1 363 ? 6.445 -4.662 -0.526 1.00 97.88 363 SER A CA 1
ATOM 2894 C C . SER A 1 363 ? 6.857 -3.210 -0.738 1.00 97.88 363 SER A C 1
ATOM 2896 O O . SER A 1 363 ? 6.371 -2.294 -0.068 1.00 97.88 363 SER A O 1
ATOM 2898 N N . TRP A 1 364 ? 7.746 -3.010 -1.708 1.00 98.69 364 TRP A N 1
ATOM 2899 C CA . TRP A 1 364 ? 8.291 -1.704 -2.054 1.00 98.69 364 TRP A CA 1
ATOM 2900 C C . TRP A 1 364 ? 8.134 -1.400 -3.541 1.00 98.69 364 TRP A C 1
ATOM 2902 O O . TRP A 1 364 ? 8.264 -2.295 -4.367 1.00 98.69 364 TRP A O 1
ATOM 2912 N N . MET A 1 365 ? 7.914 -0.135 -3.891 1.00 98.75 365 MET A N 1
ATOM 2913 C CA . MET A 1 365 ? 8.057 0.389 -5.251 1.00 98.75 365 MET A CA 1
ATOM 2914 C C . MET A 1 365 ? 9.235 1.365 -5.304 1.00 98.75 365 MET A C 1
ATOM 2916 O O . MET A 1 365 ? 9.263 2.342 -4.554 1.00 98.75 365 MET A O 1
ATOM 2920 N N . VAL A 1 366 ? 10.192 1.132 -6.202 1.00 98.88 366 VAL A N 1
ATOM 2921 C CA . VAL A 1 366 ? 11.351 2.012 -6.419 1.00 98.88 366 VAL A CA 1
ATOM 2922 C C . VAL A 1 366 ? 11.274 2.624 -7.812 1.00 98.88 366 VAL A C 1
ATOM 2924 O O . VAL A 1 366 ? 11.184 1.909 -8.810 1.00 98.88 366 VAL A O 1
ATOM 2927 N N . GLY A 1 367 ? 11.315 3.954 -7.889 1.00 98.44 367 GLY A N 1
ATOM 2928 C CA . GLY A 1 367 ? 11.131 4.686 -9.143 1.00 98.44 367 GLY A CA 1
ATOM 2929 C C . GLY A 1 367 ? 11.805 6.051 -9.168 1.00 98.44 367 GLY A C 1
ATOM 2930 O O . GLY A 1 367 ? 12.115 6.618 -8.120 1.00 98.44 367 GLY A O 1
ATOM 2931 N N . ASP A 1 368 ? 12.019 6.587 -10.370 1.00 97.31 368 ASP A N 1
ATOM 2932 C CA . ASP A 1 368 ? 12.655 7.893 -10.595 1.00 97.31 368 ASP A CA 1
ATOM 2933 C C . ASP A 1 368 ? 11.646 9.018 -10.908 1.00 97.31 368 ASP A C 1
ATOM 2935 O O . ASP A 1 368 ? 12.035 10.173 -11.154 1.00 97.31 368 ASP A O 1
ATOM 2939 N N . LYS A 1 369 ? 10.343 8.695 -10.912 1.00 96.50 369 LYS A N 1
ATOM 2940 C CA . LYS A 1 369 ? 9.231 9.623 -11.162 1.00 96.50 369 LYS A CA 1
ATOM 2941 C C . LYS A 1 369 ? 8.189 9.573 -10.051 1.00 96.50 369 LYS A C 1
ATOM 2943 O O . LYS A 1 369 ? 7.945 8.556 -9.410 1.00 96.50 369 LYS A O 1
ATOM 2948 N N . VAL A 1 370 ? 7.466 10.682 -9.912 1.00 97.12 370 VAL A N 1
ATOM 2949 C CA . VAL A 1 370 ? 6.301 10.798 -9.016 1.00 97.12 370 VAL A CA 1
ATOM 2950 C C . VAL A 1 370 ? 5.222 9.765 -9.360 1.00 97.12 370 VAL A C 1
ATOM 2952 O O . VAL A 1 370 ? 4.545 9.257 -8.468 1.00 97.12 370 VAL A O 1
ATOM 2955 N N . SER A 1 371 ? 5.089 9.401 -10.641 1.00 97.19 371 SER A N 1
ATOM 2956 C CA . SER A 1 371 ? 4.143 8.375 -11.086 1.00 97.19 371 SER A CA 1
ATOM 2957 C C . SER A 1 371 ? 4.418 7.000 -10.481 1.00 97.19 371 SER A C 1
ATOM 2959 O O . SER A 1 371 ? 3.477 6.261 -10.220 1.00 97.19 371 SER A O 1
ATOM 2961 N N . ASP A 1 372 ? 5.685 6.660 -10.242 1.00 98.50 372 ASP A N 1
ATOM 2962 C CA . ASP A 1 372 ? 6.070 5.382 -9.642 1.00 98.50 372 ASP A CA 1
ATOM 2963 C C . ASP A 1 372 ? 5.667 5.331 -8.173 1.00 98.50 372 ASP A C 1
ATOM 2965 O O . ASP A 1 372 ? 5.006 4.395 -7.731 1.00 98.50 372 ASP A O 1
ATOM 2969 N N . VAL A 1 373 ? 5.997 6.397 -7.441 1.00 98.19 373 VAL A N 1
ATOM 2970 C CA . VAL A 1 373 ? 5.623 6.566 -6.033 1.00 98.19 373 VAL A CA 1
ATOM 2971 C C . VAL A 1 373 ? 4.099 6.544 -5.877 1.00 98.19 373 VAL A C 1
ATOM 2973 O O . VAL A 1 373 ? 3.575 5.884 -4.984 1.00 98.19 373 VAL A O 1
ATOM 2976 N N . SER A 1 374 ? 3.375 7.204 -6.784 1.00 97.19 374 SER A N 1
ATOM 2977 C CA . SER A 1 374 ? 1.905 7.221 -6.787 1.00 97.19 374 SER A CA 1
ATOM 2978 C C . SER A 1 374 ? 1.313 5.831 -6.997 1.00 97.19 374 SER A C 1
ATOM 2980 O O . SER A 1 374 ? 0.443 5.423 -6.233 1.00 97.19 374 SER A O 1
ATOM 2982 N N . ALA A 1 375 ? 1.823 5.078 -7.976 1.00 98.00 375 ALA A N 1
ATOM 2983 C CA . ALA A 1 375 ? 1.352 3.722 -8.244 1.00 98.00 375 ALA A CA 1
ATOM 2984 C C . ALA A 1 375 ? 1.641 2.767 -7.072 1.00 98.00 375 ALA A C 1
ATOM 2986 O O . ALA A 1 375 ? 0.780 1.967 -6.708 1.00 98.00 375 ALA A O 1
ATOM 2987 N N . GLY A 1 376 ? 2.822 2.878 -6.450 1.00 97.88 376 GLY A N 1
ATOM 2988 C CA . GLY A 1 376 ? 3.184 2.100 -5.261 1.00 97.88 376 GLY A CA 1
ATOM 2989 C C . GLY A 1 376 ? 2.259 2.377 -4.076 1.00 97.88 376 GLY A C 1
ATOM 2990 O O . GLY A 1 376 ? 1.687 1.449 -3.505 1.00 97.88 376 GLY A O 1
ATOM 2991 N N . LYS A 1 377 ? 2.033 3.657 -3.753 1.00 95.94 377 LYS A N 1
ATOM 2992 C CA . LYS A 1 377 ? 1.136 4.040 -2.652 1.00 95.94 377 LYS A CA 1
ATOM 2993 C C . LYS A 1 377 ? -0.320 3.663 -2.904 1.00 95.94 377 LYS A C 1
ATOM 2995 O O . LYS A 1 377 ? -1.018 3.336 -1.945 1.00 95.94 377 LYS A O 1
ATOM 3000 N N . ALA A 1 378 ? -0.771 3.677 -4.159 1.00 96.62 378 ALA A N 1
ATOM 3001 C CA . ALA A 1 378 ? -2.129 3.278 -4.516 1.00 96.62 378 ALA A CA 1
ATOM 3002 C C . ALA A 1 378 ? -2.424 1.821 -4.122 1.00 96.62 378 ALA A C 1
ATOM 3004 O O . ALA A 1 378 ? -3.506 1.550 -3.620 1.00 96.62 378 ALA A O 1
ATOM 3005 N N . ILE A 1 379 ? -1.455 0.905 -4.251 1.00 96.25 379 ILE A N 1
ATOM 3006 C CA . ILE A 1 379 ? -1.612 -0.493 -3.805 1.00 96.25 379 ILE A CA 1
ATOM 3007 C C . ILE A 1 379 ? -1.206 -0.723 -2.339 1.00 96.25 379 ILE A C 1
ATOM 3009 O O . ILE A 1 379 ? -1.128 -1.862 -1.887 1.00 96.25 379 ILE A O 1
ATOM 3013 N N . GLY A 1 380 ? -0.899 0.339 -1.590 1.00 94.38 380 GLY A N 1
ATOM 3014 C CA . GLY A 1 380 ? -0.458 0.240 -0.198 1.00 94.38 380 GLY A CA 1
ATOM 3015 C C . GLY A 1 380 ? 0.974 -0.273 -0.011 1.00 94.38 380 GLY A C 1
ATOM 3016 O O . GLY A 1 380 ? 1.306 -0.702 1.093 1.00 94.38 380 GLY A O 1
ATOM 3017 N N . ALA A 1 381 ? 1.812 -0.232 -1.054 1.00 96.38 381 ALA A N 1
ATOM 3018 C CA . ALA A 1 381 ? 3.237 -0.520 -0.940 1.00 96.38 381 ALA A CA 1
ATOM 3019 C C . ALA A 1 381 ? 4.011 0.674 -0.378 1.00 96.38 381 ALA A C 1
ATOM 3021 O O . ALA A 1 381 ? 3.651 1.835 -0.593 1.00 96.38 381 ALA A O 1
ATOM 3022 N N . ARG A 1 382 ? 5.117 0.377 0.309 1.00 97.19 382 ARG A N 1
ATOM 3023 C CA . ARG A 1 382 ? 6.118 1.391 0.651 1.00 97.19 382 ARG A CA 1
ATOM 3024 C C . ARG A 1 382 ? 6.851 1.814 -0.621 1.00 97.19 382 ARG A C 1
ATOM 3026 O O . ARG A 1 382 ? 6.845 1.115 -1.631 1.00 97.19 382 ARG A O 1
ATOM 3033 N N . THR A 1 383 ? 7.479 2.974 -0.610 1.00 98.38 383 THR A N 1
ATOM 3034 C CA . THR A 1 383 ? 8.001 3.617 -1.812 1.00 98.38 383 THR A CA 1
ATOM 3035 C C . THR A 1 383 ? 9.335 4.295 -1.555 1.00 98.38 383 THR A C 1
ATOM 3037 O O . THR A 1 383 ? 9.535 4.962 -0.540 1.00 98.38 383 THR A O 1
ATOM 3040 N N . VAL A 1 384 ? 10.251 4.146 -2.510 1.00 98.62 384 VAL A N 1
ATOM 3041 C CA . VAL A 1 384 ? 11.521 4.870 -2.522 1.00 98.62 384 VAL A CA 1
ATOM 3042 C C . VAL A 1 384 ? 11.642 5.638 -3.825 1.00 98.62 384 VAL A C 1
ATOM 3044 O O . VAL A 1 384 ? 11.591 5.062 -4.911 1.00 98.62 384 VAL A O 1
ATOM 3047 N N . PHE A 1 385 ? 11.830 6.950 -3.718 1.00 98.62 385 PHE A N 1
ATOM 3048 C CA . PHE A 1 385 ? 12.171 7.769 -4.873 1.00 98.62 385 PHE A CA 1
ATOM 3049 C C . PHE A 1 385 ? 13.689 7.781 -5.074 1.00 98.62 385 PHE A C 1
ATOM 3051 O O . PHE A 1 385 ? 14.430 8.104 -4.142 1.00 98.62 385 PHE A O 1
ATOM 3058 N N . VAL A 1 386 ? 14.162 7.483 -6.285 1.00 98.06 386 VAL A N 1
ATOM 3059 C CA . VAL A 1 386 ? 15.585 7.570 -6.643 1.00 98.06 386 VAL A CA 1
ATOM 3060 C C . VAL A 1 386 ? 15.856 8.733 -7.590 1.00 98.06 386 VAL A C 1
ATOM 3062 O O . VAL A 1 386 ? 15.105 9.011 -8.523 1.00 98.06 386 VAL A O 1
ATOM 3065 N N . GLY A 1 387 ? 16.958 9.437 -7.358 1.00 95.69 387 GLY A N 1
ATOM 3066 C CA . GLY A 1 387 ? 17.422 10.474 -8.268 1.00 95.69 387 GLY A CA 1
ATOM 3067 C C . GLY A 1 387 ? 18.534 11.331 -7.686 1.00 95.69 387 GLY A C 1
ATOM 3068 O O . GLY A 1 387 ? 18.682 11.469 -6.467 1.00 95.69 387 GLY A O 1
ATOM 3069 N N . ASP A 1 388 ? 19.300 11.952 -8.580 1.00 93.44 388 ASP A N 1
ATOM 3070 C CA . ASP A 1 388 ? 20.313 12.943 -8.228 1.00 93.44 388 ASP A CA 1
ATOM 3071 C C . ASP A 1 388 ? 19.699 14.232 -7.637 1.00 93.44 388 ASP A C 1
ATOM 3073 O O . ASP A 1 388 ? 18.479 14.421 -7.581 1.00 93.44 388 ASP A O 1
ATOM 3077 N N . ALA A 1 389 ? 20.556 15.152 -7.188 1.00 93.88 389 ALA A N 1
ATOM 3078 C CA . ALA A 1 389 ? 20.117 16.411 -6.588 1.00 93.88 389 ALA A CA 1
ATOM 3079 C C . ALA A 1 389 ? 19.238 17.251 -7.535 1.00 93.88 389 ALA A C 1
ATOM 3081 O O . ALA A 1 389 ? 18.261 17.862 -7.096 1.00 93.88 389 ALA A O 1
ATOM 3082 N N . LYS A 1 390 ? 19.538 17.250 -8.841 1.00 93.94 390 LYS A N 1
ATOM 3083 C CA . LYS A 1 390 ? 18.778 18.001 -9.849 1.00 93.94 390 LYS A CA 1
ATOM 3084 C C . LYS A 1 390 ? 17.365 17.440 -9.996 1.00 93.94 390 LYS A C 1
ATOM 3086 O O . LYS A 1 390 ? 16.397 18.199 -10.013 1.00 93.94 390 LYS A O 1
ATOM 3091 N N . ARG A 1 391 ? 17.232 16.117 -10.066 1.00 92.81 391 ARG A N 1
ATOM 3092 C CA . ARG A 1 391 ? 15.952 15.415 -10.175 1.00 92.81 391 ARG A CA 1
ATOM 3093 C C . ARG A 1 391 ? 15.116 15.558 -8.908 1.00 92.81 391 ARG A C 1
ATOM 3095 O O . ARG A 1 391 ? 13.925 15.837 -9.014 1.00 92.81 391 ARG A O 1
ATOM 3102 N N . ARG A 1 392 ? 15.724 15.468 -7.723 1.00 94.19 392 ARG A N 1
ATOM 3103 C CA . ARG A 1 392 ? 15.026 15.741 -6.454 1.00 94.19 392 ARG A CA 1
ATOM 3104 C C . ARG A 1 392 ? 14.512 17.174 -6.387 1.00 94.19 392 ARG A C 1
ATOM 3106 O O . ARG A 1 392 ? 13.365 17.385 -6.015 1.00 94.19 392 ARG A O 1
ATOM 3113 N N . LYS A 1 393 ? 15.326 18.150 -6.806 1.00 95.81 393 LYS A N 1
ATOM 3114 C CA . LYS A 1 393 ? 14.909 19.558 -6.876 1.00 95.81 393 LYS A CA 1
ATOM 3115 C C . LYS A 1 393 ? 13.733 19.749 -7.836 1.00 95.81 393 LYS A C 1
ATOM 3117 O O . LYS A 1 393 ? 12.815 20.494 -7.514 1.00 95.81 393 LYS A O 1
ATOM 3122 N N . ARG A 1 394 ? 13.738 19.056 -8.982 1.00 95.25 394 ARG A N 1
ATOM 3123 C CA . ARG A 1 394 ? 12.649 19.111 -9.972 1.00 95.25 394 ARG A CA 1
ATOM 3124 C C . ARG A 1 394 ? 11.299 18.686 -9.389 1.00 95.25 394 ARG A C 1
ATOM 3126 O O . ARG A 1 394 ? 10.312 19.330 -9.707 1.00 95.25 394 ARG A O 1
ATOM 3133 N N . PHE A 1 395 ? 11.269 17.637 -8.568 1.00 95.75 395 PHE A N 1
ATOM 3134 C CA . PHE A 1 395 ? 10.032 17.068 -8.014 1.00 95.75 395 PHE A CA 1
ATOM 3135 C C . PHE A 1 395 ? 9.814 17.402 -6.531 1.00 95.75 395 PHE A C 1
ATOM 3137 O O . PHE A 1 395 ? 9.066 16.714 -5.843 1.00 95.75 395 PHE A O 1
ATOM 3144 N N . ALA A 1 396 ? 10.491 18.421 -5.994 1.00 95.06 396 ALA A N 1
ATOM 3145 C CA . ALA A 1 396 ? 10.501 18.679 -4.554 1.00 95.06 396 ALA A CA 1
ATOM 3146 C C . ALA A 1 396 ? 9.094 18.914 -3.976 1.00 95.06 396 ALA A C 1
ATOM 3148 O O . ALA A 1 396 ? 8.790 18.426 -2.888 1.00 95.06 396 ALA A O 1
ATOM 3149 N N . LYS A 1 397 ? 8.225 19.623 -4.712 1.00 96.25 397 LYS A N 1
ATOM 3150 C CA . LYS A 1 397 ? 6.848 19.909 -4.280 1.00 96.25 397 LYS A CA 1
ATOM 3151 C C . LYS A 1 397 ? 6.006 18.637 -4.244 1.00 96.25 397 LYS A C 1
ATOM 3153 O O . LYS A 1 397 ? 5.344 18.362 -3.248 1.00 96.25 397 LYS A O 1
ATOM 3158 N N . GLU A 1 398 ? 6.066 17.842 -5.304 1.00 96.69 398 GLU A N 1
ATOM 3159 C CA . GLU A 1 398 ? 5.331 16.589 -5.420 1.00 96.69 398 GLU A CA 1
ATOM 3160 C C . GLU A 1 398 ? 5.810 15.563 -4.391 1.00 96.69 398 GLU A C 1
ATOM 3162 O O . GLU A 1 398 ? 4.989 14.906 -3.760 1.00 96.69 398 GLU A O 1
ATOM 3167 N N . LEU A 1 399 ? 7.124 15.467 -4.162 1.00 94.94 399 LEU A N 1
ATOM 3168 C CA . LEU A 1 399 ? 7.709 14.582 -3.153 1.00 94.94 399 LEU A CA 1
ATOM 3169 C C . LEU A 1 399 ? 7.312 14.988 -1.729 1.00 94.94 399 LEU A C 1
ATOM 3171 O O . LEU A 1 399 ? 7.031 14.114 -0.911 1.00 94.94 399 LEU A O 1
ATOM 3175 N N . ALA A 1 400 ? 7.224 16.289 -1.439 1.00 94.25 400 ALA A N 1
ATOM 3176 C CA . ALA A 1 400 ? 6.732 16.784 -0.154 1.00 94.25 400 ALA A CA 1
ATOM 3177 C C . ALA A 1 400 ? 5.238 16.481 0.069 1.00 94.25 400 ALA A C 1
ATOM 3179 O O . ALA A 1 400 ? 4.823 16.235 1.205 1.00 94.25 400 ALA A O 1
ATOM 3180 N N . ALA A 1 401 ? 4.442 16.477 -1.005 1.00 92.75 401 ALA A N 1
ATOM 3181 C CA . ALA A 1 401 ? 3.022 16.142 -0.956 1.00 92.75 401 ALA A CA 1
ATOM 3182 C C . ALA A 1 401 ? 2.792 14.632 -0.796 1.00 92.75 401 ALA A C 1
ATOM 3184 O O . ALA A 1 401 ? 2.035 14.213 0.075 1.00 92.75 401 ALA A O 1
ATOM 3185 N N . ILE A 1 402 ? 3.467 13.810 -1.605 1.00 91.19 402 ILE A N 1
ATOM 3186 C CA . ILE A 1 402 ? 3.248 12.360 -1.631 1.00 91.19 402 ILE A CA 1
ATOM 3187 C C . ILE A 1 402 ? 3.993 11.616 -0.515 1.00 91.19 402 ILE A C 1
ATOM 3189 O O . ILE A 1 402 ? 3.540 10.556 -0.094 1.00 91.19 402 ILE A O 1
ATOM 3193 N N . ARG A 1 403 ? 5.107 12.175 -0.018 1.00 94.31 403 ARG A N 1
ATOM 3194 C CA . ARG A 1 403 ? 5.923 11.666 1.099 1.00 94.31 403 ARG A CA 1
ATOM 3195 C C . ARG A 1 403 ? 6.323 10.191 0.931 1.00 94.31 403 ARG A C 1
ATOM 3197 O O . ARG A 1 403 ? 5.765 9.338 1.627 1.00 94.31 403 ARG A O 1
ATOM 3204 N N . PRO A 1 404 ? 7.239 9.850 0.003 1.00 96.69 404 PRO A N 1
ATOM 3205 C CA . PRO A 1 404 ? 7.777 8.493 -0.051 1.00 96.69 404 PRO A CA 1
ATOM 3206 C C . PRO A 1 404 ? 8.491 8.148 1.260 1.00 96.69 404 PRO A C 1
ATOM 3208 O O . PRO A 1 404 ? 8.995 9.033 1.952 1.00 96.69 404 PRO A O 1
ATOM 3211 N N . GLU A 1 405 ? 8.558 6.862 1.583 1.00 96.75 405 GLU A N 1
ATOM 3212 C CA . GLU A 1 405 ? 9.173 6.357 2.812 1.00 96.75 405 GLU A CA 1
ATOM 3213 C C . GLU A 1 405 ? 10.686 6.617 2.833 1.00 96.75 405 GLU A C 1
ATOM 3215 O O . GLU A 1 405 ? 11.260 6.827 3.899 1.00 96.75 405 GLU A O 1
ATOM 3220 N N . ALA A 1 406 ? 11.327 6.672 1.660 1.00 97.31 406 ALA A N 1
ATOM 3221 C CA . ALA A 1 406 ? 12.705 7.129 1.533 1.00 97.31 406 ALA A CA 1
ATOM 3222 C C . ALA A 1 406 ? 12.973 7.866 0.210 1.00 97.31 406 ALA A C 1
ATOM 3224 O O . ALA A 1 406 ? 12.280 7.696 -0.797 1.00 97.31 406 ALA A O 1
ATOM 3225 N N . ILE A 1 407 ? 14.041 8.669 0.209 1.00 97.75 407 ILE A N 1
ATOM 3226 C CA . ILE A 1 407 ? 14.612 9.297 -0.987 1.00 97.75 407 ILE A CA 1
ATOM 3227 C C . ILE A 1 407 ? 16.091 8.916 -1.065 1.00 97.75 407 ILE A C 1
ATOM 3229 O O . ILE A 1 407 ? 16.860 9.202 -0.150 1.00 97.75 407 ILE A O 1
ATOM 3233 N N . ALA A 1 408 ? 16.502 8.313 -2.177 1.00 97.69 408 ALA A N 1
ATOM 3234 C CA . ALA A 1 408 ? 17.862 7.833 -2.401 1.00 97.69 408 ALA A CA 1
ATOM 3235 C C . ALA A 1 408 ? 18.483 8.426 -3.675 1.00 97.69 408 ALA A C 1
ATOM 3237 O O . ALA A 1 408 ? 17.822 9.066 -4.494 1.00 97.69 408 ALA A O 1
ATOM 3238 N N . LYS A 1 409 ? 19.808 8.308 -3.820 1.00 97.31 409 LYS A N 1
ATOM 3239 C CA . LYS A 1 409 ? 20.533 8.822 -5.002 1.00 97.31 409 LYS A CA 1
ATOM 3240 C C . LYS A 1 409 ? 20.342 7.909 -6.207 1.00 97.31 409 LYS A C 1
ATOM 3242 O O . LYS A 1 409 ? 20.174 8.396 -7.317 1.00 97.31 409 LYS A O 1
ATOM 3247 N N . ASP A 1 410 ? 20.352 6.613 -5.950 1.00 97.56 410 ASP A N 1
ATOM 3248 C CA . ASP A 1 410 ? 20.328 5.531 -6.920 1.00 97.56 410 ASP A CA 1
ATOM 3249 C C . ASP A 1 410 ? 19.705 4.280 -6.276 1.00 97.56 410 ASP A C 1
ATOM 3251 O O . ASP A 1 410 ? 19.268 4.307 -5.118 1.00 97.56 410 ASP A O 1
ATOM 3255 N N . LEU A 1 411 ? 19.659 3.183 -7.036 1.00 98.50 411 LEU A N 1
ATOM 3256 C CA . LEU A 1 411 ? 19.087 1.921 -6.580 1.00 98.50 411 LEU A CA 1
ATOM 3257 C C . LEU A 1 411 ? 19.841 1.327 -5.379 1.00 98.50 411 LEU A C 1
ATOM 3259 O O . LEU A 1 411 ? 19.197 0.816 -4.471 1.00 98.50 411 LEU A O 1
ATOM 3263 N N . ARG A 1 412 ? 21.173 1.458 -5.299 1.00 97.81 412 ARG A N 1
ATOM 3264 C CA . ARG A 1 412 ? 21.947 0.982 -4.135 1.00 97.81 412 ARG A CA 1
ATOM 3265 C C . ARG A 1 412 ? 21.535 1.696 -2.852 1.00 97.81 412 ARG A C 1
ATOM 3267 O O . ARG A 1 412 ? 21.286 1.053 -1.834 1.00 97.81 412 ARG A O 1
ATOM 3274 N N . GLY A 1 413 ? 21.400 3.022 -2.905 1.00 98.12 413 GLY A N 1
ATOM 3275 C CA . GLY A 1 413 ? 20.887 3.796 -1.776 1.00 98.12 413 GLY A CA 1
ATOM 3276 C C . GLY A 1 413 ? 19.455 3.406 -1.395 1.00 98.12 413 GLY A C 1
ATOM 3277 O O . GLY A 1 413 ? 19.135 3.352 -0.209 1.00 98.12 413 GLY A O 1
ATOM 3278 N N . ALA A 1 414 ? 18.606 3.096 -2.382 1.00 98.38 414 ALA A N 1
ATOM 3279 C CA . ALA A 1 414 ? 17.243 2.637 -2.129 1.00 98.38 414 ALA A CA 1
ATOM 3280 C C . ALA A 1 414 ? 17.219 1.273 -1.432 1.00 98.38 414 ALA A C 1
ATOM 3282 O O . ALA A 1 414 ? 16.535 1.125 -0.424 1.00 98.38 414 ALA A O 1
ATOM 3283 N N . VAL A 1 415 ? 18.009 0.310 -1.910 1.00 98.44 415 VAL A N 1
ATOM 3284 C CA . VAL A 1 415 ? 18.129 -1.018 -1.293 1.00 98.44 415 VAL A CA 1
ATOM 3285 C C . VAL A 1 415 ? 18.664 -0.912 0.131 1.00 98.44 415 VAL A C 1
ATOM 3287 O O . VAL A 1 415 ? 18.086 -1.505 1.035 1.00 98.44 415 VAL A O 1
ATOM 3290 N N . SER A 1 416 ? 19.678 -0.078 0.382 1.00 97.88 416 SER A N 1
ATOM 3291 C CA . SER A 1 416 ? 20.163 0.162 1.749 1.00 97.88 416 SER A CA 1
ATOM 3292 C C . SER A 1 416 ? 19.064 0.695 2.679 1.00 97.88 416 SER A C 1
ATOM 3294 O O . SER A 1 416 ? 18.973 0.266 3.827 1.00 97.88 416 SER A O 1
ATOM 3296 N N . ALA A 1 417 ? 18.205 1.600 2.199 1.00 97.00 417 ALA A N 1
ATOM 3297 C CA . ALA A 1 417 ? 17.073 2.098 2.981 1.00 97.00 417 ALA A CA 1
ATOM 3298 C C . ALA A 1 417 ? 16.011 1.011 3.230 1.00 97.00 417 ALA A C 1
ATOM 3300 O O . ALA A 1 417 ? 15.505 0.899 4.347 1.00 97.00 417 ALA A O 1
ATOM 3301 N N . ILE A 1 418 ? 15.712 0.187 2.220 1.00 97.69 418 ILE A N 1
ATOM 3302 C CA . ILE A 1 418 ? 14.775 -0.941 2.330 1.00 97.69 418 ILE A CA 1
ATOM 3303 C C . ILE A 1 418 ? 15.259 -1.934 3.390 1.00 97.69 418 ILE A C 1
ATOM 3305 O O . ILE A 1 418 ? 14.505 -2.246 4.305 1.00 97.69 418 ILE A O 1
ATOM 3309 N N . LEU A 1 419 ? 16.521 -2.366 3.316 1.00 96.06 419 LEU A N 1
ATOM 3310 C CA . LEU A 1 419 ? 17.087 -3.380 4.214 1.00 96.06 419 LEU A CA 1
ATOM 3311 C C . LEU A 1 419 ? 17.294 -2.892 5.654 1.00 96.06 419 LEU A C 1
ATOM 3313 O O . LEU A 1 419 ? 17.366 -3.708 6.559 1.00 96.06 419 LEU A O 1
ATOM 3317 N N . LYS A 1 420 ? 17.374 -1.577 5.893 1.00 91.94 420 LYS A N 1
ATOM 3318 C CA . LYS A 1 420 ? 17.378 -1.011 7.258 1.00 91.94 420 LYS A CA 1
ATOM 3319 C C . LYS A 1 420 ? 15.993 -0.982 7.910 1.00 91.94 420 LYS A C 1
ATOM 3321 O O . LYS A 1 420 ? 15.900 -0.781 9.115 1.00 91.94 420 LYS A O 1
ATOM 3326 N N . THR A 1 421 ? 14.935 -1.088 7.107 1.00 78.31 421 THR A N 1
ATOM 3327 C CA . THR A 1 421 ? 13.532 -0.916 7.531 1.00 78.31 421 THR A CA 1
ATOM 3328 C C . THR A 1 421 ? 12.730 -2.224 7.441 1.00 78.31 421 THR A C 1
ATOM 3330 O O . THR A 1 421 ? 11.537 -2.243 7.763 1.00 78.31 421 THR A O 1
ATOM 3333 N N . ALA A 1 422 ? 13.355 -3.280 6.920 1.00 61.62 422 ALA A N 1
ATOM 3334 C CA . ALA A 1 422 ? 12.837 -4.638 6.826 1.00 61.62 422 ALA A CA 1
ATOM 3335 C C . ALA A 1 422 ? 13.372 -5.446 8.006 1.00 61.62 422 ALA A C 1
ATOM 3337 O O . ALA A 1 422 ? 12.569 -6.235 8.550 1.00 61.62 422 ALA A O 1
#

Sequence (422 aa):
MVKDSKREHLFIETDGQVYLVKDRDRWRFPRADEEVPFSVSEAGRMDFGDDLVRRVKPKLAYHPEEWFNRDDLFSRSDVDDLVKKAVYMTMPRLVAEVALVRGTDILMVKAKRGFSRGYWNLPGGFLDFGEAPEVAVEREVQEEIGAGITLDGLLGVYHSGFPGKPTYTMGFVYRGHTGATRFRLKADEIEAADWFPIHRGLMQTHNPFVRWGLVDLFKQFESPPFEVVRHGLLDRTATRPEGPAVFLDRDGVINQGRAGYVRTPEHFAFLPGAPEAVADLNRAGFRVAIVSNQDAVGWKLIPERQLRRIHDKMIAGLAAAGARVEEIYVCPHHVLADCPCRKPRPGLLLVAAKDLNANPRRSWMVGDKVSDVSAGKAIGARTVFVGDAKRRKRFAKELAAIRPEAIAKDLRGAVSAILKTA

Mean predicted aligned error: 6.08 Å

Solvent-accessible surface area (backbone atoms only — not comparable to full-atom values): 22706 Å² total; per-residue (Å²): 131,82,76,80,77,58,48,45,27,35,46,37,49,58,97,60,24,34,56,62,41,78,58,90,82,33,35,32,55,40,42,68,88,53,90,66,103,55,59,69,44,86,74,49,71,44,81,70,80,63,37,34,38,36,31,28,38,66,63,68,98,66,85,67,80,89,40,43,52,57,78,62,47,70,82,41,85,49,43,37,67,68,50,46,50,54,59,55,45,69,48,66,44,56,33,14,30,35,46,32,49,58,93,71,26,31,45,31,31,26,27,60,46,75,96,49,45,80,28,37,37,47,43,42,40,65,53,58,93,93,51,53,58,71,58,30,23,52,51,33,28,34,57,45,29,56,33,70,70,47,78,79,46,77,63,46,78,40,74,48,70,47,94,96,48,80,35,41,35,37,33,39,27,29,34,26,33,60,88,62,90,69,71,51,57,30,76,82,48,31,74,48,73,50,77,28,51,54,56,56,44,34,72,45,37,85,51,66,56,52,23,47,38,52,47,50,50,56,54,68,42,93,62,70,94,64,88,74,48,64,78,76,65,56,70,82,84,63,86,64,72,77,39,38,29,36,38,27,33,44,72,51,38,40,25,58,60,62,93,81,75,82,69,44,49,86,61,60,44,72,35,92,58,22,38,49,33,45,20,52,40,44,75,72,64,33,45,31,32,37,45,35,78,40,34,51,44,48,67,64,76,36,58,68,73,46,54,48,50,33,47,51,53,49,50,54,54,22,45,76,49,69,18,68,68,49,36,42,33,39,21,46,57,33,94,87,56,97,56,59,36,44,62,44,34,27,33,41,58,53,51,49,30,45,79,58,32,34,38,38,78,67,14,36,20,40,19,58,48,71,36,40,43,45,17,20,48,32,48,44,20,42,22,30,41,29,36,50,73,68,56,45,62,73,41,42,68,60,46,68,70,69,54,56,80,41,81,21,59,38,44,48,49,37,44,55,56,49,67,75,74,105

pLDDT: mean 93.74, std 7.44, range [39.12, 98.88]

Foldseek 3Di:
DPPQDAFEFEFEDDPQFTDWDDDPQATEGHTPPDDDPFDWAFDDWDDPDSYIYTYIYTDDPDDCPVGDRLVVQVPDPRYDPVSVVVSVLADAWEKEFEFADDPQKTKWFAWCDDPRHRFIFGFITGADDPGDNVRRSQVRQCQAWVFGKDFPFWLDWDWDDDVNRSHIYIYTYTYIHTPDPGTDGPVNTTPDMDIDRLLVNLLRDPDLVRLQSSLSVQLPDPDHPDDWDKLPQAPLVDDADEEAAEEEEPDQAQFDHDDPDPQALVSTDGDPCSLVLQQLCVVVVHAYEYQYEACCLQVVVHPVVRVSNNVVSSQVVSVVNVGDHNIYTYDNHHPPDPDCRPFLRQRSVSVVCNSNVYNQCLYEFEEQDLRRLNNSVSNNHAYEHEDAPVSCVVCVVSCVVSVGPYYYPHSNRVSVSSVVVD

Nearest PDB structures (foldseek):
  3l8h-assembly4_D  TM=9.220E-01  e=3.193E-15  Bordetella bronchiseptica
  4dyw-assembly1_A  TM=8.241E-01  e=4.343E-12  Burkholderia pseudomallei 1710b
  5gp0-assembly1_I  TM=8.829E-01  e=5.227E-10  Arabidopsis thaliana
  5wy6-assembly1_A  TM=8.780E-01  e=7.454E-10  Arabidopsis thaliana
  2b0v-assembly1_A  TM=8.365E-01  e=6.649E-09  Nitrosomonas europaea